Protein AF-0000000084460339 (afdb_homodimer)

Nearest PDB structures (foldseek):
  4fou-assembly2_B  TM=8.945E-01  e=7.830E-16  Xanthomonas citri pv. citri str. 306
  4f48-assembly1_A  TM=8.627E-01  e=1.039E-15  Xanthomonas campestris pv. campestris
  3gg1-assembly1_B  TM=6.273E-01  e=6.292E-19  Klebsiella pneumoniae subsp. pneumoniae MGH 78578
  3gg0-assembly1_A  TM=6.265E-01  e=3.633E-18  Klebsiella pneumoniae subsp. pneumoniae MGH 78578
  3gfz-assembly1_A  TM=6.255E-01  e=3.244E-18  Klebsiella pneumoniae subsp. pneumoniae MGH 78578

Radius of gyration: 27.35 Å; Cα contacts (8 Å, |Δi|>4): 1303; chains: 2; bounding box: 69×74×62 Å

InterPro domains:
  IPR001633 EAL domain [PF00563] (115-347)
  IPR001633 EAL domain [PS50883] (109-361)
  IPR001633 EAL domain [SM00052] (108-352)
  IPR001633 EAL domain [cd01948] (114-351)
  IPR035919 EAL domain superfamily [G3DSA:3.20.20.450] (110-359)
  IPR035919 EAL domain superfamily [SSF141868] (114-358)

Organism: NCBI:txid458

Structure (mmCIF, N/CA/C/O backbone):
data_AF-0000000084460339-model_v1
#
loop_
_entity.id
_entity.type
_entity.pdbx_description
1 polymer 'Signal transduction protein (EAL/GGDEF domain protein)'
#
loop_
_atom_site.group_PDB
_atom_site.id
_atom_site.type_symbol
_atom_site.label_atom_id
_atom_site.label_alt_id
_atom_site.label_comp_id
_atom_site.label_asym_id
_atom_site.label_entity_id
_atom_site.label_seq_id
_atom_site.pdbx_PDB_ins_code
_atom_site.Cartn_x
_atom_site.Cartn_y
_atom_site.Cartn_z
_atom_site.occupancy
_atom_site.B_iso_or_equiv
_atom_site.auth_seq_id
_atom_site.auth_comp_id
_atom_site.auth_asym_id
_atom_site.auth_atom_id
_atom_site.pdbx_PDB_model_num
ATOM 1 N N . MET A 1 1 ? -13.492 -26.359 3.752 1 46.25 1 MET A N 1
ATOM 2 C CA . MET A 1 1 ? -14.516 -25.906 2.812 1 46.25 1 MET A CA 1
ATOM 3 C C . MET A 1 1 ? -13.93 -24.938 1.791 1 46.25 1 MET A C 1
ATOM 5 O O . MET A 1 1 ? -13.031 -24.156 2.115 1 46.25 1 MET A O 1
ATOM 9 N N . PRO A 1 2 ? -14.203 -25.188 0.57 1 54.94 2 PRO A N 1
ATOM 10 C CA . PRO A 1 2 ? -13.703 -24.312 -0.492 1 54.94 2 PRO A CA 1
ATOM 11 C C . PRO A 1 2 ? -14.109 -22.844 -0.292 1 54.94 2 PRO A C 1
ATOM 13 O O . PRO A 1 2 ? -15.195 -22.578 0.223 1 54.94 2 PRO A O 1
ATOM 16 N N . CYS A 1 3 ? -13.141 -21.984 -0.271 1 65.94 3 CYS A N 1
ATOM 17 C CA . CYS A 1 3 ? -13.398 -20.547 -0.199 1 65.94 3 CYS A CA 1
ATOM 18 C C . CYS A 1 3 ? -13.93 -20.031 -1.527 1 65.94 3 CYS A C 1
ATOM 20 O O . CYS A 1 3 ? -13.289 -20.203 -2.566 1 65.94 3 CYS A O 1
ATOM 22 N N . GLN A 1 4 ? -15.219 -19.641 -1.503 1 63.78 4 GLN A N 1
ATOM 23 C CA . GLN A 1 4 ? -15.844 -19.172 -2.736 1 63.78 4 GLN A CA 1
ATOM 24 C C . GLN A 1 4 ? -14.969 -18.125 -3.436 1 63.78 4 GLN A C 1
ATOM 26 O O . GLN A 1 4 ? -14.898 -18.094 -4.664 1 63.78 4 GLN A O 1
ATOM 31 N N . LYS A 1 5 ? -14.18 -17.422 -2.785 1 68.81 5 LYS A N 1
ATOM 32 C CA . LYS A 1 5 ? -13.367 -16.344 -3.348 1 68.81 5 LYS A CA 1
ATOM 33 C C . LYS A 1 5 ? -12.062 -16.875 -3.93 1 68.81 5 LYS A C 1
ATOM 35 O O . LYS A 1 5 ? -11.547 -16.328 -4.902 1 68.81 5 LYS A O 1
ATOM 40 N N . CYS A 1 6 ? -11.688 -18 -3.379 1 71.81 6 CYS A N 1
ATOM 41 C CA . CYS A 1 6 ? -10.398 -18.516 -3.814 1 71.81 6 CYS A CA 1
ATOM 42 C C . CYS A 1 6 ? -10.57 -19.656 -4.801 1 71.81 6 CYS A C 1
ATOM 44 O O . CYS A 1 6 ? -9.633 -20.016 -5.52 1 71.81 6 CYS A O 1
ATOM 46 N N . ASP A 1 7 ? -11.836 -20.125 -4.844 1 73.56 7 ASP A N 1
ATOM 47 C CA . ASP A 1 7 ? -11.93 -21.406 -5.535 1 73.56 7 ASP A CA 1
ATOM 48 C C . ASP A 1 7 ? -12.867 -21.312 -6.738 1 73.56 7 ASP A C 1
ATOM 50 O O . ASP A 1 7 ? -12.898 -22.203 -7.582 1 73.56 7 ASP A O 1
ATOM 54 N N . SER A 1 8 ? -13.617 -20.172 -6.762 1 81.62 8 SER A N 1
ATOM 55 C CA . SER A 1 8 ? -14.609 -20.172 -7.824 1 81.62 8 SER A CA 1
ATOM 56 C C . SER A 1 8 ? -14.531 -18.891 -8.656 1 81.62 8 SER A C 1
ATOM 58 O O . SER A 1 8 ? -14.586 -17.781 -8.109 1 81.62 8 SER A O 1
ATOM 60 N N . THR A 1 9 ? -14.453 -19.141 -9.969 1 85.81 9 THR A N 1
ATOM 61 C CA . THR A 1 9 ? -14.516 -18.016 -10.898 1 85.81 9 THR A CA 1
ATOM 62 C C . THR A 1 9 ? -15.93 -17.438 -10.953 1 85.81 9 THR A C 1
ATOM 64 O O . THR A 1 9 ? -16.125 -16.297 -11.375 1 85.81 9 THR A O 1
ATOM 67 N N . ALA A 1 10 ? -16.875 -18.234 -10.57 1 83.88 10 ALA A N 1
ATOM 68 C CA . ALA A 1 10 ? -18.281 -17.844 -10.664 1 83.88 10 ALA A CA 1
ATOM 69 C C . ALA A 1 10 ? -18.547 -16.578 -9.859 1 83.88 10 ALA A C 1
ATOM 71 O O . ALA A 1 10 ? -19.391 -15.766 -10.227 1 83.88 10 ALA A O 1
ATOM 72 N N . THR A 1 11 ? -17.828 -16.438 -8.844 1 83.12 11 THR A N 1
ATOM 73 C CA . THR A 1 11 ? -17.984 -15.297 -7.953 1 83.12 11 THR A CA 1
ATOM 74 C C . THR A 1 11 ? -17.609 -14 -8.664 1 83.12 11 THR A C 1
ATOM 76 O O . THR A 1 11 ? -18.094 -12.922 -8.305 1 83.12 11 THR A O 1
ATOM 79 N N . TYR A 1 12 ? -16.891 -14.086 -9.719 1 89.25 12 TYR A N 1
ATOM 80 C CA . TYR A 1 12 ? -16.344 -12.898 -10.375 1 89.25 12 TYR A CA 1
ATOM 81 C C . TYR A 1 12 ? -16.953 -12.711 -11.758 1 89.25 12 TYR A C 1
ATOM 83 O O . TYR A 1 12 ? -16.656 -11.734 -12.445 1 89.25 12 TYR A O 1
ATOM 91 N N . ARG A 1 13 ? -17.797 -13.641 -12.164 1 91.62 13 ARG A N 1
ATOM 92 C CA . ARG A 1 13 ? -18.375 -13.594 -13.5 1 91.62 13 ARG A CA 1
ATOM 93 C C . ARG A 1 13 ? -19.609 -12.688 -13.516 1 91.62 13 ARG A C 1
ATOM 95 O O . ARG A 1 13 ? -20.516 -12.844 -12.695 1 91.62 13 ARG A O 1
ATOM 102 N N . LEU A 1 14 ? -19.609 -11.766 -14.414 1 93.38 14 LEU A N 1
ATOM 103 C CA . LEU A 1 14 ? -20.781 -10.93 -14.641 1 93.38 14 LEU A CA 1
ATOM 104 C C . LEU A 1 14 ? -21.672 -11.523 -15.719 1 93.38 14 LEU A C 1
ATOM 106 O O . LEU A 1 14 ? -21.188 -11.859 -16.812 1 93.38 14 LEU A O 1
ATOM 110 N N . SER A 1 15 ? -22.844 -11.789 -15.367 1 92.62 15 SER A N 1
ATOM 111 C CA . SER A 1 15 ? -23.828 -12.297 -16.312 1 92.62 15 SER A CA 1
ATOM 112 C C . SER A 1 15 ? -25.172 -11.578 -16.156 1 92.62 15 SER A C 1
ATOM 114 O O . SER A 1 15 ? -25.578 -11.258 -15.039 1 92.62 15 SER A O 1
ATOM 116 N N . GLY A 1 16 ? -25.75 -11.266 -17.25 1 93.69 16 GLY A N 1
ATOM 117 C CA . GLY A 1 16 ? -27.047 -10.586 -17.203 1 93.69 16 GLY A CA 1
ATOM 118 C C . GLY A 1 16 ? -26.922 -9.086 -17.047 1 93.69 16 GLY A C 1
ATOM 119 O O . GLY A 1 16 ? -26.016 -8.469 -17.609 1 93.69 16 GLY A O 1
ATOM 120 N N . ALA A 1 17 ? -27.938 -8.492 -16.422 1 95.38 17 ALA A N 1
ATOM 121 C CA . ALA A 1 17 ? -27.984 -7.039 -16.25 1 95.38 17 ALA A CA 1
ATOM 122 C C . ALA A 1 17 ? -27.734 -6.645 -14.805 1 95.38 17 ALA A C 1
ATOM 124 O O . ALA A 1 17 ? -28.078 -7.379 -13.883 1 95.38 17 ALA A O 1
ATOM 125 N N . TYR A 1 18 ? -27.125 -5.422 -14.688 1 95.88 18 TYR A N 1
ATOM 126 C CA . TYR A 1 18 ? -26.719 -4.992 -13.352 1 95.88 18 TYR A CA 1
ATOM 127 C C . TYR A 1 18 ? -27.156 -3.559 -13.086 1 95.88 18 TYR A C 1
ATOM 129 O O . TYR A 1 18 ? -27.266 -2.752 -14.016 1 95.88 18 TYR A O 1
ATOM 137 N N . GLN A 1 19 ? -27.484 -3.305 -11.906 1 94.75 19 GLN A N 1
ATOM 138 C CA . GLN A 1 19 ? -27.625 -1.966 -11.344 1 94.75 19 GLN A CA 1
ATOM 139 C C . GLN A 1 19 ? -26.375 -1.559 -10.57 1 94.75 19 GLN A C 1
ATOM 141 O O . GLN A 1 19 ? -25.906 -2.299 -9.703 1 94.75 19 GLN A O 1
ATOM 146 N N . LEU A 1 20 ? -25.812 -0.412 -10.93 1 96.31 20 LEU A N 1
ATOM 147 C CA . LEU A 1 20 ? -24.625 0.107 -10.266 1 96.31 20 LEU A CA 1
ATOM 148 C C . LEU A 1 20 ? -24.922 1.446 -9.602 1 96.31 20 LEU A C 1
ATOM 150 O O . LEU A 1 20 ? -25.375 2.383 -10.25 1 96.31 20 LEU A O 1
ATOM 154 N N . LEU A 1 21 ? -24.75 1.531 -8.328 1 95.81 21 LEU A N 1
ATOM 155 C CA . LEU A 1 21 ? -24.812 2.787 -7.59 1 95.81 21 LEU A CA 1
ATOM 156 C C . LEU A 1 21 ? -23.406 3.236 -7.168 1 95.81 21 LEU A C 1
ATOM 158 O O . LEU A 1 21 ? -22.641 2.449 -6.621 1 95.81 21 LEU A O 1
ATOM 162 N N . ILE A 1 22 ? -23.062 4.465 -7.445 1 96.69 22 ILE A N 1
ATOM 163 C CA . ILE A 1 22 ? -21.734 4.992 -7.148 1 96.69 22 ILE A CA 1
ATOM 164 C C . ILE A 1 22 ? -21.844 6.176 -6.191 1 96.69 22 ILE A C 1
ATOM 166 O O . ILE A 1 22 ? -22.641 7.098 -6.426 1 96.69 22 ILE A O 1
ATOM 170 N N . SER A 1 23 ? -21.172 6.117 -5.109 1 94.12 23 SER A N 1
ATOM 171 C CA . SER A 1 23 ? -21 7.234 -4.188 1 94.12 23 SER A CA 1
ATOM 172 C C . SER A 1 23 ? -19.578 7.777 -4.223 1 94.12 23 SER A C 1
ATOM 174 O O . SER A 1 23 ? -18.688 7.246 -3.553 1 94.12 23 SER A O 1
ATOM 176 N N . PRO A 1 24 ? -19.312 8.852 -5.008 1 91.62 24 PRO A N 1
ATOM 177 C CA . PRO A 1 24 ? -17.969 9.438 -5.059 1 91.62 24 PRO A CA 1
ATOM 178 C C . PRO A 1 24 ? -17.516 9.969 -3.705 1 91.62 24 PRO A C 1
ATOM 180 O O . PRO A 1 24 ? -18.344 10.305 -2.852 1 91.62 24 PRO A O 1
ATOM 183 N N . PRO A 1 25 ? -16.203 10 -3.535 1 82.81 25 PRO A N 1
ATOM 184 C CA . PRO A 1 25 ? -15.68 10.336 -2.209 1 82.81 25 PRO A CA 1
ATOM 185 C C . PRO A 1 25 ? -15.898 11.805 -1.843 1 82.81 25 PRO A C 1
ATOM 187 O O . PRO A 1 25 ? -15.984 12.141 -0.66 1 82.81 25 PRO A O 1
ATOM 190 N N . ARG A 1 26 ? -15.906 12.633 -2.803 1 80.88 26 ARG A N 1
ATOM 191 C CA . ARG A 1 26 ? -16.031 14.062 -2.553 1 80.88 26 ARG A CA 1
ATOM 192 C C . ARG A 1 26 ? -16.953 14.719 -3.576 1 80.88 26 ARG A C 1
ATOM 194 O O . ARG A 1 26 ? -17.266 14.125 -4.613 1 80.88 26 ARG A O 1
ATOM 201 N N . GLY A 1 27 ? -17.328 15.961 -3.174 1 80.75 27 GLY A N 1
ATOM 202 C CA . GLY A 1 27 ? -18.234 16.688 -4.043 1 80.75 27 GLY A CA 1
ATOM 203 C C . GLY A 1 27 ? -17.656 16.938 -5.426 1 80.75 27 GLY A C 1
ATOM 204 O O . GLY A 1 27 ? -18.344 16.781 -6.43 1 80.75 27 GLY A O 1
ATOM 205 N N . HIS A 1 28 ? -16.422 17.312 -5.461 1 82.69 28 HIS A N 1
ATOM 206 C CA . HIS A 1 28 ? -15.836 17.594 -6.762 1 82.69 28 HIS A CA 1
ATOM 207 C C . HIS A 1 28 ? -15.734 16.328 -7.609 1 82.69 28 HIS A C 1
ATOM 209 O O . HIS A 1 28 ? -15.82 16.391 -8.836 1 82.69 28 HIS A O 1
ATOM 215 N N . CYS A 1 29 ? -15.57 15.242 -6.949 1 87.56 29 CYS A N 1
ATOM 216 C CA . CYS A 1 29 ? -15.547 13.984 -7.68 1 87.56 29 CYS A CA 1
ATOM 217 C C . CYS A 1 29 ? -16.922 13.656 -8.258 1 87.56 29 CYS A C 1
ATOM 219 O O . CYS A 1 29 ? -17.031 13.102 -9.352 1 87.56 29 CYS A O 1
ATOM 221 N N . TYR A 1 30 ? -17.938 14.023 -7.5 1 91.44 30 TYR A N 1
ATOM 222 C CA . TYR A 1 30 ? -19.312 13.82 -7.957 1 91.44 30 TYR A CA 1
ATOM 223 C C . TYR A 1 30 ? -19.562 14.602 -9.242 1 91.44 30 TYR A C 1
ATOM 225 O O . TYR A 1 30 ? -20.047 14.039 -10.234 1 91.44 30 TYR A O 1
ATOM 233 N N . SER A 1 31 ? -19.203 15.852 -9.195 1 91.5 31 SER A N 1
ATOM 234 C CA . SER A 1 31 ? -19.406 16.703 -10.367 1 91.5 31 SER A CA 1
ATOM 235 C C . SER A 1 31 ? -18.562 16.219 -11.547 1 91.5 31 SER A C 1
ATOM 237 O O . SER A 1 31 ? -19.016 16.234 -12.688 1 91.5 31 SER A O 1
ATOM 239 N N . LYS A 1 32 ? -17.406 15.844 -11.25 1 91.06 32 LYS A N 1
ATOM 240 C CA . LYS A 1 32 ? -16.5 15.312 -12.266 1 91.06 32 LYS A CA 1
ATOM 241 C C . LYS A 1 32 ? -17.109 14.109 -12.977 1 91.06 32 LYS A C 1
ATOM 243 O O . LYS A 1 32 ? -17.078 14.016 -14.203 1 91.06 32 LYS A O 1
ATOM 248 N N . LEU A 1 33 ? -17.672 13.203 -12.242 1 95.25 33 LEU A N 1
ATOM 249 C CA . LEU A 1 33 ? -18.266 11.984 -12.805 1 95.25 33 LEU A CA 1
ATOM 250 C C . LEU A 1 33 ? -19.516 12.312 -13.625 1 95.25 33 LEU A C 1
ATOM 252 O O . LEU A 1 33 ? -19.688 11.781 -14.719 1 95.25 33 LEU A O 1
ATOM 256 N N . ILE A 1 34 ? -20.312 13.172 -13.125 1 95.88 34 ILE A N 1
ATOM 257 C CA . ILE A 1 34 ? -21.516 13.586 -13.836 1 95.88 34 ILE A CA 1
ATOM 258 C C . ILE A 1 34 ? -21.141 14.18 -15.188 1 95.88 34 ILE A C 1
ATOM 260 O O . ILE A 1 34 ? -21.719 13.82 -16.219 1 95.88 34 ILE A O 1
ATOM 264 N N . ASN A 1 35 ? -20.219 15.062 -15.148 1 96.06 35 ASN A N 1
ATOM 265 C CA . ASN A 1 35 ? -19.781 15.703 -16.391 1 96.06 35 ASN A CA 1
ATOM 266 C C . ASN A 1 35 ? -19.234 14.68 -17.375 1 96.06 35 ASN A C 1
ATOM 268 O O . ASN A 1 35 ? -19.547 14.734 -18.562 1 96.06 35 ASN A O 1
ATOM 272 N N . HIS A 1 36 ? -18.453 13.805 -16.875 1 95.81 36 HIS A N 1
ATOM 273 C CA . HIS A 1 36 ? -17.844 12.789 -17.719 1 95.81 36 HIS A CA 1
ATOM 274 C C . HIS A 1 36 ? -18.891 11.883 -18.344 1 95.81 36 HIS A C 1
ATOM 276 O O . HIS A 1 36 ? -18.859 11.625 -19.562 1 95.81 36 HIS A O 1
ATOM 282 N N . LEU A 1 37 ? -19.812 11.375 -17.594 1 96.12 37 LEU A N 1
ATOM 283 C CA . LEU A 1 37 ? -20.859 10.477 -18.078 1 96.12 37 LEU A CA 1
ATOM 284 C C . LEU A 1 37 ? -21.75 11.188 -19.109 1 96.12 37 LEU A C 1
ATOM 286 O O . LEU A 1 37 ? -22.172 10.578 -20.094 1 96.12 37 LEU A O 1
ATOM 290 N N . THR A 1 38 ? -22 12.453 -18.812 1 96.19 38 THR A N 1
ATOM 291 C CA . THR A 1 38 ? -22.781 13.25 -19.75 1 96.19 38 THR A CA 1
ATOM 292 C C . THR A 1 38 ? -22.047 13.398 -21.078 1 96.19 38 THR A C 1
ATOM 294 O O . THR A 1 38 ? -22.641 13.211 -22.141 1 96.19 38 THR A O 1
ATOM 297 N N . GLN A 1 39 ? -20.797 13.719 -21.062 1 96 39 GLN A N 1
ATOM 298 C CA . GLN A 1 39 ? -19.984 13.891 -22.266 1 96 39 GLN A CA 1
ATOM 299 C C . GLN A 1 39 ? -19.906 12.602 -23.062 1 96 39 GLN A C 1
ATOM 301 O O . GLN A 1 39 ? -19.875 12.625 -24.297 1 96 39 GLN A O 1
ATOM 306 N N . CYS A 1 40 ? -19.844 11.484 -22.391 1 94.81 40 CYS A N 1
ATOM 307 C CA . CYS A 1 40 ? -19.719 10.188 -23.047 1 94.81 40 CYS A CA 1
ATOM 308 C C . CYS A 1 40 ? -21.094 9.641 -23.406 1 94.81 40 CYS A C 1
ATOM 310 O O . CYS A 1 40 ? -21.203 8.516 -23.906 1 94.81 40 CYS A O 1
ATOM 312 N N . HIS A 1 41 ? -22.203 10.281 -23.094 1 94 41 HIS A N 1
ATOM 313 C CA . HIS A 1 41 ? -23.578 9.969 -23.453 1 94 41 HIS A CA 1
ATOM 314 C C . HIS A 1 41 ? -24.062 8.703 -22.766 1 94 41 HIS A C 1
ATOM 316 O O . HIS A 1 41 ? -24.688 7.844 -23.391 1 94 41 HIS A O 1
ATOM 322 N N . TYR A 1 42 ? -23.625 8.5 -21.562 1 94.44 42 TYR A N 1
ATOM 323 C CA . TYR A 1 42 ? -24.172 7.43 -20.734 1 94.44 42 TYR A CA 1
ATOM 324 C C . TYR A 1 42 ? -25.469 7.863 -20.062 1 94.44 42 TYR A C 1
ATOM 326 O O . TYR A 1 42 ? -25.578 9 -19.609 1 94.44 42 TYR A O 1
ATOM 334 N N . ALA A 1 43 ? -26.406 6.949 -20.062 1 95.56 43 ALA A N 1
ATOM 335 C CA . ALA A 1 43 ? -27.609 7.199 -19.281 1 95.56 43 ALA A CA 1
ATOM 336 C C . ALA A 1 43 ? -27.375 6.926 -17.797 1 95.56 43 ALA A C 1
ATOM 338 O O . ALA A 1 43 ? -26.766 5.914 -17.438 1 95.56 43 ALA A O 1
ATOM 339 N N . PHE A 1 44 ? -27.766 7.859 -16.922 1 96.44 44 PHE A N 1
ATOM 340 C CA . PHE A 1 44 ? -27.609 7.676 -15.484 1 96.44 44 PHE A CA 1
ATOM 341 C C . PHE A 1 44 ? -28.688 8.438 -14.727 1 96.44 44 PHE A C 1
ATOM 343 O O . PHE A 1 44 ? -29.359 9.312 -15.289 1 96.44 44 PHE A O 1
ATOM 350 N N . ASN A 1 45 ? -28.938 8.07 -13.5 1 96.12 45 ASN A N 1
ATOM 351 C CA . ASN A 1 45 ? -29.797 8.773 -12.562 1 96.12 45 ASN A CA 1
ATOM 352 C C . ASN A 1 45 ? -29.016 9.312 -11.367 1 96.12 45 ASN A C 1
ATOM 354 O O . ASN A 1 45 ? -27.953 8.797 -11.039 1 96.12 45 ASN A O 1
ATOM 358 N N . THR A 1 46 ? -29.484 10.383 -10.836 1 93.75 46 THR A N 1
ATOM 359 C CA . THR A 1 46 ? -28.906 10.922 -9.609 1 93.75 46 THR A CA 1
ATOM 360 C C . THR A 1 46 ? -29.828 10.695 -8.422 1 93.75 46 THR A C 1
ATOM 362 O O . THR A 1 46 ? -31.047 10.82 -8.547 1 93.75 46 THR A O 1
ATOM 365 N N . LYS A 1 47 ? -29.25 10.164 -7.383 1 89.06 47 LYS A N 1
ATOM 366 C CA . LYS A 1 47 ? -30.016 9.922 -6.164 1 89.06 47 LYS A CA 1
ATOM 367 C C . LYS A 1 47 ? -29.453 10.719 -4.992 1 89.06 47 LYS A C 1
ATOM 369 O O . LYS A 1 47 ? -28.25 10.648 -4.715 1 89.06 47 LYS A O 1
ATOM 374 N N . ASP A 1 48 ? -30.281 11.477 -4.25 1 82 48 ASP A N 1
ATOM 375 C CA . ASP A 1 48 ? -29.969 12.234 -3.041 1 82 48 ASP A CA 1
ATOM 376 C C . ASP A 1 48 ? -28.797 13.188 -3.275 1 82 48 ASP A C 1
ATOM 378 O O . ASP A 1 48 ? -28.047 13.5 -2.35 1 82 48 ASP A O 1
ATOM 382 N N . GLY A 1 49 ? -28.5 13.477 -4.488 1 80.25 49 GLY A N 1
ATOM 383 C CA . GLY A 1 49 ? -27.484 14.453 -4.828 1 80.25 49 GLY A CA 1
ATOM 384 C C . GLY A 1 49 ? -26.078 13.961 -4.555 1 80.25 49 GLY A C 1
ATOM 385 O O . GLY A 1 49 ? -25.109 14.727 -4.648 1 80.25 49 GLY A O 1
ATOM 386 N N . GLU A 1 50 ? -25.906 12.688 -4.176 1 87.81 50 GLU A N 1
ATOM 387 C CA . GLU A 1 50 ? -24.578 12.219 -3.832 1 87.81 50 GLU A CA 1
ATOM 388 C C . GLU A 1 50 ? -24.297 10.844 -4.438 1 87.81 50 GLU A C 1
ATOM 390 O O . GLU A 1 50 ? -23.188 10.32 -4.324 1 87.81 50 GLU A O 1
ATOM 395 N N . ILE A 1 51 ? -25.375 10.305 -5 1 93.75 51 ILE A N 1
ATOM 396 C CA . ILE A 1 51 ? -25.234 8.953 -5.531 1 93.75 51 ILE A CA 1
ATOM 397 C C . ILE A 1 51 ? -25.609 8.938 -7.012 1 93.75 51 ILE A C 1
ATOM 399 O O . ILE A 1 51 ? -26.594 9.57 -7.414 1 93.75 51 ILE A O 1
ATOM 403 N N . ILE A 1 52 ? -24.844 8.32 -7.816 1 96.12 52 ILE A N 1
ATOM 404 C CA . ILE A 1 52 ? -25.094 8.148 -9.242 1 96.12 52 ILE A CA 1
ATOM 405 C C . ILE A 1 52 ? -25.5 6.707 -9.531 1 96.12 52 ILE A C 1
ATOM 407 O O . ILE A 1 52 ? -24.844 5.77 -9.055 1 96.12 52 ILE A O 1
ATOM 411 N N . GLU A 1 53 ? -26.578 6.535 -10.234 1 95.94 53 GLU A N 1
ATOM 412 C CA . GLU A 1 53 ? -27.094 5.215 -10.555 1 95.94 53 GLU A CA 1
ATOM 413 C C . GLU A 1 53 ? -26.969 4.922 -12.047 1 95.94 53 GLU A C 1
ATOM 415 O O . GLU A 1 53 ? -27.391 5.73 -12.883 1 95.94 53 GLU A O 1
ATOM 420 N N . LEU A 1 54 ? -26.375 3.801 -12.391 1 97 54 LEU A N 1
ATOM 421 C CA . LEU A 1 54 ? -26.203 3.344 -13.766 1 97 54 LEU A CA 1
ATOM 422 C C . LEU A 1 54 ? -26.766 1.938 -13.938 1 97 54 LEU A C 1
ATOM 424 O O . LEU A 1 54 ? -26.812 1.155 -12.992 1 97 54 LEU A O 1
ATOM 428 N N . PHE A 1 55 ? -27.25 1.65 -15.133 1 96.38 55 PHE A N 1
ATOM 429 C CA . PHE A 1 55 ? -27.656 0.311 -15.539 1 96.38 55 PHE A CA 1
ATOM 430 C C . PHE A 1 55 ? -26.859 -0.151 -16.75 1 96.38 55 PHE A C 1
ATOM 432 O O . PHE A 1 55 ? -26.609 0.63 -17.672 1 96.38 55 PHE A O 1
ATOM 439 N N . PHE A 1 56 ? -26.406 -1.394 -16.656 1 96.25 56 PHE A N 1
ATOM 440 C CA . PHE A 1 56 ? -25.641 -1.896 -17.797 1 96.25 56 PHE A CA 1
ATOM 441 C C . PHE A 1 56 ? -25.75 -3.412 -17.891 1 96.25 56 PHE A C 1
ATOM 443 O O . PHE A 1 56 ? -26.125 -4.078 -16.922 1 96.25 56 PHE A O 1
ATOM 450 N N . SER A 1 57 ? -25.469 -3.975 -19.078 1 95.75 57 SER A N 1
ATOM 451 C CA . SER A 1 57 ? -25.391 -5.414 -19.297 1 95.75 57 SER A CA 1
ATOM 452 C C . SER A 1 57 ? -23.969 -5.926 -19.203 1 95.75 57 SER A C 1
ATOM 454 O O . SER A 1 57 ? -23.016 -5.137 -19.266 1 95.75 57 SER A O 1
ATOM 456 N N . SER A 1 58 ? -23.906 -7.277 -19.016 1 94.75 58 SER A N 1
ATOM 457 C CA . SER A 1 58 ? -22.578 -7.887 -18.938 1 94.75 58 SER A CA 1
ATOM 458 C C . SER A 1 58 ? -21.766 -7.594 -20.188 1 94.75 58 SER A C 1
ATOM 460 O O . SER A 1 58 ? -20.531 -7.469 -20.109 1 94.75 58 SER A O 1
ATOM 462 N N . GLU A 1 59 ? -22.375 -7.398 -21.344 1 94.31 59 GLU A N 1
ATOM 463 C CA . GLU A 1 59 ? -21.688 -7.109 -22.594 1 94.31 59 GLU A CA 1
ATOM 464 C C . GLU A 1 59 ? -21.141 -5.688 -22.609 1 94.31 59 GLU A C 1
ATOM 466 O O . GLU A 1 59 ? -20.203 -5.387 -23.344 1 94.31 59 GLU A O 1
ATOM 471 N N . GLU A 1 60 ? -21.703 -4.883 -21.766 1 95.44 60 GLU A N 1
ATOM 472 C CA . GLU A 1 60 ? -21.312 -3.477 -21.734 1 95.44 60 GLU A CA 1
ATOM 473 C C . GLU A 1 60 ? -20.297 -3.219 -20.625 1 95.44 60 GLU A C 1
ATOM 475 O O . GLU A 1 60 ? -19.812 -2.098 -20.484 1 95.44 60 GLU A O 1
ATOM 480 N N . ALA A 1 61 ? -20.031 -4.215 -19.922 1 95.69 61 ALA A N 1
ATOM 481 C CA . ALA A 1 61 ? -19.219 -4.066 -18.719 1 95.69 61 ALA A CA 1
ATOM 482 C C . ALA A 1 61 ? -17.844 -3.473 -19.047 1 95.69 61 ALA A C 1
ATOM 484 O O . ALA A 1 61 ? -17.406 -2.529 -18.391 1 95.69 61 ALA A O 1
ATOM 485 N N . LYS A 1 62 ? -17.234 -3.932 -20.016 1 94.69 62 LYS A N 1
ATOM 486 C CA . LYS A 1 62 ? -15.898 -3.48 -20.391 1 94.69 62 LYS A CA 1
ATOM 487 C C . LYS A 1 62 ? -15.891 -1.998 -20.75 1 94.69 62 LYS A C 1
ATOM 489 O O . LYS A 1 62 ? -15.039 -1.241 -20.281 1 94.69 62 LYS A O 1
ATOM 494 N N . ASP A 1 63 ? -16.859 -1.594 -21.547 1 95.62 63 ASP A N 1
ATOM 495 C CA . ASP A 1 63 ? -16.953 -0.2 -21.969 1 95.62 63 ASP A CA 1
ATOM 496 C C . ASP A 1 63 ? -17.188 0.72 -20.766 1 95.62 63 ASP A C 1
ATOM 498 O O . ASP A 1 63 ? -16.578 1.781 -20.656 1 95.62 63 ASP A O 1
ATOM 502 N N . LEU A 1 64 ? -18.047 0.311 -19.953 1 96.25 64 LEU A N 1
ATOM 503 C CA . LEU A 1 64 ? -18.328 1.104 -18.766 1 96.25 64 LEU A CA 1
ATOM 504 C C . LEU A 1 64 ? -17.078 1.204 -17.875 1 96.25 64 LEU A C 1
ATOM 506 O O . LEU A 1 64 ? -16.766 2.281 -17.375 1 96.25 64 LEU A O 1
ATOM 510 N N . GLY A 1 65 ? -16.422 0.069 -17.641 1 96.06 65 GLY A N 1
ATOM 511 C CA . GLY A 1 65 ? -15.195 0.073 -16.875 1 96.06 65 GLY A CA 1
ATOM 512 C C . GLY A 1 65 ? -14.172 1.064 -17.391 1 96.06 65 GLY A C 1
ATOM 513 O O . GLY A 1 65 ? -13.578 1.813 -16.609 1 96.06 65 GLY A O 1
ATOM 514 N N . HIS A 1 66 ? -14.047 1.095 -18.656 1 94.94 66 HIS A N 1
ATOM 515 C CA . HIS A 1 66 ? -13.102 2.02 -19.281 1 94.94 66 HIS A CA 1
ATOM 516 C C . HIS A 1 66 ? -13.516 3.469 -19.047 1 94.94 66 HIS A C 1
ATOM 518 O O . HIS A 1 66 ? -12.672 4.32 -18.766 1 94.94 66 HIS A O 1
ATOM 524 N N . ALA A 1 67 ? -14.742 3.707 -19.219 1 95.19 67 ALA A N 1
ATOM 525 C CA . ALA A 1 67 ? -15.25 5.066 -19.031 1 95.19 67 ALA A CA 1
ATOM 526 C C . ALA A 1 67 ? -14.984 5.559 -17.609 1 95.19 67 ALA A C 1
ATOM 528 O O . ALA A 1 67 ? -14.57 6.703 -17.406 1 95.19 67 ALA A O 1
ATOM 529 N N . LEU A 1 68 ? -15.195 4.723 -16.656 1 95.44 68 LEU A N 1
ATOM 530 C CA . LEU A 1 68 ? -15.016 5.105 -15.266 1 95.44 68 LEU A CA 1
ATOM 531 C C . LEU A 1 68 ? -13.531 5.246 -14.922 1 95.44 68 LEU A C 1
ATOM 533 O O . LEU A 1 68 ? -13.141 6.152 -14.188 1 95.44 68 LEU A O 1
ATOM 537 N N . GLU A 1 69 ? -12.734 4.387 -15.43 1 92.06 69 GLU A N 1
ATOM 538 C CA . GLU A 1 69 ? -11.297 4.43 -15.203 1 92.06 69 GLU A CA 1
ATOM 539 C C . GLU A 1 69 ? -10.688 5.719 -15.75 1 92.06 69 GLU A C 1
ATOM 541 O O . GLU A 1 69 ? -9.75 6.266 -15.172 1 92.06 69 GLU A O 1
ATOM 546 N N . CYS A 1 70 ? -11.219 6.141 -16.797 1 91.38 70 CYS A N 1
ATOM 547 C CA . CYS A 1 70 ? -10.719 7.352 -17.438 1 91.38 70 CYS A CA 1
ATOM 548 C C . CYS A 1 70 ? -11.148 8.594 -16.656 1 91.38 70 CYS A C 1
ATOM 550 O O . CYS A 1 70 ? -10.5 9.641 -16.734 1 91.38 70 CYS A O 1
ATOM 552 N N . CYS A 1 71 ? -12.148 8.461 -15.961 1 92.19 71 CYS A N 1
ATOM 553 C CA . CYS A 1 71 ? -12.711 9.609 -15.266 1 92.19 71 CYS A CA 1
ATOM 554 C C . CYS A 1 71 ? -11.977 9.867 -13.961 1 92.19 71 CYS A C 1
ATOM 556 O O . CYS A 1 71 ? -11.641 11.016 -13.648 1 92.19 71 CYS A O 1
ATOM 558 N N . PHE A 1 72 ? -11.688 8.836 -13.195 1 88.5 72 PHE A N 1
ATOM 559 C CA . PHE A 1 72 ? -11.203 8.969 -11.836 1 88.5 72 PHE A CA 1
ATOM 560 C C . PHE A 1 72 ? -9.742 8.531 -11.734 1 88.5 72 PHE A C 1
ATOM 562 O O . PHE A 1 72 ? -9.312 7.625 -12.445 1 88.5 72 PHE A O 1
ATOM 569 N N . SER A 1 73 ? -9.008 9.25 -10.844 1 82.06 73 SER A N 1
ATOM 570 C CA . SER A 1 73 ? -7.691 8.758 -10.461 1 82.06 73 SER A CA 1
ATOM 571 C C . SER A 1 73 ? -7.797 7.473 -9.641 1 82.06 73 SER A C 1
ATOM 573 O O . SER A 1 73 ? -8.883 7.105 -9.188 1 82.06 73 SER A O 1
ATOM 575 N N . GLN A 1 74 ? -6.672 6.84 -9.453 1 81.81 74 GLN A N 1
ATOM 576 C CA . GLN A 1 74 ? -6.66 5.598 -8.688 1 81.81 74 GLN A CA 1
ATOM 577 C C . GLN A 1 74 ? -7.141 5.836 -7.258 1 81.81 74 GLN A C 1
ATOM 579 O O . GLN A 1 74 ? -7.879 5.02 -6.703 1 81.81 74 GLN A O 1
ATOM 584 N N . ALA A 1 75 ? -6.699 6.883 -6.734 1 77.94 75 ALA A N 1
ATOM 585 C CA . ALA A 1 75 ? -7.105 7.215 -5.371 1 77.94 75 ALA A CA 1
ATOM 586 C C . ALA A 1 75 ? -8.609 7.469 -5.289 1 77.94 75 ALA A C 1
ATOM 588 O O . ALA A 1 75 ? -9.273 7.016 -4.355 1 77.94 75 ALA A O 1
ATOM 589 N N . GLU A 1 76 ? -9.117 8.164 -6.289 1 85.25 76 GLU A N 1
ATOM 590 C CA . GLU A 1 76 ? -10.555 8.438 -6.332 1 85.25 76 GLU A CA 1
ATOM 591 C C . GLU A 1 76 ? -11.359 7.152 -6.484 1 85.25 76 GLU A C 1
ATOM 593 O O . GLU A 1 76 ? -12.398 6.992 -5.844 1 85.25 76 GLU A O 1
ATOM 598 N N . LEU A 1 77 ? -10.883 6.312 -7.289 1 90 77 LEU A N 1
ATOM 599 C CA . LEU A 1 77 ? -11.547 5.031 -7.488 1 90 77 LEU A CA 1
ATOM 600 C C . LEU A 1 77 ? -11.555 4.219 -6.195 1 90 77 LEU A C 1
ATOM 602 O O . LEU A 1 77 ? -12.578 3.631 -5.836 1 90 77 LEU A O 1
ATOM 606 N N . GLU A 1 78 ? -10.523 4.219 -5.527 1 85.44 78 GLU A N 1
ATOM 607 C CA . GLU A 1 78 ? -10.383 3.443 -4.301 1 85.44 78 GLU A CA 1
ATOM 608 C C . GLU A 1 78 ? -11.297 3.984 -3.199 1 85.44 78 GLU A C 1
ATOM 610 O O . GLU A 1 78 ? -11.875 3.215 -2.434 1 85.44 78 GLU A O 1
ATOM 615 N N . ASP A 1 79 ? -11.43 5.223 -3.182 1 84.31 79 ASP A N 1
ATOM 616 C CA . ASP A 1 79 ? -12.172 5.863 -2.098 1 84.31 79 ASP A CA 1
ATOM 617 C C . ASP A 1 79 ? -13.656 5.949 -2.426 1 84.31 79 ASP A C 1
ATOM 619 O O . ASP A 1 79 ? -14.477 6.223 -1.546 1 84.31 79 ASP A O 1
ATOM 623 N N . SER A 1 80 ? -14.008 5.773 -3.688 1 91.94 80 SER A N 1
ATOM 624 C CA . SER A 1 80 ? -15.414 5.758 -4.074 1 91.94 80 SER A CA 1
ATOM 625 C C . SER A 1 80 ? -16.078 4.43 -3.717 1 91.94 80 SER A C 1
ATOM 627 O O . SER A 1 80 ? -15.469 3.369 -3.881 1 91.94 80 SER A O 1
ATOM 629 N N . LYS A 1 81 ? -17.312 4.516 -3.258 1 92.81 81 LYS A N 1
ATOM 630 C CA . LYS A 1 81 ? -18.078 3.316 -2.936 1 92.81 81 LYS A CA 1
ATOM 631 C C . LYS A 1 81 ? -19.078 2.986 -4.043 1 92.81 81 LYS A C 1
ATOM 633 O O . LYS A 1 81 ? -19.594 3.887 -4.711 1 92.81 81 LYS A O 1
ATOM 638 N N . ALA A 1 82 ? -19.281 1.705 -4.137 1 95.38 82 ALA A N 1
ATOM 639 C CA . ALA A 1 82 ? -20.203 1.284 -5.191 1 95.38 82 ALA A CA 1
ATOM 640 C C . ALA A 1 82 ? -20.984 0.031 -4.777 1 95.38 82 ALA A C 1
ATOM 642 O O . ALA A 1 82 ? -20.438 -0.841 -4.094 1 95.38 82 ALA A O 1
ATOM 643 N N . VAL A 1 83 ? -22.234 -0.02 -5.148 1 94.5 83 VAL A N 1
ATOM 644 C CA . VAL A 1 83 ? -23.047 -1.226 -5.027 1 94.5 83 VAL A CA 1
ATOM 645 C C . VAL A 1 83 ? -23.344 -1.791 -6.414 1 94.5 83 VAL A C 1
ATOM 647 O O . VAL A 1 83 ? -23.875 -1.085 -7.277 1 94.5 83 VAL A O 1
ATOM 650 N N . LEU A 1 84 ? -22.922 -2.965 -6.609 1 94.5 84 LEU A N 1
ATOM 651 C CA . LEU A 1 84 ? -23.188 -3.664 -7.859 1 94.5 84 LEU A CA 1
ATOM 652 C C . LEU A 1 84 ? -24.219 -4.77 -7.648 1 94.5 84 LEU A C 1
ATOM 654 O O . LEU A 1 84 ? -23.906 -5.82 -7.086 1 94.5 84 LEU A O 1
ATOM 658 N N . LEU A 1 85 ? -25.438 -4.613 -8.219 1 93.12 85 LEU A N 1
ATOM 659 C CA . LEU A 1 85 ? -26.531 -5.551 -7.992 1 93.12 85 LEU A CA 1
ATOM 660 C C . LEU A 1 85 ? -27.016 -6.145 -9.305 1 93.12 85 LEU A C 1
ATOM 662 O O . LEU A 1 85 ? -27.312 -5.41 -10.258 1 93.12 85 LEU A O 1
ATOM 666 N N . PRO A 1 86 ? -27.078 -7.5 -9.25 1 91.81 86 PRO A N 1
ATOM 667 C CA . PRO A 1 86 ? -27.797 -8.062 -10.398 1 91.81 86 PRO A CA 1
ATOM 668 C C . PRO A 1 86 ? -29.281 -7.684 -10.406 1 91.81 86 PRO A C 1
ATOM 670 O O . PRO A 1 86 ? -29.906 -7.625 -9.344 1 91.81 86 PRO A O 1
ATOM 673 N N . LEU A 1 87 ? -29.781 -7.363 -11.547 1 90.12 87 LEU A N 1
ATOM 674 C CA . LEU A 1 87 ? -31.156 -6.883 -11.648 1 90.12 87 LEU A CA 1
ATOM 675 C C . LEU A 1 87 ? -32.156 -8.008 -11.375 1 90.12 87 LEU A C 1
ATOM 677 O O . LEU A 1 87 ? -33.312 -7.758 -11.055 1 90.12 87 LEU A O 1
ATOM 681 N N . ASP A 1 88 ? -31.703 -9.203 -11.508 1 83.25 88 ASP A N 1
ATOM 682 C CA . ASP A 1 88 ? -32.625 -10.336 -11.352 1 83.25 88 ASP A CA 1
ATOM 683 C C . ASP A 1 88 ? -32.875 -10.641 -9.875 1 83.25 88 ASP A C 1
ATOM 685 O O . ASP A 1 88 ? -33.719 -11.477 -9.539 1 83.25 88 ASP A O 1
ATOM 689 N N . ILE A 1 89 ? -32.25 -9.961 -9.016 1 73.38 89 ILE A N 1
ATOM 690 C CA . ILE A 1 89 ? -32.438 -10.258 -7.594 1 73.38 89 ILE A CA 1
ATOM 691 C C . ILE A 1 89 ? -33.344 -9.203 -6.961 1 73.38 89 ILE A C 1
ATOM 693 O O . ILE A 1 89 ? -33 -8.016 -6.918 1 73.38 89 ILE A O 1
ATOM 697 N N . PRO A 1 90 ? -34.5 -9.586 -6.57 1 63.97 90 PRO A N 1
ATOM 698 C CA . PRO A 1 90 ? -35.5 -8.641 -6.098 1 63.97 90 PRO A CA 1
ATOM 699 C C . PRO A 1 90 ? -35.156 -8.023 -4.742 1 63.97 90 PRO A C 1
ATOM 701 O O . PRO A 1 90 ? -35.469 -6.867 -4.48 1 63.97 90 PRO A O 1
ATOM 704 N N . ASP A 1 91 ? -34.594 -8.797 -3.893 1 67.25 91 ASP A N 1
ATOM 705 C CA . ASP A 1 91 ? -34.469 -8.367 -2.502 1 67.25 91 ASP A CA 1
ATOM 706 C C . ASP A 1 91 ? -33.25 -7.473 -2.305 1 67.25 91 ASP A C 1
ATOM 708 O O . ASP A 1 91 ? -32.156 -7.789 -2.773 1 67.25 91 ASP A O 1
ATOM 712 N N . LYS A 1 92 ? -33.625 -6.207 -1.777 1 71.31 92 LYS A N 1
ATOM 713 C CA . LYS A 1 92 ? -32.562 -5.242 -1.511 1 71.31 92 LYS A CA 1
ATOM 714 C C . LYS A 1 92 ? -32.406 -5 -0.013 1 71.31 92 LYS A C 1
ATOM 716 O O . LYS A 1 92 ? -32.25 -3.855 0.422 1 71.31 92 LYS A O 1
ATOM 721 N N . HIS A 1 93 ? -32.344 -6.164 0.716 1 82 93 HIS A N 1
ATOM 722 C CA . HIS A 1 93 ? -32.125 -6.047 2.152 1 82 93 HIS A CA 1
ATOM 723 C C . HIS A 1 93 ? -30.688 -5.637 2.449 1 82 93 HIS A C 1
ATOM 725 O O . HIS A 1 93 ? -29.828 -5.691 1.567 1 82 93 HIS A O 1
ATOM 731 N N . ILE A 1 94 ? -30.484 -5.164 3.646 1 81.88 94 ILE A N 1
ATOM 732 C CA . ILE A 1 94 ? -29.234 -4.559 4.074 1 81.88 94 ILE A CA 1
ATOM 733 C C . ILE A 1 94 ? -28.078 -5.543 3.867 1 81.88 94 ILE A C 1
ATOM 735 O O . ILE A 1 94 ? -27 -5.16 3.43 1 81.88 94 ILE A O 1
ATOM 739 N N . GLU A 1 95 ? -28.344 -6.809 4.121 1 83.12 95 GLU A N 1
ATOM 740 C CA . GLU A 1 95 ? -27.312 -7.836 4.008 1 83.12 95 GLU A CA 1
ATOM 741 C C . GLU A 1 95 ? -26.859 -8.008 2.561 1 83.12 95 GLU A C 1
ATOM 743 O O . GLU A 1 95 ? -25.672 -8.172 2.293 1 83.12 95 GLU A O 1
ATOM 748 N N . ARG A 1 96 ? -27.781 -7.887 1.772 1 83.56 96 ARG A N 1
ATOM 749 C CA . ARG A 1 96 ? -27.484 -8.023 0.353 1 83.56 96 ARG A CA 1
ATOM 750 C C . ARG A 1 96 ? -26.703 -6.82 -0.158 1 83.56 96 ARG A C 1
ATOM 752 O O . ARG A 1 96 ? -25.734 -6.969 -0.904 1 83.56 96 ARG A O 1
ATOM 759 N N . VAL A 1 97 ? -27.188 -5.695 0.232 1 87 97 VAL A N 1
ATOM 760 C CA . VAL A 1 97 ? -26.484 -4.48 -0.173 1 87 97 VAL A CA 1
ATOM 761 C C . VAL A 1 97 ? -25.047 -4.523 0.338 1 87 97 VAL A C 1
ATOM 763 O O . VAL A 1 97 ? -24.109 -4.238 -0.408 1 87 97 VAL A O 1
ATOM 766 N N . LEU A 1 98 ? -24.891 -4.949 1.556 1 88.06 98 LEU A N 1
ATOM 767 C CA . LEU A 1 98 ? -23.562 -5.043 2.162 1 88.06 98 LEU A CA 1
ATOM 768 C C . LEU A 1 98 ? -22.672 -5.996 1.376 1 88.06 98 LEU A C 1
ATOM 770 O O . LEU A 1 98 ? -21.531 -5.656 1.048 1 88.06 98 LEU A O 1
ATOM 774 N N . ASN A 1 99 ? -23.188 -7.113 0.995 1 85.19 99 ASN A N 1
ATOM 775 C CA . ASN A 1 99 ? -22.406 -8.133 0.299 1 85.19 99 ASN A CA 1
ATOM 776 C C . ASN A 1 99 ? -22.047 -7.691 -1.113 1 85.19 99 ASN A C 1
ATOM 778 O O . ASN A 1 99 ? -21.047 -8.156 -1.674 1 85.19 99 ASN A O 1
ATOM 782 N N . HIS A 1 100 ? -22.844 -6.727 -1.615 1 89.69 100 HIS A N 1
ATOM 783 C CA . HIS A 1 100 ? -22.609 -6.301 -2.992 1 89.69 100 HIS A CA 1
ATOM 784 C C . HIS A 1 100 ? -21.984 -4.914 -3.045 1 89.69 100 HIS A C 1
ATOM 786 O O . HIS A 1 100 ? -21.922 -4.297 -4.109 1 89.69 100 HIS A O 1
ATOM 792 N N . THR A 1 101 ? -21.609 -4.41 -1.9 1 91.19 101 THR A N 1
ATOM 793 C CA . THR A 1 101 ? -20.891 -3.137 -1.834 1 91.19 101 THR A CA 1
ATOM 794 C C . THR A 1 101 ? -19.391 -3.354 -1.946 1 91.19 101 THR A C 1
ATOM 796 O O . THR A 1 101 ? -18.828 -4.25 -1.308 1 91.19 101 THR A O 1
ATOM 799 N N . HIS A 1 102 ? -18.766 -2.502 -2.824 1 91.06 102 HIS A N 1
ATOM 800 C CA . HIS A 1 102 ? -17.328 -2.545 -3.088 1 91.06 102 HIS A CA 1
ATOM 801 C C . HIS A 1 102 ? -16.766 -1.143 -3.279 1 91.06 102 HIS A C 1
ATOM 803 O O . HIS A 1 102 ? -17.516 -0.167 -3.342 1 91.06 102 HIS A O 1
ATOM 809 N N . SER A 1 103 ? -15.445 -1.12 -3.246 1 91.12 103 SER A N 1
ATOM 810 C CA . SER A 1 103 ? -14.867 0.09 -3.82 1 91.12 103 SER A CA 1
ATOM 811 C C . SER A 1 103 ? -15.148 0.183 -5.316 1 91.12 103 SER A C 1
ATOM 813 O O . SER A 1 103 ? -15.289 -0.839 -5.992 1 91.12 103 SER A O 1
ATOM 815 N N . LEU A 1 104 ? -15.234 1.418 -5.723 1 94.56 104 LEU A N 1
ATOM 816 C CA . LEU A 1 104 ? -15.438 1.566 -7.16 1 94.56 104 LEU A CA 1
ATOM 817 C C . LEU A 1 104 ? -14.266 0.979 -7.938 1 94.56 104 LEU A C 1
ATOM 819 O O . LEU A 1 104 ? -14.445 0.456 -9.039 1 94.56 104 LEU A O 1
ATOM 823 N N . LYS A 1 105 ? -13.109 1.054 -7.371 1 91.75 105 LYS A N 1
ATOM 824 C CA . LYS A 1 105 ? -11.93 0.459 -7.988 1 91.75 105 LYS A CA 1
ATOM 825 C C . LYS A 1 105 ? -12.148 -1.023 -8.273 1 91.75 105 LYS A C 1
ATOM 827 O O . LYS A 1 105 ? -11.844 -1.5 -9.375 1 91.75 105 LYS A O 1
ATOM 832 N N . LYS A 1 106 ? -12.68 -1.701 -7.328 1 90.88 106 LYS A N 1
ATOM 833 C CA . LYS A 1 106 ? -12.953 -3.127 -7.504 1 90.88 106 LYS A CA 1
ATOM 834 C C . LYS A 1 106 ? -13.984 -3.361 -8.602 1 90.88 106 LYS A C 1
ATOM 836 O O . LYS A 1 106 ? -13.836 -4.27 -9.422 1 90.88 106 LYS A O 1
ATOM 841 N N . VAL A 1 107 ? -15 -2.568 -8.602 1 95.44 107 VAL A N 1
ATOM 842 C CA . VAL A 1 107 ? -16.047 -2.73 -9.602 1 95.44 107 VAL A CA 1
ATOM 843 C C . VAL A 1 107 ? -15.484 -2.496 -11 1 95.44 107 VAL A C 1
ATOM 845 O O . VAL A 1 107 ? -15.727 -3.283 -11.914 1 95.44 107 VAL A O 1
ATOM 848 N N . VAL A 1 108 ? -14.75 -1.438 -11.117 1 95.94 108 VAL A N 1
ATOM 849 C CA . VAL A 1 108 ? -14.102 -1.129 -12.391 1 95.94 108 VAL A CA 1
ATOM 850 C C . VAL A 1 108 ? -13.18 -2.279 -12.789 1 95.94 108 VAL A C 1
ATOM 852 O O . VAL A 1 108 ? -13.219 -2.738 -13.938 1 95.94 108 VAL A O 1
ATOM 855 N N . GLY A 1 109 ? -12.398 -2.736 -11.859 1 93.88 109 GLY A N 1
ATOM 856 C CA . GLY A 1 109 ? -11.539 -3.879 -12.109 1 93.88 109 GLY A CA 1
ATOM 857 C C . GLY A 1 109 ? -12.305 -5.105 -12.578 1 93.88 109 GLY A C 1
ATOM 858 O O . GLY A 1 109 ? -11.883 -5.785 -13.516 1 93.88 109 GLY A O 1
ATOM 859 N N . LEU A 1 110 ? -13.383 -5.383 -11.914 1 93.75 110 LEU A N 1
ATOM 860 C CA . LEU A 1 110 ? -14.219 -6.527 -12.273 1 93.75 110 LEU A CA 1
ATOM 861 C C . LEU A 1 110 ? -14.758 -6.383 -13.695 1 93.75 110 LEU A C 1
ATOM 863 O O . LEU A 1 110 ? -14.727 -7.336 -14.469 1 93.75 110 LEU A O 1
ATOM 867 N N . CYS A 1 111 ? -15.219 -5.238 -14.008 1 95.69 111 CYS A N 1
ATOM 868 C CA . CYS A 1 111 ? -15.742 -4.969 -15.336 1 95.69 111 CYS A CA 1
ATOM 869 C C . CYS A 1 111 ? -14.672 -5.191 -16.406 1 95.69 111 CYS A C 1
ATOM 871 O O . CYS A 1 111 ? -14.938 -5.793 -17.438 1 95.69 111 CYS A O 1
ATOM 873 N N . LEU A 1 112 ? -13.5 -4.801 -16.094 1 94.75 112 LEU A N 1
ATOM 874 C CA . LEU A 1 112 ? -12.422 -4.812 -17.078 1 94.75 112 LEU A CA 1
ATOM 875 C C . LEU A 1 112 ? -11.75 -6.184 -17.141 1 94.75 112 LEU A C 1
ATOM 877 O O . LEU A 1 112 ? -11.055 -6.496 -18.109 1 94.75 112 LEU A O 1
ATOM 881 N N . SER A 1 113 ? -11.977 -7.012 -16.109 1 93.94 113 SER A N 1
ATOM 882 C CA . SER A 1 113 ? -11.188 -8.234 -16 1 93.94 113 SER A CA 1
ATOM 883 C C . SER A 1 113 ? -12.016 -9.461 -16.375 1 93.94 113 SER A C 1
ATOM 885 O O . SER A 1 113 ? -11.633 -10.594 -16.062 1 93.94 113 SER A O 1
ATOM 887 N N . GLN A 1 114 ? -13.125 -9.359 -17.031 1 93.62 114 GLN A N 1
ATOM 888 C CA . GLN A 1 114 ? -13.961 -10.5 -17.391 1 93.62 114 GLN A CA 1
ATOM 889 C C . GLN A 1 114 ? -13.211 -11.461 -18.312 1 93.62 114 GLN A C 1
ATOM 891 O O . GLN A 1 114 ? -13.422 -12.68 -18.25 1 93.62 114 GLN A O 1
ATOM 896 N N . TRP A 1 115 ? -12.367 -10.977 -19.094 1 91.75 115 TRP A N 1
ATOM 897 C CA . TRP A 1 115 ? -11.547 -11.82 -19.953 1 91.75 115 TRP A CA 1
ATOM 898 C C . TRP A 1 115 ? -10.688 -12.766 -19.125 1 91.75 115 TRP A C 1
ATOM 900 O O . TRP A 1 115 ? -10.453 -13.914 -19.516 1 91.75 115 TRP A O 1
ATOM 910 N N . LEU A 1 116 ? -10.203 -12.297 -18.047 1 93.81 116 LEU A N 1
ATOM 911 C CA . LEU A 1 116 ? -9.398 -13.125 -17.156 1 93.81 116 LEU A CA 1
ATOM 912 C C . LEU A 1 116 ? -10.25 -14.219 -16.516 1 93.81 116 LEU A C 1
ATOM 914 O O . LEU A 1 116 ? -9.812 -15.359 -16.406 1 93.81 116 LEU A O 1
ATOM 918 N N . VAL A 1 117 ? -11.438 -13.859 -16.109 1 92.75 117 VAL A N 1
ATOM 919 C CA . VAL A 1 117 ? -12.375 -14.82 -15.547 1 92.75 117 VAL A CA 1
ATOM 920 C C . VAL A 1 117 ? -12.625 -15.953 -16.547 1 92.75 117 VAL A C 1
ATOM 922 O O . VAL A 1 117 ? -12.555 -17.125 -16.188 1 92.75 117 VAL A O 1
ATOM 925 N N . GLU A 1 118 ? -12.812 -15.57 -17.703 1 92 118 GLU A N 1
ATOM 926 C CA . GLU A 1 118 ? -13.039 -16.547 -18.766 1 92 118 GLU A CA 1
ATOM 927 C C . GLU A 1 118 ? -11.797 -17.406 -19 1 92 118 GLU A C 1
ATOM 929 O O . GLU A 1 118 ? -11.906 -18.609 -19.203 1 92 118 GLU A O 1
ATOM 934 N N . LEU A 1 119 ? -10.719 -16.797 -19.031 1 93.81 119 LEU A N 1
ATOM 935 C CA . LEU A 1 119 ? -9.461 -17.5 -19.25 1 93.81 119 LEU A CA 1
ATOM 936 C C . LEU A 1 119 ? -9.258 -18.594 -18.203 1 93.81 119 LEU A C 1
ATOM 938 O O . LEU A 1 119 ? -8.922 -19.734 -18.531 1 93.81 119 LEU A O 1
ATOM 942 N N . ILE A 1 120 ? -9.492 -18.281 -16.969 1 92.75 120 ILE A N 1
ATOM 943 C CA . ILE A 1 120 ? -9.289 -19.219 -15.867 1 92.75 120 ILE A CA 1
ATOM 944 C C . ILE A 1 120 ? -10.336 -20.328 -15.945 1 92.75 120 ILE A C 1
ATOM 946 O O . ILE A 1 120 ? -10.008 -21.5 -15.758 1 92.75 120 ILE A O 1
ATOM 950 N N . THR A 1 121 ? -11.539 -19.938 -16.219 1 91.5 121 THR A N 1
ATOM 951 C CA . THR A 1 121 ? -12.633 -20.891 -16.328 1 91.5 121 THR A CA 1
ATOM 952 C C . THR A 1 121 ? -12.344 -21.922 -17.422 1 91.5 121 THR A C 1
ATOM 954 O O . THR A 1 121 ? -12.641 -23.109 -17.266 1 91.5 121 THR A O 1
ATOM 957 N N . ASN A 1 122 ? -11.719 -21.484 -18.438 1 91.25 122 ASN A N 1
ATOM 958 C CA . ASN A 1 122 ? -11.453 -22.344 -19.578 1 91.25 122 ASN A CA 1
ATOM 959 C C . ASN A 1 122 ? -10.078 -23 -19.5 1 91.25 122 ASN A C 1
ATOM 961 O O . ASN A 1 122 ? -9.555 -23.484 -20.5 1 91.25 122 ASN A O 1
ATOM 965 N N . GLN A 1 123 ? -9.445 -22.906 -18.359 1 91.56 123 GLN A N 1
ATOM 966 C CA . GLN A 1 123 ? -8.141 -23.5 -18.125 1 91.56 123 GLN A CA 1
ATOM 967 C C . GLN A 1 123 ? -7.121 -23.047 -19.156 1 91.56 123 GLN A C 1
ATOM 969 O O . GLN A 1 123 ? -6.375 -23.844 -19.719 1 91.56 123 GLN A O 1
ATOM 974 N N . GLY A 1 124 ? -7.156 -21.75 -19.406 1 94.38 124 GLY A N 1
ATOM 975 C CA . GLY A 1 124 ? -6.305 -21.156 -20.422 1 94.38 124 GLY A CA 1
ATOM 976 C C . GLY A 1 124 ? -4.945 -20.734 -19.891 1 94.38 124 GLY A C 1
ATOM 977 O O . GLY A 1 124 ? -4.137 -20.172 -20.625 1 94.38 124 GLY A O 1
ATOM 978 N N . LEU A 1 125 ? -4.664 -21.094 -18.703 1 95.88 125 LEU A N 1
ATOM 979 C CA . LEU A 1 125 ? -3.365 -20.734 -18.125 1 95.88 125 LEU A CA 1
ATOM 980 C C . LEU A 1 125 ? -2.303 -21.75 -18.547 1 95.88 125 LEU A C 1
ATOM 982 O O . LEU A 1 125 ? -2.602 -22.938 -18.734 1 95.88 125 LEU A O 1
ATOM 986 N N . THR A 1 126 ? -1.057 -21.234 -18.672 1 96.38 126 THR A N 1
ATOM 987 C CA . THR A 1 126 ? 0.049 -22.125 -19 1 96.38 126 THR A CA 1
ATOM 988 C C . THR A 1 126 ? 1.348 -21.641 -18.375 1 96.38 126 THR A C 1
ATOM 990 O O . THR A 1 126 ? 1.382 -20.578 -17.75 1 96.38 126 THR A O 1
ATOM 993 N N . THR A 1 127 ? 2.344 -22.5 -18.531 1 97.38 127 THR A N 1
ATOM 994 C CA . THR A 1 127 ? 3.625 -22.219 -17.891 1 97.38 127 THR A CA 1
ATOM 995 C C . THR A 1 127 ? 4.711 -21.984 -18.938 1 97.38 127 THR A C 1
ATOM 997 O O . THR A 1 127 ? 4.879 -22.797 -19.859 1 97.38 127 THR A O 1
ATOM 1000 N N . PHE A 1 128 ? 5.332 -20.906 -18.844 1 97.56 128 PHE A N 1
ATOM 1001 C CA . PHE A 1 128 ? 6.613 -20.672 -19.5 1 97.56 128 PHE A CA 1
ATOM 1002 C C . PHE A 1 128 ? 7.754 -20.719 -18.484 1 97.56 128 PHE A C 1
ATOM 1004 O O . PHE A 1 128 ? 7.539 -20.484 -17.297 1 97.56 128 PHE A O 1
ATOM 1011 N N . CYS A 1 129 ? 8.93 -21.031 -19 1 97.69 129 CYS A N 1
ATOM 1012 C CA . CYS A 1 129 ? 10.078 -21.125 -18.109 1 97.69 129 CYS A CA 1
ATOM 1013 C C . CYS A 1 129 ? 11.266 -20.344 -18.641 1 97.69 129 CYS A C 1
ATOM 1015 O O . CYS A 1 129 ? 11.516 -20.328 -19.859 1 97.69 129 CYS A O 1
ATOM 1017 N N . GLN A 1 130 ? 11.938 -19.75 -17.766 1 97.25 130 GLN A N 1
ATOM 1018 C CA . GLN A 1 130 ? 13.219 -19.125 -18.078 1 97.25 130 GLN A CA 1
ATOM 1019 C C . GLN A 1 130 ? 14.352 -19.766 -17.281 1 97.25 130 GLN A C 1
ATOM 1021 O O . GLN A 1 130 ? 14.258 -19.875 -16.047 1 97.25 130 GLN A O 1
ATOM 1026 N N . PRO A 1 131 ? 15.398 -20.156 -17.953 1 97.25 131 PRO A N 1
ATOM 1027 C CA . PRO A 1 131 ? 16.484 -20.859 -17.25 1 97.25 131 PRO A CA 1
ATOM 1028 C C . PRO A 1 131 ? 17.281 -19.922 -16.344 1 97.25 131 PRO A C 1
ATOM 1030 O O . PRO A 1 131 ? 17.516 -18.766 -16.672 1 97.25 131 PRO A O 1
ATOM 1033 N N . ILE A 1 132 ? 17.594 -20.391 -15.188 1 97.5 132 ILE A N 1
ATOM 1034 C CA . ILE A 1 132 ? 18.578 -19.812 -14.258 1 97.5 132 ILE A CA 1
ATOM 1035 C C . ILE A 1 132 ? 19.875 -20.609 -14.328 1 97.5 132 ILE A C 1
ATOM 1037 O O . ILE A 1 132 ? 19.891 -21.812 -14.078 1 97.5 132 ILE A O 1
ATOM 1041 N N . LEU A 1 133 ? 20.938 -19.875 -14.656 1 97.38 133 LEU A N 1
ATOM 1042 C CA . LEU A 1 133 ? 22.156 -20.578 -15.008 1 97.38 133 LEU A CA 1
ATOM 1043 C C . LEU A 1 133 ? 23.234 -20.375 -13.945 1 97.38 133 LEU A C 1
ATOM 1045 O O . LEU A 1 133 ? 23.328 -19.297 -13.359 1 97.38 133 LEU A O 1
ATOM 1049 N N . HIS A 1 134 ? 24.031 -21.375 -13.773 1 96.88 134 HIS A N 1
ATOM 1050 C CA . HIS A 1 134 ? 25.234 -21.203 -12.984 1 96.88 134 HIS A CA 1
ATOM 1051 C C . HIS A 1 134 ? 26.156 -20.156 -13.609 1 96.88 134 HIS A C 1
ATOM 1053 O O . HIS A 1 134 ? 26.391 -20.172 -14.82 1 96.88 134 HIS A O 1
ATOM 1059 N N . SER A 1 135 ? 26.641 -19.328 -12.719 1 95.31 135 SER A N 1
ATOM 1060 C CA . SER A 1 135 ? 27.484 -18.25 -13.227 1 95.31 135 SER A CA 1
ATOM 1061 C C . SER A 1 135 ? 28.781 -18.781 -13.82 1 95.31 135 SER A C 1
ATOM 1063 O O . SER A 1 135 ? 29.328 -18.203 -14.758 1 95.31 135 SER A O 1
ATOM 1065 N N . ASP A 1 136 ? 29.297 -19.906 -13.375 1 93.69 136 ASP A N 1
ATOM 1066 C CA . ASP A 1 136 ? 30.609 -20.438 -13.766 1 93.69 136 ASP A CA 1
ATOM 1067 C C . ASP A 1 136 ? 30.5 -21.328 -15 1 93.69 136 ASP A C 1
ATOM 1069 O O . ASP A 1 136 ? 31.328 -21.25 -15.906 1 93.69 136 ASP A O 1
ATOM 1073 N N . THR A 1 137 ? 29.438 -22.141 -15.094 1 94.31 137 THR A N 1
ATOM 1074 C CA . THR A 1 137 ? 29.359 -23.141 -16.141 1 94.31 137 THR A CA 1
ATOM 1075 C C . THR A 1 137 ? 28.328 -22.734 -17.203 1 94.31 137 THR A C 1
ATOM 1077 O O . THR A 1 137 ? 28.312 -23.297 -18.297 1 94.31 137 THR A O 1
ATOM 1080 N N . LEU A 1 138 ? 27.406 -21.875 -16.859 1 94.56 138 LEU A N 1
ATOM 1081 C CA . LEU A 1 138 ? 26.297 -21.438 -17.703 1 94.56 138 LEU A CA 1
ATOM 1082 C C . LEU A 1 138 ? 25.359 -22.594 -18.031 1 94.56 138 LEU A C 1
ATOM 1084 O O . LEU A 1 138 ? 24.703 -22.578 -19.078 1 94.56 138 LEU A O 1
ATOM 1088 N N . LYS A 1 139 ? 25.453 -23.609 -17.172 1 94.75 139 LYS A N 1
ATOM 1089 C CA . LYS A 1 139 ? 24.469 -24.688 -17.234 1 94.75 139 LYS A CA 1
ATOM 1090 C C . LYS A 1 139 ? 23.266 -24.391 -16.344 1 94.75 139 LYS A C 1
ATOM 1092 O O . LYS A 1 139 ? 23.391 -23.656 -15.359 1 94.75 139 LYS A O 1
ATOM 1097 N N . PRO A 1 140 ? 22.141 -25.016 -16.672 1 96 140 PRO A N 1
ATOM 1098 C CA . PRO A 1 140 ? 20.922 -24.703 -15.93 1 96 140 PRO A CA 1
ATOM 1099 C C . PRO A 1 140 ? 20.984 -25.219 -14.484 1 96 140 PRO A C 1
ATOM 1101 O O . PRO A 1 140 ? 21.297 -26.391 -14.25 1 96 140 PRO A O 1
ATOM 1104 N N . TYR A 1 141 ? 20.797 -24.391 -13.539 1 96.5 141 TYR A N 1
ATOM 1105 C CA . TYR A 1 141 ? 20.594 -24.703 -12.125 1 96.5 141 TYR A CA 1
ATOM 1106 C C . TYR A 1 141 ? 19.141 -25.016 -11.836 1 96.5 141 TYR A C 1
ATOM 1108 O O . TYR A 1 141 ? 18.828 -25.938 -11.078 1 96.5 141 TYR A O 1
ATOM 1116 N N . GLY A 1 142 ? 18.359 -24.203 -12.531 1 97.38 142 GLY A N 1
ATOM 1117 C CA . GLY A 1 142 ? 16.906 -24.312 -12.391 1 97.38 142 GLY A CA 1
ATOM 1118 C C . GLY A 1 142 ? 16.141 -23.469 -13.398 1 97.38 142 GLY A C 1
ATOM 1119 O O . GLY A 1 142 ? 16.719 -22.984 -14.367 1 97.38 142 GLY A O 1
ATOM 1120 N N . PHE A 1 143 ? 14.836 -23.453 -13.164 1 97.56 143 PHE A N 1
ATOM 1121 C CA . PHE A 1 143 ? 13.953 -22.719 -14.062 1 97.56 143 PHE A CA 1
ATOM 1122 C C . PHE A 1 143 ? 12.938 -21.891 -13.281 1 97.56 143 PHE A C 1
ATOM 1124 O O . PHE A 1 143 ? 12.352 -22.391 -12.312 1 97.56 143 PHE A O 1
ATOM 1131 N N . GLU A 1 144 ? 12.797 -20.641 -13.664 1 97.44 144 GLU A N 1
ATOM 1132 C CA . GLU A 1 144 ? 11.68 -19.844 -13.156 1 97.44 144 GLU A CA 1
ATOM 1133 C C . GLU A 1 144 ? 10.406 -20.109 -13.961 1 97.44 144 GLU A C 1
ATOM 1135 O O . GLU A 1 144 ? 10.414 -19.984 -15.188 1 97.44 144 GLU A O 1
ATOM 1140 N N . CYS A 1 145 ? 9.414 -20.469 -13.227 1 97.25 145 CYS A N 1
ATOM 1141 C CA . CYS A 1 145 ? 8.117 -20.656 -13.859 1 97.25 145 CYS A CA 1
ATOM 1142 C C . CYS A 1 145 ? 7.371 -19.344 -13.984 1 97.25 145 CYS A C 1
ATOM 1144 O O . CYS A 1 145 ? 7.168 -18.641 -12.992 1 97.25 145 CYS A O 1
ATOM 1146 N N . LEU A 1 146 ? 6.992 -19.016 -15.18 1 96.56 146 LEU A N 1
ATOM 1147 C CA . LEU A 1 146 ? 6.305 -17.766 -15.477 1 96.56 146 LEU A CA 1
ATOM 1148 C C . LEU A 1 146 ? 4.926 -18.031 -16.062 1 96.56 146 LEU A C 1
ATOM 1150 O O . LEU A 1 146 ? 4.797 -18.719 -17.078 1 96.56 146 LEU A O 1
ATOM 1154 N N . LEU A 1 147 ? 3.949 -17.422 -15.438 1 96.62 147 LEU A N 1
ATOM 1155 C CA . LEU A 1 147 ? 2.574 -17.641 -15.867 1 96.62 147 LEU A CA 1
ATOM 1156 C C . LEU A 1 147 ? 2.291 -16.922 -17.188 1 96.62 147 LEU A C 1
ATOM 1158 O O . LEU A 1 147 ? 2.699 -15.781 -17.375 1 96.62 147 LEU A O 1
ATOM 1162 N N . ARG A 1 148 ? 1.63 -17.625 -18.078 1 97.06 148 ARG A N 1
ATOM 1163 C CA . ARG A 1 148 ? 1.084 -17.047 -19.312 1 97.06 148 ARG A CA 1
ATOM 1164 C C . ARG A 1 148 ? -0.362 -17.484 -19.516 1 97.06 148 ARG A C 1
ATOM 1166 O O . ARG A 1 148 ? -0.822 -18.438 -18.906 1 97.06 148 ARG A O 1
ATOM 1173 N N . GLY A 1 149 ? -1.035 -16.672 -20.266 1 95.88 149 GLY A N 1
ATOM 1174 C CA . GLY A 1 149 ? -2.359 -17.062 -20.719 1 95.88 149 GLY A CA 1
ATOM 1175 C C . GLY A 1 149 ? -2.406 -17.375 -22.203 1 95.88 149 GLY A C 1
ATOM 1176 O O . GLY A 1 149 ? -1.731 -16.719 -23.016 1 95.88 149 GLY A O 1
ATOM 1177 N N . LYS A 1 150 ? -3.137 -18.375 -22.484 1 92.38 150 LYS A N 1
ATOM 1178 C CA . LYS A 1 150 ? -3.365 -18.703 -23.891 1 92.38 150 LYS A CA 1
ATOM 1179 C C . LYS A 1 150 ? -4.785 -18.344 -24.312 1 92.38 150 LYS A C 1
ATOM 1181 O O . LYS A 1 150 ? -5.758 -18.797 -23.703 1 92.38 150 LYS A O 1
ATOM 1186 N N . GLN A 1 151 ? -4.809 -17.359 -25.172 1 83.81 151 GLN A N 1
ATOM 1187 C CA . GLN A 1 151 ? -6.098 -17.016 -25.766 1 83.81 151 GLN A CA 1
ATOM 1188 C C . GLN A 1 151 ? -6.199 -17.5 -27.203 1 83.81 151 GLN A C 1
ATOM 1190 O O . GLN A 1 151 ? -5.555 -16.953 -28.094 1 83.81 151 GLN A O 1
ATOM 1195 N N . GLY A 1 152 ? -7.129 -18.344 -27.453 1 77.19 152 GLY A N 1
ATOM 1196 C CA . GLY A 1 152 ? -7.184 -18.953 -28.766 1 77.19 152 GLY A CA 1
ATOM 1197 C C . GLY A 1 152 ? -5.934 -19.734 -29.125 1 77.19 152 GLY A C 1
ATOM 1198 O O . GLY A 1 152 ? -5.312 -20.344 -28.25 1 77.19 152 GLY A O 1
ATOM 1199 N N . ASP A 1 153 ? -5.562 -19.812 -30.422 1 72 153 ASP A N 1
ATOM 1200 C CA . ASP A 1 153 ? -4.48 -20.688 -30.859 1 72 153 ASP A CA 1
ATOM 1201 C C . ASP A 1 153 ? -3.135 -19.969 -30.812 1 72 153 ASP A C 1
ATOM 1203 O O . ASP A 1 153 ? -2.086 -20.609 -30.703 1 72 153 ASP A O 1
ATOM 1207 N N . THR A 1 154 ? -3.229 -18.719 -30.719 1 74.56 154 THR A N 1
ATOM 1208 C CA . THR A 1 154 ? -1.914 -18.125 -30.969 1 74.56 154 THR A CA 1
ATOM 1209 C C . THR A 1 154 ? -1.643 -17 -29.984 1 74.56 154 THR A C 1
ATOM 1211 O O . THR A 1 154 ? -0.493 -16.594 -29.781 1 74.56 154 THR A O 1
ATOM 1214 N N . ALA A 1 155 ? -2.572 -16.547 -29.391 1 86.31 155 ALA A N 1
ATOM 1215 C CA . ALA A 1 155 ? -2.33 -15.328 -28.641 1 86.31 155 ALA A CA 1
ATOM 1216 C C . ALA A 1 155 ? -1.913 -15.641 -27.203 1 86.31 155 ALA A C 1
ATOM 1218 O O . ALA A 1 155 ? -2.539 -16.469 -26.531 1 86.31 155 ALA A O 1
ATOM 1219 N N . ILE A 1 156 ? -0.755 -15.094 -26.828 1 93.12 156 ILE A N 1
ATOM 1220 C CA . ILE A 1 156 ? -0.234 -15.297 -25.484 1 93.12 156 ILE A CA 1
ATOM 1221 C C . ILE A 1 156 ? -0.398 -14.016 -24.672 1 93.12 156 ILE A C 1
ATOM 1223 O O . ILE A 1 156 ? -0.074 -12.922 -25.141 1 93.12 156 ILE A O 1
ATOM 1227 N N . ILE A 1 157 ? -0.97 -14.219 -23.531 1 94.25 157 ILE A N 1
ATOM 1228 C CA . ILE A 1 157 ? -1.161 -13.094 -22.625 1 94.25 157 ILE A CA 1
ATOM 1229 C C . ILE A 1 157 ? -0.019 -13.047 -21.609 1 94.25 157 ILE A C 1
ATOM 1231 O O . ILE A 1 157 ? 0.311 -14.062 -21 1 94.25 157 ILE A O 1
ATOM 1235 N N . SER A 1 158 ? 0.485 -11.898 -21.391 1 93.94 158 SER A N 1
ATOM 1236 C CA . SER A 1 158 ? 1.659 -11.711 -20.547 1 93.94 158 SER A CA 1
ATOM 1237 C C . SER A 1 158 ? 1.286 -11.75 -19.062 1 93.94 158 SER A C 1
ATOM 1239 O O . SER A 1 158 ? 0.131 -11.523 -18.703 1 93.94 158 SER A O 1
ATOM 1241 N N . PRO A 1 159 ? 2.312 -12.055 -18.266 1 92.19 159 PRO A N 1
ATOM 1242 C CA . PRO A 1 159 ? 2.066 -12.023 -16.812 1 92.19 159 PRO A CA 1
ATOM 1243 C C . PRO A 1 159 ? 1.62 -10.648 -16.328 1 92.19 159 PRO A C 1
ATOM 1245 O O . PRO A 1 159 ? 0.753 -10.555 -15.453 1 92.19 159 PRO A O 1
ATOM 1248 N N . ALA A 1 160 ? 2.17 -9.648 -16.828 1 87.88 160 ALA A N 1
ATOM 1249 C CA . ALA A 1 160 ? 1.811 -8.297 -16.422 1 87.88 160 ALA A CA 1
ATOM 1250 C C . ALA A 1 160 ? 0.322 -8.031 -16.641 1 87.88 160 ALA A C 1
ATOM 1252 O O . ALA A 1 160 ? -0.343 -7.457 -15.766 1 87.88 160 ALA A O 1
ATOM 1253 N N . ALA A 1 161 ? -0.118 -8.477 -17.703 1 90.44 161 ALA A N 1
ATOM 1254 C CA . ALA A 1 161 ? -1.538 -8.32 -18 1 90.44 161 ALA A CA 1
ATOM 1255 C C . ALA A 1 161 ? -2.396 -9.156 -17.062 1 90.44 161 ALA A C 1
ATOM 1257 O O . ALA A 1 161 ? -3.408 -8.68 -16.547 1 90.44 161 ALA A O 1
ATOM 1258 N N . LEU A 1 162 ? -1.996 -10.391 -16.859 1 93.5 162 LEU A N 1
ATOM 1259 C CA . LEU A 1 162 ? -2.738 -11.305 -16 1 93.5 162 LEU A CA 1
ATOM 1260 C C . LEU A 1 162 ? -2.822 -10.766 -14.578 1 93.5 162 LEU A C 1
ATOM 1262 O O . LEU A 1 162 ? -3.918 -10.602 -14.039 1 93.5 162 LEU A O 1
ATOM 1266 N N . PHE A 1 163 ? -1.755 -10.414 -14.039 1 90.25 163 PHE A N 1
ATOM 1267 C CA . PHE A 1 163 ? -1.717 -10.008 -12.633 1 90.25 163 PHE A CA 1
ATOM 1268 C C . PHE A 1 163 ? -2.254 -8.594 -12.469 1 90.25 163 PHE A C 1
ATOM 1270 O O . PHE A 1 163 ? -2.844 -8.266 -11.43 1 90.25 163 PHE A O 1
ATOM 1277 N N . GLY A 1 164 ? -2.061 -7.766 -13.453 1 87.12 164 GLY A N 1
ATOM 1278 C CA . GLY A 1 164 ? -2.691 -6.453 -13.422 1 87.12 164 GLY A CA 1
ATOM 1279 C C . GLY A 1 164 ? -4.203 -6.523 -13.312 1 87.12 164 GLY A C 1
ATOM 1280 O O . GLY A 1 164 ? -4.801 -5.852 -12.469 1 87.12 164 GLY A O 1
ATOM 1281 N N . ALA A 1 165 ? -4.746 -7.359 -14.086 1 89 165 ALA A N 1
ATOM 1282 C CA . ALA A 1 165 ? -6.195 -7.551 -14.062 1 89 165 ALA A CA 1
ATOM 1283 C C . ALA A 1 165 ? -6.648 -8.164 -12.742 1 89 165 ALA A C 1
ATOM 1285 O O . ALA A 1 165 ? -7.68 -7.77 -12.188 1 89 165 ALA A O 1
ATOM 1286 N N . ALA A 1 166 ? -5.879 -9.07 -12.281 1 90.31 166 ALA A N 1
ATOM 1287 C CA . ALA A 1 166 ? -6.234 -9.758 -11.047 1 90.31 166 ALA A CA 1
ATOM 1288 C C . ALA A 1 166 ? -6.191 -8.812 -9.859 1 90.31 166 ALA A C 1
ATOM 1290 O O . ALA A 1 166 ? -7.066 -8.859 -8.984 1 90.31 166 ALA A O 1
ATOM 1291 N N . LYS A 1 167 ? -5.25 -7.996 -9.828 1 84.81 167 LYS A N 1
ATOM 1292 C CA . LYS A 1 167 ? -5.094 -7.055 -8.727 1 84.81 167 LYS A CA 1
ATOM 1293 C C . LYS A 1 167 ? -6.254 -6.066 -8.672 1 84.81 167 LYS A C 1
ATOM 1295 O O . LYS A 1 167 ? -6.789 -5.785 -7.598 1 84.81 167 LYS A O 1
ATOM 1300 N N . SER A 1 168 ? -6.633 -5.629 -9.734 1 82 168 SER A N 1
ATOM 1301 C CA . SER A 1 168 ? -7.676 -4.613 -9.805 1 82 168 SER A CA 1
ATOM 1302 C C . SER A 1 168 ? -9.047 -5.207 -9.516 1 82 168 SER A C 1
ATOM 1304 O O . SER A 1 168 ? -9.969 -4.488 -9.125 1 82 168 SER A O 1
ATOM 1306 N N . SER A 1 169 ? -9.234 -6.488 -9.68 1 84.88 169 SER A N 1
ATOM 1307 C CA . SER A 1 169 ? -10.539 -7.129 -9.562 1 84.88 169 SER A CA 1
ATOM 1308 C C . SER A 1 169 ? -10.609 -8.031 -8.336 1 84.88 169 SER A C 1
ATOM 1310 O O . SER A 1 169 ? -11.555 -8.805 -8.18 1 84.88 169 SER A O 1
ATOM 1312 N N . GLU A 1 170 ? -9.617 -8.023 -7.5 1 80.19 170 GLU A N 1
ATOM 1313 C CA . GLU A 1 170 ? -9.508 -8.867 -6.312 1 80.19 170 GLU A CA 1
ATOM 1314 C C . GLU A 1 170 ? -9.477 -10.344 -6.688 1 80.19 170 GLU A C 1
ATOM 1316 O O . GLU A 1 170 ? -10.039 -11.18 -5.977 1 80.19 170 GLU A O 1
ATOM 1321 N N . LEU A 1 171 ? -9.031 -10.625 -7.906 1 87.31 171 LEU A N 1
ATOM 1322 C CA . LEU A 1 171 ? -8.875 -11.992 -8.391 1 87.31 171 LEU A CA 1
ATOM 1323 C C . LEU A 1 171 ? -7.48 -12.523 -8.062 1 87.31 171 LEU A C 1
ATOM 1325 O O . LEU A 1 171 ? -7.117 -13.625 -8.484 1 87.31 171 LEU A O 1
ATOM 1329 N N . LEU A 1 172 ? -6.809 -11.766 -7.297 1 86 172 LEU A N 1
ATOM 1330 C CA . LEU A 1 172 ? -5.41 -12.109 -7.07 1 86 172 LEU A CA 1
ATOM 1331 C C . LEU A 1 172 ? -5.285 -13.445 -6.348 1 86 172 LEU A C 1
ATOM 1333 O O . LEU A 1 172 ? -4.422 -14.266 -6.684 1 86 172 LEU A O 1
ATOM 1337 N N . PHE A 1 173 ? -6.164 -13.695 -5.461 1 83.06 173 PHE A N 1
ATOM 1338 C CA . PHE A 1 173 ? -6.125 -14.953 -4.719 1 83.06 173 PHE A CA 1
ATOM 1339 C C . PHE A 1 173 ? -6.383 -16.141 -5.645 1 83.06 173 PHE A C 1
ATOM 1341 O O . PHE A 1 173 ? -5.652 -17.125 -5.613 1 83.06 173 PHE A O 1
ATOM 1348 N N . LEU A 1 174 ? -7.387 -15.984 -6.391 1 87.12 174 LEU A N 1
ATOM 1349 C CA . LEU A 1 174 ? -7.758 -17.031 -7.328 1 87.12 174 LEU A CA 1
ATOM 1350 C C . LEU A 1 174 ? -6.648 -17.281 -8.344 1 87.12 174 LEU A C 1
ATOM 1352 O O . LEU A 1 174 ? -6.27 -18.422 -8.602 1 87.12 174 LEU A O 1
ATOM 1356 N N . LEU A 1 175 ? -6.145 -16.219 -8.883 1 91.5 175 LEU A N 1
ATOM 1357 C CA . LEU A 1 175 ? -5.117 -16.344 -9.914 1 91.5 175 LEU A CA 1
ATOM 1358 C C . LEU A 1 175 ? -3.832 -16.922 -9.344 1 91.5 175 LEU A C 1
ATOM 1360 O O . LEU A 1 175 ? -3.211 -17.797 -9.953 1 91.5 175 LEU A O 1
ATOM 1364 N N . ASP A 1 176 ? -3.445 -16.438 -8.227 1 90.31 176 ASP A N 1
ATOM 1365 C CA . ASP A 1 176 ? -2.223 -16.906 -7.582 1 90.31 176 ASP A CA 1
ATOM 1366 C C . ASP A 1 176 ? -2.285 -18.422 -7.312 1 90.31 176 ASP A C 1
ATOM 1368 O O . ASP A 1 176 ? -1.331 -19.141 -7.594 1 90.31 176 ASP A O 1
ATOM 1372 N N . LYS A 1 177 ? -3.334 -18.859 -6.746 1 88.75 177 LYS A N 1
ATOM 1373 C CA . LYS A 1 177 ? -3.533 -20.281 -6.469 1 88.75 177 LYS A CA 1
ATOM 1374 C C . LYS A 1 177 ? -3.48 -21.109 -7.754 1 88.75 177 LYS A C 1
ATOM 1376 O O . LYS A 1 177 ? -2.764 -22.109 -7.832 1 88.75 177 LYS A O 1
ATOM 1381 N N . ASN A 1 178 ? -4.207 -20.656 -8.734 1 91.5 178 ASN A N 1
ATOM 1382 C CA . ASN A 1 178 ? -4.25 -21.375 -10 1 91.5 178 ASN A CA 1
ATOM 1383 C C . ASN A 1 178 ? -2.891 -21.375 -10.688 1 91.5 178 ASN A C 1
ATOM 1385 O O . ASN A 1 178 ? -2.531 -22.344 -11.367 1 91.5 178 ASN A O 1
ATOM 1389 N N . ALA A 1 179 ? -2.229 -20.281 -10.555 1 93.38 179 ALA A N 1
ATOM 1390 C CA . ALA A 1 179 ? -0.896 -20.188 -11.148 1 93.38 179 ALA A CA 1
ATOM 1391 C C . ALA A 1 179 ? 0.041 -21.234 -10.539 1 93.38 179 ALA A C 1
ATOM 1393 O O . ALA A 1 179 ? 0.729 -21.953 -11.266 1 93.38 179 ALA A O 1
ATOM 1394 N N . ARG A 1 180 ? 0.086 -21.344 -9.258 1 91.75 180 ARG A N 1
ATOM 1395 C CA . ARG A 1 180 ? 0.944 -22.312 -8.586 1 91.75 180 ARG A CA 1
ATOM 1396 C C . ARG A 1 180 ? 0.606 -23.734 -9.008 1 91.75 180 ARG A C 1
ATOM 1398 O O . ARG A 1 180 ? 1.499 -24.516 -9.336 1 91.75 180 ARG A O 1
ATOM 1405 N N . ILE A 1 181 ? -0.651 -24.016 -8.984 1 91 181 ILE A N 1
ATOM 1406 C CA . ILE A 1 181 ? -1.103 -25.344 -9.359 1 91 181 ILE A CA 1
ATOM 1407 C C . ILE A 1 181 ? -0.727 -25.625 -10.812 1 91 181 ILE A C 1
ATOM 1409 O O . ILE A 1 181 ? -0.214 -26.703 -11.133 1 91 181 ILE A O 1
ATOM 1413 N N . CYS A 1 182 ? -0.953 -24.656 -11.641 1 94.25 182 CYS A N 1
ATOM 1414 C CA . CYS A 1 182 ? -0.634 -24.781 -13.062 1 94.25 182 CYS A CA 1
ATOM 1415 C C . CYS A 1 182 ? 0.845 -25.094 -13.258 1 94.25 182 CYS A C 1
ATOM 1417 O O . CYS A 1 182 ? 1.195 -26 -14.008 1 94.25 182 CYS A O 1
ATOM 1419 N N . HIS A 1 183 ? 1.695 -24.375 -12.602 1 95.94 183 HIS A N 1
ATOM 1420 C CA . HIS A 1 183 ? 3.135 -24.578 -12.719 1 95.94 183 HIS A CA 1
ATOM 1421 C C . HIS A 1 183 ? 3.523 -25.984 -12.258 1 95.94 183 HIS A C 1
ATOM 1423 O O . HIS A 1 183 ? 4.25 -26.688 -12.961 1 95.94 183 HIS A O 1
ATOM 1429 N N . ILE A 1 184 ? 3.029 -26.391 -11.133 1 93.38 184 ILE A N 1
ATOM 1430 C CA . ILE A 1 184 ? 3.377 -27.688 -10.547 1 93.38 184 ILE A CA 1
ATOM 1431 C C . ILE A 1 184 ? 2.9 -28.812 -11.469 1 93.38 184 ILE A C 1
ATOM 1433 O O . ILE A 1 184 ? 3.66 -29.719 -11.781 1 93.38 184 ILE A O 1
ATOM 1437 N N . GLU A 1 185 ? 1.709 -28.703 -11.898 1 93.75 185 GLU A N 1
ATOM 1438 C CA . GLU A 1 185 ? 1.146 -29.75 -12.758 1 93.75 185 GLU A CA 1
ATOM 1439 C C . GLU A 1 185 ? 1.888 -29.828 -14.094 1 93.75 185 GLU A C 1
ATOM 1441 O O . GLU A 1 185 ? 2.252 -30.906 -14.539 1 93.75 185 GLU A O 1
ATOM 1446 N N . ASN A 1 186 ? 2.098 -28.734 -14.711 1 95.94 186 ASN A N 1
ATOM 1447 C CA . ASN A 1 186 ? 2.768 -28.719 -16.016 1 95.94 186 ASN A CA 1
ATOM 1448 C C . ASN A 1 186 ? 4.203 -29.219 -15.906 1 95.94 186 ASN A C 1
ATOM 1450 O O . ASN A 1 186 ? 4.641 -30.031 -16.734 1 95.94 186 ASN A O 1
ATOM 1454 N N . MET A 1 187 ? 4.879 -28.797 -14.906 1 95.94 187 MET A N 1
ATOM 1455 C CA . MET A 1 187 ? 6.277 -29.188 -14.758 1 95.94 187 MET A CA 1
ATOM 1456 C C . MET A 1 187 ? 6.395 -30.656 -14.391 1 95.94 187 MET A C 1
ATOM 1458 O O . MET A 1 187 ? 7.426 -31.281 -14.648 1 95.94 187 MET A O 1
ATOM 1462 N N . SER A 1 188 ? 5.355 -31.172 -13.766 1 94.25 188 SER A N 1
ATOM 1463 C CA . SER A 1 188 ? 5.363 -32.594 -13.414 1 94.25 188 SER A CA 1
ATOM 1464 C C . SER A 1 188 ? 5.223 -33.469 -14.656 1 94.25 188 SER A C 1
ATOM 1466 O O . SER A 1 188 ? 5.52 -34.656 -14.609 1 94.25 188 SER A O 1
ATOM 1468 N N . LYS A 1 189 ? 4.789 -32.938 -15.742 1 94.88 189 LYS A N 1
ATOM 1469 C CA . LYS A 1 189 ? 4.562 -33.688 -16.969 1 94.88 189 LYS A CA 1
ATOM 1470 C C . LYS A 1 189 ? 5.867 -33.906 -17.734 1 94.88 189 LYS A C 1
ATOM 1472 O O . LYS A 1 189 ? 5.922 -34.688 -18.672 1 94.88 189 LYS A O 1
ATOM 1477 N N . ILE A 1 190 ? 6.824 -33.156 -17.328 1 93.94 190 ILE A N 1
ATOM 1478 C CA . ILE A 1 190 ? 8.086 -33.25 -18.062 1 93.94 190 ILE A CA 1
ATOM 1479 C C . ILE A 1 190 ? 9.211 -33.625 -17.094 1 93.94 190 ILE A C 1
ATOM 1481 O O . ILE A 1 190 ? 9.055 -33.5 -15.875 1 93.94 190 ILE A O 1
ATOM 1485 N N . ASP A 1 191 ? 10.312 -34.125 -17.656 1 89.94 191 ASP A N 1
ATOM 1486 C CA . ASP A 1 191 ? 11.484 -34.438 -16.844 1 89.94 191 ASP A CA 1
ATOM 1487 C C . ASP A 1 191 ? 12.375 -33.219 -16.672 1 89.94 191 ASP A C 1
ATOM 1489 O O . ASP A 1 191 ? 13.023 -32.781 -17.625 1 89.94 191 ASP A O 1
ATOM 1493 N N . VAL A 1 192 ? 12.453 -32.719 -15.469 1 85.38 192 VAL A N 1
ATOM 1494 C CA . VAL A 1 192 ? 13.25 -31.531 -15.219 1 85.38 192 VAL A CA 1
ATOM 1495 C C . VAL A 1 192 ? 14.547 -31.922 -14.508 1 85.38 192 VAL A C 1
ATOM 1497 O O . VAL A 1 192 ? 15.273 -31.047 -14.023 1 85.38 192 VAL A O 1
ATOM 1500 N N . SER A 1 193 ? 15.023 -33.219 -14.555 1 79.25 193 SER A N 1
ATOM 1501 C CA . SER A 1 193 ? 16.312 -33.75 -14.102 1 79.25 193 SER A CA 1
ATOM 1502 C C . SER A 1 193 ? 16.688 -33.188 -12.742 1 79.25 193 SER A C 1
ATOM 1504 O O . SER A 1 193 ? 17.812 -32.719 -12.547 1 79.25 193 SER A O 1
ATOM 1506 N N . GLU A 1 194 ? 15.898 -33 -11.688 1 87.81 194 GLU A N 1
ATOM 1507 C CA . GLU A 1 194 ? 16.141 -32.562 -10.305 1 87.81 194 GLU A CA 1
ATOM 1508 C C . GLU A 1 194 ? 16.422 -31.078 -10.227 1 87.81 194 GLU A C 1
ATOM 1510 O O . GLU A 1 194 ? 16.922 -30.594 -9.211 1 87.81 194 GLU A O 1
ATOM 1515 N N . LYS A 1 195 ? 16.234 -30.422 -11.359 1 94.06 195 LYS A N 1
ATOM 1516 C CA . LYS A 1 195 ? 16.453 -28.969 -11.398 1 94.06 195 LYS A CA 1
ATOM 1517 C C . LYS A 1 195 ? 15.469 -28.25 -10.477 1 94.06 195 LYS A C 1
ATOM 1519 O O . LYS A 1 195 ? 14.375 -28.766 -10.211 1 94.06 195 LYS A O 1
ATOM 1524 N N . LYS A 1 196 ? 15.938 -27.125 -9.992 1 97.19 196 LYS A N 1
ATOM 1525 C CA . LYS A 1 196 ? 15.078 -26.328 -9.133 1 97.19 196 LYS A CA 1
ATOM 1526 C C . LYS A 1 196 ? 13.984 -25.641 -9.945 1 97.19 196 LYS A C 1
ATOM 1528 O O . LYS A 1 196 ? 14.203 -25.234 -11.094 1 97.19 196 LYS A O 1
ATOM 1533 N N . LEU A 1 197 ? 12.883 -25.547 -9.344 1 97.19 197 LEU A N 1
ATOM 1534 C CA . LEU A 1 197 ? 11.75 -24.812 -9.922 1 97.19 197 LEU A CA 1
ATOM 1535 C C . LEU A 1 197 ? 11.398 -23.594 -9.086 1 97.19 197 LEU A C 1
ATOM 1537 O O . LEU A 1 197 ? 11.008 -23.734 -7.922 1 97.19 197 LEU A O 1
ATOM 1541 N N . PHE A 1 198 ? 11.555 -22.438 -9.688 1 97.25 198 PHE A N 1
ATOM 1542 C CA . PHE A 1 198 ? 11.227 -21.172 -9.016 1 97.25 198 PHE A CA 1
ATOM 1543 C C . PHE A 1 198 ? 9.805 -20.734 -9.359 1 97.25 198 PHE A C 1
ATOM 1545 O O . PHE A 1 198 ? 9.469 -20.562 -10.531 1 97.25 198 PHE A O 1
ATOM 1552 N N . ILE A 1 199 ? 9.008 -20.562 -8.336 1 94.62 199 ILE A N 1
ATOM 1553 C CA . ILE A 1 199 ? 7.602 -20.234 -8.516 1 94.62 199 ILE A CA 1
ATOM 1554 C C . ILE A 1 199 ? 7.266 -18.969 -7.715 1 94.62 199 ILE A C 1
ATOM 1556 O O . ILE A 1 199 ? 7.531 -18.906 -6.512 1 94.62 199 ILE A O 1
ATOM 1560 N N . ASN A 1 200 ? 6.66 -18.047 -8.422 1 91.19 200 ASN A N 1
ATOM 1561 C CA . ASN A 1 200 ? 6.246 -16.812 -7.758 1 91.19 200 ASN A CA 1
ATOM 1562 C C . ASN A 1 200 ? 5.047 -17.047 -6.848 1 91.19 200 ASN A C 1
ATOM 1564 O O . ASN A 1 200 ? 4.211 -17.906 -7.117 1 91.19 200 ASN A O 1
ATOM 1568 N N . PHE A 1 201 ? 4.988 -16.281 -5.773 1 82.25 201 PHE A N 1
ATOM 1569 C CA . PHE A 1 201 ? 3.775 -16.234 -4.969 1 82.25 201 PHE A CA 1
ATOM 1570 C C . PHE A 1 201 ? 3.551 -14.836 -4.414 1 82.25 201 PHE A C 1
ATOM 1572 O O . PHE A 1 201 ? 4.508 -14.086 -4.203 1 82.25 201 PHE A O 1
ATOM 1579 N N . ASN A 1 202 ? 2.314 -14.492 -4.223 1 80.19 202 ASN A N 1
ATOM 1580 C CA . ASN A 1 202 ? 1.933 -13.203 -3.672 1 80.19 202 ASN A CA 1
ATOM 1581 C C . ASN A 1 202 ? 1.521 -13.312 -2.207 1 80.19 202 ASN A C 1
ATOM 1583 O O . ASN A 1 202 ? 0.466 -13.867 -1.896 1 80.19 202 ASN A O 1
ATOM 1587 N N . PRO A 1 203 ? 2.328 -12.742 -1.318 1 77.5 203 PRO A N 1
ATOM 1588 C CA . PRO A 1 203 ? 2.006 -12.867 0.105 1 77.5 203 PRO A CA 1
ATOM 1589 C C . PRO A 1 203 ? 0.654 -12.258 0.462 1 77.5 203 PRO A C 1
ATOM 1591 O O . PRO A 1 203 ? 0.001 -12.703 1.409 1 77.5 203 PRO A O 1
ATOM 1594 N N . THR A 1 204 ? 0.234 -11.289 -0.263 1 74 204 THR A N 1
ATOM 1595 C CA . THR A 1 204 ? -1.02 -10.609 0.038 1 74 204 THR A CA 1
ATOM 1596 C C . THR A 1 204 ? -2.215 -11.484 -0.317 1 74 204 THR A C 1
ATOM 1598 O O . THR A 1 204 ? -3.34 -11.219 0.11 1 74 204 THR A O 1
ATOM 1601 N N . ALA A 1 205 ? -1.904 -12.477 -1.041 1 75.56 205 ALA A N 1
ATOM 1602 C CA . ALA A 1 205 ? -2.961 -13.414 -1.414 1 75.56 205 ALA A CA 1
ATOM 1603 C C . ALA A 1 205 ? -3.062 -14.555 -0.409 1 75.56 205 ALA A C 1
ATOM 1605 O O . ALA A 1 205 ? -3.783 -15.531 -0.639 1 75.56 205 ALA A O 1
ATOM 1606 N N . ILE A 1 206 ? -2.365 -14.398 0.704 1 76.56 206 ILE A N 1
ATOM 1607 C CA . ILE A 1 206 ? -2.354 -15.461 1.709 1 76.56 206 ILE A CA 1
ATOM 1608 C C . ILE A 1 206 ? -2.75 -14.883 3.066 1 76.56 206 ILE A C 1
ATOM 1610 O O . ILE A 1 206 ? -1.993 -14.117 3.668 1 76.56 206 ILE A O 1
ATOM 1614 N N . TYR A 1 207 ? -3.938 -15.219 3.527 1 71.31 207 TYR A N 1
ATOM 1615 C CA . TYR A 1 207 ? -4.371 -14.75 4.84 1 71.31 207 TYR A CA 1
ATOM 1616 C C . TYR A 1 207 ? -3.836 -15.656 5.941 1 71.31 207 TYR A C 1
ATOM 1618 O O . TYR A 1 207 ? -3.34 -15.172 6.965 1 71.31 207 TYR A O 1
ATOM 1626 N N . ASP A 1 208 ? -3.998 -16.922 5.703 1 74.38 208 ASP A N 1
ATOM 1627 C CA . ASP A 1 208 ? -3.539 -17.953 6.625 1 74.38 208 ASP A CA 1
ATOM 1628 C C . ASP A 1 208 ? -2.82 -19.078 5.879 1 74.38 208 ASP A C 1
ATOM 1630 O O . ASP A 1 208 ? -3.449 -19.859 5.164 1 74.38 208 ASP A O 1
ATOM 1634 N N . PRO A 1 209 ? -1.496 -19.094 6.141 1 76.38 209 PRO A N 1
ATOM 1635 C CA . PRO A 1 209 ? -0.708 -20.078 5.398 1 76.38 209 PRO A CA 1
ATOM 1636 C C . PRO A 1 209 ? -1.175 -21.516 5.641 1 76.38 209 PRO A C 1
ATOM 1638 O O . PRO A 1 209 ? -1.1 -22.359 4.742 1 76.38 209 PRO A O 1
ATOM 1641 N N . LEU A 1 210 ? -1.656 -21.844 6.797 1 75.31 210 LEU A N 1
ATOM 1642 C CA . LEU A 1 210 ? -2.068 -23.203 7.141 1 75.31 210 LEU A CA 1
ATOM 1643 C C . LEU A 1 210 ? -3.238 -23.656 6.27 1 75.31 210 LEU A C 1
ATOM 1645 O O . LEU A 1 210 ? -3.346 -24.828 5.922 1 75.31 210 LEU A O 1
ATOM 1649 N N . PHE A 1 211 ? -3.945 -22.688 5.863 1 73.44 211 PHE A N 1
ATOM 1650 C CA . PHE A 1 211 ? -5.129 -23.016 5.078 1 73.44 211 PHE A CA 1
ATOM 1651 C C . PHE A 1 211 ? -4.883 -22.781 3.596 1 73.44 211 PHE A C 1
ATOM 1653 O O . PHE A 1 211 ? -5.203 -23.625 2.76 1 73.44 211 PHE A O 1
ATOM 1660 N N . CYS A 1 212 ? -4.219 -21.703 3.297 1 73.81 212 CYS A N 1
ATOM 1661 C CA . CYS A 1 212 ? -4.117 -21.25 1.915 1 73.81 212 CYS A CA 1
ATOM 1662 C C . CYS A 1 212 ? -3.111 -22.078 1.133 1 73.81 212 CYS A C 1
ATOM 1664 O O . CYS A 1 212 ? -3.248 -22.25 -0.08 1 73.81 212 CYS A O 1
ATOM 1666 N N . LEU A 1 213 ? -2.189 -22.719 1.853 1 79.38 213 LEU A N 1
ATOM 1667 C CA . LEU A 1 213 ? -1.105 -23.375 1.137 1 79.38 213 LEU A CA 1
ATOM 1668 C C . LEU A 1 213 ? -1.317 -24.891 1.111 1 79.38 213 LEU A C 1
ATOM 1670 O O . LEU A 1 213 ? -0.547 -25.609 0.482 1 79.38 213 LEU A O 1
ATOM 1674 N N . THR A 1 214 ? -2.416 -25.297 1.697 1 79.81 214 THR A N 1
ATOM 1675 C CA . THR A 1 214 ? -2.752 -26.703 1.713 1 79.81 214 THR A CA 1
ATOM 1676 C C . THR A 1 214 ? -2.971 -27.234 0.295 1 79.81 214 THR A C 1
ATOM 1678 O O . THR A 1 214 ? -2.531 -28.328 -0.044 1 79.81 214 THR A O 1
ATOM 1681 N N . THR A 1 215 ? -3.584 -26.406 -0.458 1 80.25 215 THR A N 1
ATOM 1682 C CA . THR A 1 215 ? -3.885 -26.812 -1.823 1 80.25 215 THR A CA 1
ATOM 1683 C C . THR A 1 215 ? -2.6 -27 -2.629 1 80.25 215 THR A C 1
ATOM 1685 O O . THR A 1 215 ? -2.484 -27.938 -3.422 1 80.25 215 THR A O 1
ATOM 1688 N N . THR A 1 216 ? -1.687 -26.141 -2.445 1 82.94 216 THR A N 1
ATOM 1689 C CA . THR A 1 216 ? -0.403 -26.234 -3.131 1 82.94 216 THR A CA 1
ATOM 1690 C C . THR A 1 216 ? 0.323 -27.516 -2.738 1 82.94 216 THR A C 1
ATOM 1692 O O . THR A 1 216 ? 0.813 -28.25 -3.6 1 82.94 216 THR A O 1
ATOM 1695 N N . ASN A 1 217 ? 0.299 -27.781 -1.51 1 86.12 217 ASN A N 1
ATOM 1696 C CA . ASN A 1 217 ? 0.943 -28.984 -1.01 1 86.12 217 ASN A CA 1
ATOM 1697 C C . ASN A 1 217 ? 0.272 -30.25 -1.553 1 86.12 217 ASN A C 1
ATOM 1699 O O . ASN A 1 217 ? 0.95 -31.219 -1.91 1 86.12 217 ASN A O 1
ATOM 1703 N N . GLN A 1 218 ? -0.979 -30.188 -1.568 1 86.88 218 GLN A N 1
ATOM 1704 C CA . GLN A 1 218 ? -1.729 -31.328 -2.074 1 86.88 218 GLN A CA 1
ATOM 1705 C C . GLN A 1 218 ? -1.439 -31.562 -3.555 1 86.88 218 GLN A C 1
ATOM 1707 O O . GLN A 1 218 ? -1.328 -32.719 -3.996 1 86.88 218 GLN A O 1
ATOM 1712 N N . SER A 1 219 ? -1.358 -30.484 -4.281 1 87.12 219 SER A N 1
ATOM 1713 C CA . SER A 1 219 ? -1.036 -30.609 -5.699 1 87.12 219 SER A CA 1
ATOM 1714 C C . SER A 1 219 ? 0.348 -31.219 -5.906 1 87.12 219 SER A C 1
ATOM 1716 O O . SER A 1 219 ? 0.544 -32.031 -6.805 1 87.12 219 SER A O 1
ATOM 1718 N N . LEU A 1 220 ? 1.238 -30.844 -5.133 1 89.38 220 LEU A N 1
ATOM 1719 C CA . LEU A 1 220 ? 2.605 -31.344 -5.234 1 89.38 220 LEU A CA 1
ATOM 1720 C C . LEU A 1 220 ? 2.668 -32.844 -4.906 1 89.38 220 LEU A C 1
ATOM 1722 O O . LEU A 1 220 ? 3.398 -33.594 -5.551 1 89.38 220 LEU A O 1
ATOM 1726 N N . LYS A 1 221 ? 1.936 -33.219 -3.932 1 88.38 221 LYS A N 1
ATOM 1727 C CA . LYS A 1 221 ? 1.933 -34.594 -3.486 1 88.38 221 LYS A CA 1
ATOM 1728 C C . LYS A 1 221 ? 1.458 -35.531 -4.602 1 88.38 221 LYS A C 1
ATOM 1730 O O . LYS A 1 221 ? 1.825 -36.719 -4.629 1 88.38 221 LYS A O 1
ATOM 1735 N N . LYS A 1 222 ? 0.708 -35 -5.457 1 90.75 222 LYS A N 1
ATOM 1736 C CA . LYS A 1 222 ? 0.185 -35.812 -6.562 1 90.75 222 LYS A CA 1
ATOM 1737 C C . LYS A 1 222 ? 1.224 -35.938 -7.668 1 90.75 222 LYS A C 1
ATOM 1739 O O . LYS A 1 222 ? 0.985 -36.656 -8.656 1 90.75 222 LYS A O 1
ATOM 1744 N N . THR A 1 223 ? 2.273 -35.281 -7.465 1 90.69 223 THR A N 1
ATOM 1745 C CA . THR A 1 223 ? 3.311 -35.312 -8.492 1 90.69 223 THR A CA 1
ATOM 1746 C C . THR A 1 223 ? 4.59 -35.938 -7.957 1 90.69 223 THR A C 1
ATOM 1748 O O . THR A 1 223 ? 4.652 -36.344 -6.789 1 90.69 223 THR A O 1
ATOM 1751 N N . GLY A 1 224 ? 5.555 -36.094 -8.844 1 87.81 224 GLY A N 1
ATOM 1752 C CA . GLY A 1 224 ? 6.848 -36.656 -8.453 1 87.81 224 GLY A CA 1
ATOM 1753 C C . GLY A 1 224 ? 7.852 -35.562 -8.078 1 87.81 224 GLY A C 1
ATOM 1754 O O . GLY A 1 224 ? 9.008 -35.875 -7.777 1 87.81 224 GLY A O 1
ATOM 1755 N N . ILE A 1 225 ? 7.445 -34.438 -8.055 1 91.75 225 ILE A N 1
ATOM 1756 C CA . ILE A 1 225 ? 8.336 -33.312 -7.719 1 91.75 225 ILE A CA 1
ATOM 1757 C C . ILE A 1 225 ? 8.516 -33.25 -6.207 1 91.75 225 ILE A C 1
ATOM 1759 O O . ILE A 1 225 ? 7.531 -33.25 -5.457 1 91.75 225 ILE A O 1
ATOM 1763 N N . GLN A 1 226 ? 9.734 -33.188 -5.754 1 92.25 226 GLN A N 1
ATOM 1764 C CA . GLN A 1 226 ? 10.023 -33.062 -4.328 1 92.25 226 GLN A CA 1
ATOM 1765 C C . GLN A 1 226 ? 9.906 -31.625 -3.848 1 92.25 226 GLN A C 1
ATOM 1767 O O . GLN A 1 226 ? 10.273 -30.703 -4.57 1 92.25 226 GLN A O 1
ATOM 1772 N N . PRO A 1 227 ? 9.5 -31.453 -2.619 1 92.5 227 PRO A N 1
ATOM 1773 C CA . PRO A 1 227 ? 9.422 -30.094 -2.074 1 92.5 227 PRO A CA 1
ATOM 1774 C C . PRO A 1 227 ? 10.742 -29.344 -2.162 1 92.5 227 PRO A C 1
ATOM 1776 O O . PRO A 1 227 ? 10.758 -28.125 -2.406 1 92.5 227 PRO A O 1
ATOM 1779 N N . SER A 1 228 ? 11.797 -30.047 -2.051 1 93.44 228 SER A N 1
ATOM 1780 C CA . SER A 1 228 ? 13.125 -29.438 -2.053 1 93.44 228 SER A CA 1
ATOM 1781 C C . SER A 1 228 ? 13.469 -28.875 -3.428 1 93.44 228 SER A C 1
ATOM 1783 O O . SER A 1 228 ? 14.406 -28.094 -3.564 1 93.44 228 SER A O 1
ATOM 1785 N N . GLN A 1 229 ? 12.75 -29.281 -4.441 1 94.81 229 GLN A N 1
ATOM 1786 C CA . GLN A 1 229 ? 12.977 -28.781 -5.793 1 94.81 229 GLN A CA 1
ATOM 1787 C C . GLN A 1 229 ? 12.273 -27.453 -6.016 1 94.81 229 GLN A C 1
ATOM 1789 O O . GLN A 1 229 ? 12.555 -26.75 -6.984 1 94.81 229 GLN A O 1
ATOM 1794 N N . ILE A 1 230 ? 11.398 -27.141 -5.176 1 95.06 230 ILE A N 1
ATOM 1795 C CA . ILE A 1 230 ? 10.586 -25.953 -5.367 1 95.06 230 ILE A CA 1
ATOM 1796 C C . ILE A 1 230 ? 11.164 -24.797 -4.559 1 95.06 230 ILE A C 1
ATOM 1798 O O . ILE A 1 230 ? 11.516 -24.953 -3.389 1 95.06 230 ILE A O 1
ATOM 1802 N N . VAL A 1 231 ? 11.336 -23.672 -5.164 1 95.88 231 VAL A N 1
ATOM 1803 C CA . VAL A 1 231 ? 11.711 -22.422 -4.516 1 95.88 231 VAL A CA 1
ATOM 1804 C C . VAL A 1 231 ? 10.617 -21.375 -4.719 1 95.88 231 VAL A C 1
ATOM 1806 O O . VAL A 1 231 ? 10.297 -21.016 -5.852 1 95.88 231 VAL A O 1
ATOM 1809 N N . PHE A 1 232 ? 10.086 -20.906 -3.641 1 92 232 PHE A N 1
ATOM 1810 C CA . PHE A 1 232 ? 9.062 -19.891 -3.734 1 92 232 PHE A CA 1
ATOM 1811 C C . PHE A 1 232 ? 9.68 -18.5 -3.697 1 92 232 PHE A C 1
ATOM 1813 O O . PHE A 1 232 ? 10.492 -18.188 -2.822 1 92 232 PHE A O 1
ATOM 1820 N N . GLU A 1 233 ? 9.289 -17.75 -4.719 1 91.62 233 GLU A N 1
ATOM 1821 C CA . GLU A 1 233 ? 9.781 -16.375 -4.828 1 91.62 233 GLU A CA 1
ATOM 1822 C C . GLU A 1 233 ? 8.789 -15.383 -4.238 1 91.62 233 GLU A C 1
ATOM 1824 O O . GLU A 1 233 ? 7.637 -15.32 -4.672 1 91.62 233 GLU A O 1
ATOM 1829 N N . VAL A 1 234 ? 9.352 -14.625 -3.324 1 80.88 234 VAL A N 1
ATOM 1830 C CA . VAL A 1 234 ? 8.508 -13.633 -2.672 1 80.88 234 VAL A CA 1
ATOM 1831 C C . VAL A 1 234 ? 8.844 -12.242 -3.197 1 80.88 234 VAL A C 1
ATOM 1833 O O . VAL A 1 234 ? 10.008 -11.82 -3.168 1 80.88 234 VAL A O 1
ATOM 1836 N N . THR A 1 235 ? 7.844 -11.648 -3.865 1 68.12 235 THR A N 1
ATOM 1837 C CA . THR A 1 235 ? 8.086 -10.289 -4.34 1 68.12 235 THR A CA 1
ATOM 1838 C C . THR A 1 235 ? 7.879 -9.281 -3.215 1 68.12 235 THR A C 1
ATOM 1840 O O . THR A 1 235 ? 7.004 -9.453 -2.365 1 68.12 235 THR A O 1
ATOM 1843 N N . GLU A 1 236 ? 9 -8.508 -2.932 1 54.31 236 GLU A N 1
ATOM 1844 C CA . GLU A 1 236 ? 8.953 -7.473 -1.904 1 54.31 236 GLU A CA 1
ATOM 1845 C C . GLU A 1 236 ? 7.883 -6.434 -2.221 1 54.31 236 GLU A C 1
ATOM 1847 O O . GLU A 1 236 ? 7.887 -5.34 -1.653 1 54.31 236 GLU A O 1
ATOM 1852 N N . SER A 1 237 ? 6.945 -6.742 -2.977 1 50.12 237 SER A N 1
ATOM 1853 C CA . SER A 1 237 ? 6.078 -5.617 -3.307 1 50.12 237 SER A CA 1
ATOM 1854 C C . SER A 1 237 ? 5.711 -4.816 -2.061 1 50.12 237 SER A C 1
ATOM 1856 O O . SER A 1 237 ? 5.844 -5.309 -0.939 1 50.12 237 SER A O 1
ATOM 1858 N N . ASP A 1 238 ? 5.66 -3.477 -2.309 1 47.19 238 ASP A N 1
ATOM 1859 C CA . ASP A 1 238 ? 5.383 -2.324 -1.457 1 47.19 238 ASP A CA 1
ATOM 1860 C C . ASP A 1 238 ? 4.414 -2.695 -0.333 1 47.19 238 ASP A C 1
ATOM 1862 O O . ASP A 1 238 ? 4.258 -1.941 0.63 1 47.19 238 ASP A O 1
ATOM 1866 N N . GLU A 1 239 ? 3.918 -3.984 -0.415 1 48.94 239 GLU A N 1
ATOM 1867 C CA . GLU A 1 239 ? 2.711 -4.066 0.402 1 48.94 239 GLU A CA 1
ATOM 1868 C C . GLU A 1 239 ? 2.908 -5.016 1.582 1 48.94 239 GLU A C 1
ATOM 1870 O O . GLU A 1 239 ? 1.95 -5.355 2.279 1 48.94 239 GLU A O 1
ATOM 1875 N N . VAL A 1 240 ? 4.219 -5.387 1.698 1 52.91 240 VAL A N 1
ATOM 1876 C CA . VAL A 1 240 ? 4.191 -6.277 2.854 1 52.91 240 VAL A CA 1
ATOM 1877 C C . VAL A 1 240 ? 4.027 -5.465 4.133 1 52.91 240 VAL A C 1
ATOM 1879 O O . VAL A 1 240 ? 5.012 -5.016 4.723 1 52.91 240 VAL A O 1
ATOM 1882 N N . LYS A 1 241 ? 2.824 -4.945 4.289 1 55 241 LYS A N 1
ATOM 1883 C CA . LYS A 1 241 ? 2.443 -4.109 5.426 1 55 241 LYS A CA 1
ATOM 1884 C C . LYS A 1 241 ? 2.629 -4.855 6.742 1 55 241 LYS A C 1
ATOM 1886 O O . LYS A 1 241 ? 2.727 -4.238 7.805 1 55 241 LYS A O 1
ATOM 1891 N N . ASP A 1 242 ? 2.854 -6.223 6.543 1 65.88 242 ASP A N 1
ATOM 1892 C CA . ASP A 1 242 ? 2.936 -7.008 7.77 1 65.88 242 ASP A CA 1
ATOM 1893 C C . ASP A 1 242 ? 4.129 -7.961 7.738 1 65.88 242 ASP A C 1
ATOM 1895 O O . ASP A 1 242 ? 4 -9.109 7.309 1 65.88 242 ASP A O 1
ATOM 1899 N N . LYS A 1 243 ? 5.289 -7.457 8.172 1 70.12 243 LYS A N 1
ATOM 1900 C CA . LYS A 1 243 ? 6.523 -8.234 8.203 1 70.12 243 LYS A CA 1
ATOM 1901 C C . LYS A 1 243 ? 6.332 -9.539 8.969 1 70.12 243 LYS A C 1
ATOM 1903 O O . LYS A 1 243 ? 6.863 -10.586 8.57 1 70.12 243 LYS A O 1
ATOM 1908 N N . ARG A 1 244 ? 5.621 -9.445 9.977 1 72.75 244 ARG A N 1
ATOM 1909 C CA . ARG A 1 244 ? 5.395 -10.633 10.789 1 72.75 244 ARG A CA 1
ATOM 1910 C C . ARG A 1 244 ? 4.637 -11.695 10 1 72.75 244 ARG A C 1
ATOM 1912 O O . ARG A 1 244 ? 4.953 -12.883 10.094 1 72.75 244 ARG A O 1
ATOM 1919 N N . HIS A 1 245 ? 3.67 -11.25 9.312 1 77.5 245 HIS A N 1
ATOM 1920 C CA . HIS A 1 245 ? 2.895 -12.164 8.477 1 77.5 245 HIS A CA 1
ATOM 1921 C C . HIS A 1 245 ? 3.764 -12.805 7.406 1 77.5 245 HIS A C 1
ATOM 1923 O O . HIS A 1 245 ? 3.65 -14.008 7.145 1 77.5 245 HIS A O 1
ATOM 1929 N N . LEU A 1 246 ? 4.609 -12.07 6.867 1 78.62 246 LEU A N 1
ATOM 1930 C CA . LEU A 1 246 ? 5.504 -12.586 5.836 1 78.62 246 LEU A CA 1
ATOM 1931 C C . LEU A 1 246 ? 6.438 -13.648 6.41 1 78.62 246 LEU A C 1
ATOM 1933 O O . LEU A 1 246 ? 6.66 -14.688 5.785 1 78.62 246 LEU A O 1
ATOM 1937 N N . LEU A 1 247 ? 6.879 -13.398 7.535 1 80.69 247 LEU A N 1
ATOM 1938 C CA . LEU A 1 247 ? 7.766 -14.344 8.203 1 80.69 247 LEU A CA 1
ATOM 1939 C C . LEU A 1 247 ? 7.039 -15.656 8.477 1 80.69 247 LEU A C 1
ATOM 1941 O O . LEU A 1 247 ? 7.621 -16.734 8.336 1 80.69 247 LEU A O 1
ATOM 1945 N N . LYS A 1 248 ? 5.836 -15.516 8.859 1 82 248 LYS A N 1
ATOM 1946 C CA . LYS A 1 248 ? 5.043 -16.719 9.117 1 82 248 LYS A CA 1
ATOM 1947 C C . LYS A 1 248 ? 4.902 -17.562 7.855 1 82 248 LYS A C 1
ATOM 1949 O O . LYS A 1 248 ? 4.988 -18.781 7.91 1 82 248 LYS A O 1
ATOM 1954 N N . ILE A 1 249 ? 4.676 -16.922 6.785 1 82.81 249 ILE A N 1
ATOM 1955 C CA . ILE A 1 249 ? 4.531 -17.625 5.512 1 82.81 249 ILE A CA 1
ATOM 1956 C C . ILE A 1 249 ? 5.848 -18.297 5.141 1 82.81 249 ILE A C 1
ATOM 1958 O O . ILE A 1 249 ? 5.863 -19.469 4.762 1 82.81 249 ILE A O 1
ATOM 1962 N N . ILE A 1 250 ? 6.879 -17.578 5.289 1 83.75 250 ILE A N 1
ATOM 1963 C CA . ILE A 1 250 ? 8.203 -18.078 4.934 1 83.75 250 ILE A CA 1
ATOM 1964 C C . ILE A 1 250 ? 8.555 -19.281 5.812 1 83.75 250 ILE A C 1
ATOM 1966 O O . ILE A 1 250 ? 9.047 -20.297 5.316 1 83.75 250 ILE A O 1
ATOM 1970 N N . ASP A 1 251 ? 8.25 -19.109 6.996 1 85.75 251 ASP A N 1
ATOM 1971 C CA . ASP A 1 251 ? 8.523 -20.203 7.926 1 85.75 251 ASP A CA 1
ATOM 1972 C C . ASP A 1 251 ? 7.711 -21.453 7.574 1 85.75 251 ASP A C 1
ATOM 1974 O O . ASP A 1 251 ? 8.211 -22.578 7.66 1 85.75 251 ASP A O 1
ATOM 1978 N N . TYR A 1 252 ? 6.504 -21.266 7.211 1 87.38 252 TYR A N 1
ATOM 1979 C CA . TYR A 1 252 ? 5.664 -22.375 6.793 1 87.38 252 TYR A CA 1
ATOM 1980 C C . TYR A 1 252 ? 6.289 -23.125 5.617 1 87.38 252 TYR A C 1
ATOM 1982 O O . TYR A 1 252 ? 6.406 -24.344 5.645 1 87.38 252 TYR A O 1
ATOM 1990 N N . TYR A 1 253 ? 6.727 -22.406 4.66 1 85.62 253 TYR A N 1
ATOM 1991 C CA . TYR A 1 253 ? 7.324 -23.016 3.473 1 85.62 253 TYR A CA 1
ATOM 1992 C C . TYR A 1 253 ? 8.609 -23.75 3.824 1 85.62 253 TYR A C 1
ATOM 1994 O O . TYR A 1 253 ? 8.812 -24.891 3.396 1 85.62 253 TYR A O 1
ATOM 2002 N N . ARG A 1 254 ? 9.359 -23.172 4.57 1 89 254 ARG A N 1
ATOM 2003 C CA . ARG A 1 254 ? 10.625 -23.781 4.961 1 89 254 ARG A CA 1
ATOM 2004 C C . ARG A 1 254 ? 10.398 -25.109 5.695 1 89 254 ARG A C 1
ATOM 2006 O O . ARG A 1 254 ? 11.078 -26.094 5.438 1 89 254 ARG A O 1
ATOM 2013 N N . ASN A 1 255 ? 9.461 -25.031 6.555 1 90.88 255 ASN A N 1
ATOM 2014 C CA . ASN A 1 255 ? 9.164 -26.219 7.348 1 90.88 255 ASN A CA 1
ATOM 2015 C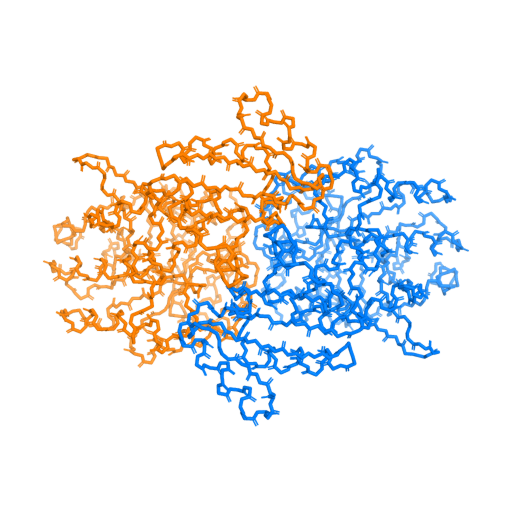 C . ASN A 1 255 ? 8.648 -27.359 6.477 1 90.88 255 ASN A C 1
ATOM 2017 O O . ASN A 1 255 ? 8.75 -28.531 6.855 1 90.88 255 ASN A O 1
ATOM 2021 N N . GLN A 1 256 ? 8.102 -27.031 5.395 1 90.56 256 GLN A N 1
ATOM 2022 C CA . GLN A 1 256 ? 7.605 -28.047 4.473 1 90.56 256 GLN A CA 1
ATOM 2023 C C . GLN A 1 256 ? 8.711 -28.531 3.539 1 90.56 256 GLN A C 1
ATOM 2025 O O . GLN A 1 256 ? 8.5 -29.453 2.738 1 90.56 256 GLN A O 1
ATOM 2030 N N . GLY A 1 257 ? 9.898 -27.859 3.57 1 92.12 257 GLY A N 1
ATOM 2031 C CA . GLY A 1 257 ? 11.031 -28.297 2.777 1 92.12 257 GLY A CA 1
ATOM 2032 C C . GLY A 1 257 ? 11.242 -27.469 1.522 1 92.12 257 GLY A C 1
ATOM 2033 O O . GLY A 1 257 ? 12.086 -27.797 0.686 1 92.12 257 GLY A O 1
ATOM 2034 N N . TYR A 1 258 ? 10.508 -26.453 1.359 1 92.88 258 TYR A N 1
ATOM 2035 C CA . TYR A 1 258 ? 10.648 -25.578 0.203 1 92.88 258 TYR A CA 1
ATOM 2036 C C . TYR A 1 258 ? 11.789 -24.578 0.41 1 92.88 258 TYR A C 1
ATOM 2038 O O . TYR A 1 258 ? 12.164 -24.281 1.547 1 92.88 258 TYR A O 1
ATOM 2046 N N . GLY A 1 259 ? 12.406 -24.125 -0.704 1 94 259 GLY A N 1
ATOM 2047 C CA . GLY A 1 259 ? 13.273 -22.953 -0.653 1 94 259 GLY A CA 1
ATOM 2048 C C . GLY A 1 259 ? 12.523 -21.641 -0.749 1 94 259 GLY A C 1
ATOM 2049 O O . GLY A 1 259 ? 11.359 -21.609 -1.148 1 94 259 GLY A O 1
ATOM 2050 N N . VAL A 1 260 ? 13.266 -20.594 -0.353 1 92.06 260 VAL A N 1
ATOM 2051 C CA . VAL A 1 260 ? 12.648 -19.266 -0.415 1 92.06 260 VAL A CA 1
ATOM 2052 C C . VAL A 1 260 ? 13.609 -18.281 -1.07 1 92.06 260 VAL A C 1
ATOM 2054 O O . VAL A 1 260 ? 14.797 -18.25 -0.746 1 92.06 260 VAL A O 1
ATOM 2057 N N . ALA A 1 261 ? 13.062 -17.531 -2 1 91.75 261 ALA A N 1
ATOM 2058 C CA . ALA A 1 261 ? 13.82 -16.484 -2.666 1 91.75 261 ALA A CA 1
ATOM 2059 C C . ALA A 1 261 ? 13.133 -15.125 -2.5 1 91.75 261 ALA A C 1
ATOM 2061 O O . ALA A 1 261 ? 11.914 -15.023 -2.607 1 91.75 261 ALA A O 1
ATOM 2062 N N . LEU A 1 262 ? 13.922 -14.18 -2.148 1 84.31 262 LEU A N 1
ATOM 2063 C CA . LEU A 1 262 ? 13.422 -12.805 -2.166 1 84.31 262 LEU A CA 1
ATOM 2064 C C . LEU A 1 262 ? 13.625 -12.172 -3.537 1 84.31 262 LEU A C 1
ATOM 2066 O O . LEU A 1 262 ? 14.758 -12.078 -4.023 1 84.31 262 LEU A O 1
ATOM 2070 N N . ASP A 1 263 ? 12.469 -11.695 -4.023 1 80.06 263 ASP A N 1
ATOM 2071 C CA . ASP A 1 263 ? 12.5 -11.188 -5.391 1 80.06 263 ASP A CA 1
ATOM 2072 C C . ASP A 1 263 ? 12.477 -9.664 -5.414 1 80.06 263 ASP A C 1
ATOM 2074 O O . ASP A 1 263 ? 11.945 -9.031 -4.492 1 80.06 263 ASP A O 1
ATOM 2078 N N . ASP A 1 264 ? 13.125 -9.133 -6.414 1 71.38 264 ASP A N 1
ATOM 2079 C CA . ASP A 1 264 ? 13.164 -7.707 -6.738 1 71.38 264 ASP A CA 1
ATOM 2080 C C . ASP A 1 264 ? 13.867 -6.914 -5.641 1 71.38 264 ASP A C 1
ATOM 2082 O O . ASP A 1 264 ? 13.422 -5.828 -5.27 1 71.38 264 ASP A O 1
ATOM 2086 N N . LEU A 1 265 ? 14.82 -7.605 -5.039 1 61.66 265 LEU A N 1
ATOM 2087 C CA . LEU A 1 265 ? 15.625 -6.883 -4.062 1 61.66 265 LEU A CA 1
ATOM 2088 C C . LEU A 1 265 ? 16.344 -5.699 -4.715 1 61.66 265 LEU A C 1
ATOM 2090 O O . LEU A 1 265 ? 16.875 -5.824 -5.82 1 61.66 265 LEU A O 1
ATOM 2094 N N . GLY A 1 266 ? 16.297 -4.543 -3.99 1 55.06 266 GLY A N 1
ATOM 2095 C CA . GLY A 1 266 ? 16.922 -3.326 -4.473 1 55.06 266 GLY A CA 1
ATOM 2096 C C . GLY A 1 266 ? 15.93 -2.242 -4.836 1 55.06 266 GLY A C 1
ATOM 2097 O O . GLY A 1 266 ? 16.297 -1.071 -4.961 1 55.06 266 GLY A O 1
ATOM 2098 N N . SER A 1 267 ? 14.703 -2.672 -5.262 1 50.56 267 SER A N 1
ATOM 2099 C CA . SER A 1 267 ? 13.711 -1.663 -5.605 1 50.56 267 SER A CA 1
ATOM 2100 C C . SER A 1 267 ? 13.234 -0.91 -4.367 1 50.56 267 SER A C 1
ATOM 2102 O O . SER A 1 267 ? 12.711 0.2 -4.473 1 50.56 267 SER A O 1
ATOM 2104 N N . GLY A 1 268 ? 13.594 -1.421 -3.068 1 47.69 268 GLY A N 1
ATOM 2105 C CA . GLY A 1 268 ? 13.219 -0.746 -1.836 1 47.69 268 GLY A CA 1
ATOM 2106 C C . GLY A 1 268 ? 14.227 -0.943 -0.718 1 47.69 268 GLY A C 1
ATOM 2107 O O . GLY A 1 268 ? 14.961 -1.937 -0.701 1 47.69 268 GLY A O 1
ATOM 2108 N N . TYR A 1 269 ? 14.898 0.115 -0.1 1 46.03 269 TYR A N 1
ATOM 2109 C CA . TYR A 1 269 ? 15.898 0.114 0.961 1 46.03 269 TYR A CA 1
ATOM 2110 C C . TYR A 1 269 ? 15.57 -0.932 2.02 1 46.03 269 TYR A C 1
ATOM 2112 O O . TYR A 1 269 ? 16.469 -1.506 2.637 1 46.03 269 TYR A O 1
ATOM 2120 N N . SER A 1 270 ? 14.25 -0.956 2.379 1 47.97 270 SER A N 1
ATOM 2121 C CA . SER A 1 270 ? 13.906 -1.845 3.484 1 47.97 270 SER A CA 1
ATOM 2122 C C . SER A 1 270 ? 14.492 -3.238 3.275 1 47.97 270 SER A C 1
ATOM 2124 O O . SER A 1 270 ? 14.406 -4.09 4.164 1 47.97 270 SER A O 1
ATOM 2126 N N . SER A 1 271 ? 15.273 -3.229 2.156 1 53.84 271 SER A N 1
ATOM 2127 C CA . SER A 1 271 ? 15.609 -4.555 1.646 1 53.84 271 SER A CA 1
ATOM 2128 C C . SER A 1 271 ? 16.703 -5.211 2.486 1 53.84 271 SER A C 1
ATOM 2130 O O . SER A 1 271 ? 16.609 -6.395 2.82 1 53.84 271 SER A O 1
ATOM 2132 N N . LEU A 1 272 ? 17.531 -4.32 3.018 1 57.94 272 LEU A N 1
ATOM 2133 C CA . LEU A 1 272 ? 18.656 -4.992 3.652 1 57.94 272 LEU A CA 1
ATOM 2134 C C . LEU A 1 272 ? 18.25 -5.559 5.012 1 57.94 272 LEU A C 1
ATOM 2136 O O . LEU A 1 272 ? 18.688 -6.652 5.383 1 57.94 272 LEU A O 1
ATOM 2140 N N . ASN A 1 273 ? 17.469 -4.766 5.676 1 60.03 273 ASN A N 1
ATOM 2141 C CA . ASN A 1 273 ? 16.969 -5.266 6.957 1 60.03 273 ASN A CA 1
ATOM 2142 C C . ASN A 1 273 ? 16.109 -6.516 6.777 1 60.03 273 ASN A C 1
ATOM 2144 O O . ASN A 1 273 ? 16.156 -7.426 7.605 1 60.03 273 ASN A O 1
ATOM 2148 N N . LEU A 1 274 ? 15.539 -6.469 5.684 1 66.19 274 LEU A N 1
ATOM 2149 C CA . LEU A 1 274 ? 14.719 -7.637 5.398 1 66.19 274 LEU A CA 1
ATOM 2150 C C . LEU A 1 274 ? 15.578 -8.875 5.188 1 66.19 274 LEU A C 1
ATOM 2152 O O . LEU A 1 274 ? 15.188 -9.977 5.566 1 66.19 274 LEU A O 1
ATOM 2156 N N . LEU A 1 275 ? 16.719 -8.633 4.707 1 70.31 275 LEU A N 1
ATOM 2157 C CA . LEU A 1 275 ? 17.625 -9.742 4.445 1 70.31 275 LEU A CA 1
ATOM 2158 C C . LEU A 1 275 ? 18.078 -10.398 5.75 1 70.31 275 LEU A C 1
ATOM 2160 O O . LEU A 1 275 ? 18.125 -11.625 5.848 1 70.31 275 LEU A O 1
ATOM 2164 N N . THR A 1 276 ? 18.25 -9.531 6.656 1 68.19 276 THR A N 1
ATOM 2165 C CA . THR A 1 276 ? 18.719 -10.039 7.941 1 68.19 276 THR A CA 1
ATOM 2166 C C . THR A 1 276 ? 17.594 -10.742 8.695 1 68.19 276 THR A C 1
ATOM 2168 O O . THR A 1 276 ? 17.828 -11.734 9.383 1 68.19 276 THR A O 1
ATOM 2171 N N . GLU A 1 277 ? 16.531 -10.289 8.516 1 71.62 277 GLU A N 1
ATOM 2172 C CA . GLU A 1 277 ? 15.383 -10.812 9.258 1 71.62 277 GLU A CA 1
ATOM 2173 C C . GLU A 1 277 ? 14.828 -12.07 8.602 1 71.62 277 GLU A C 1
ATOM 2175 O O . GLU A 1 277 ? 14.484 -13.039 9.289 1 71.62 277 GLU A O 1
ATOM 2180 N N . LEU A 1 278 ? 14.805 -12.008 7.316 1 76.81 278 LEU A N 1
ATOM 2181 C CA . LEU A 1 278 ? 14.148 -13.102 6.602 1 76.81 278 LEU A CA 1
ATOM 2182 C C . LEU A 1 278 ? 15.133 -14.227 6.309 1 76.81 278 LEU A C 1
ATOM 2184 O O . LEU A 1 278 ? 14.75 -15.398 6.277 1 76.81 278 LEU A O 1
ATOM 2188 N N . GLN A 1 279 ? 16.328 -13.938 6.059 1 80.81 279 GLN A N 1
ATOM 2189 C CA . GLN A 1 279 ? 17.391 -14.883 5.734 1 80.81 279 GLN A CA 1
ATOM 2190 C C . GLN A 1 279 ? 16.938 -15.883 4.676 1 80.81 279 GLN A C 1
ATOM 2192 O O . GLN A 1 279 ? 16.984 -17.094 4.898 1 80.81 279 GLN A O 1
ATOM 2197 N N . PRO A 1 280 ? 16.578 -15.383 3.564 1 87.5 280 PRO A N 1
ATOM 2198 C CA . PRO A 1 280 ? 16.156 -16.281 2.496 1 87.5 280 PRO A CA 1
ATOM 2199 C C . PRO A 1 280 ? 17.297 -17.125 1.945 1 87.5 280 PRO A C 1
ATOM 2201 O O . PRO A 1 280 ? 18.469 -16.859 2.244 1 87.5 280 PRO A O 1
ATOM 2204 N N . ASP A 1 281 ? 16.891 -18.188 1.202 1 92.62 281 ASP A N 1
ATOM 2205 C CA . ASP A 1 281 ? 17.906 -19.016 0.561 1 92.62 281 ASP A CA 1
ATOM 2206 C C . ASP A 1 281 ? 18.531 -18.297 -0.64 1 92.62 281 ASP A C 1
ATOM 2208 O O . ASP A 1 281 ? 19.703 -18.484 -0.935 1 92.62 281 ASP A O 1
ATOM 2212 N N . TYR A 1 282 ? 17.703 -17.484 -1.284 1 93.06 282 TYR A N 1
ATOM 2213 C CA . TYR A 1 282 ? 18.125 -16.766 -2.484 1 93.06 282 TYR A CA 1
ATOM 2214 C C . TYR A 1 282 ? 17.656 -15.32 -2.443 1 93.06 282 TYR A C 1
ATOM 2216 O O . TYR A 1 282 ? 16.641 -15 -1.837 1 93.06 282 TYR A O 1
ATOM 2224 N N . ILE A 1 283 ? 18.453 -14.516 -3.131 1 88.38 283 ILE A N 1
ATOM 2225 C CA . ILE A 1 283 ? 17.984 -13.172 -3.463 1 88.38 283 ILE A CA 1
ATOM 2226 C C . ILE A 1 283 ? 18.094 -12.953 -4.969 1 88.38 283 ILE A C 1
ATOM 2228 O O . ILE A 1 283 ? 19.062 -13.398 -5.602 1 88.38 283 ILE A O 1
ATOM 2232 N N . LYS A 1 284 ? 17.047 -12.289 -5.473 1 90.69 284 LYS A N 1
ATOM 2233 C CA . LYS A 1 284 ? 17.047 -11.953 -6.891 1 90.69 284 LYS A CA 1
ATOM 2234 C C . LYS A 1 284 ? 17.203 -10.445 -7.098 1 90.69 284 LYS A C 1
ATOM 2236 O O . LYS A 1 284 ? 16.406 -9.664 -6.57 1 90.69 284 LYS A O 1
ATOM 2241 N N . LEU A 1 285 ? 18.219 -10.156 -7.855 1 84.88 285 LEU A N 1
ATOM 2242 C CA . LEU A 1 285 ? 18.438 -8.75 -8.172 1 84.88 285 LEU A CA 1
ATOM 2243 C C . LEU A 1 285 ? 17.625 -8.328 -9.391 1 84.88 285 LEU A C 1
ATOM 2245 O O . LEU A 1 285 ? 17.703 -8.961 -10.445 1 84.88 285 LEU A O 1
ATOM 2249 N N . ASP A 1 286 ? 16.938 -7.238 -9.219 1 77.56 286 ASP A N 1
ATOM 2250 C CA . ASP A 1 286 ? 15.922 -6.848 -10.195 1 77.56 286 ASP A CA 1
ATOM 2251 C C . ASP A 1 286 ? 16.562 -6.297 -11.461 1 77.56 286 ASP A C 1
ATOM 2253 O O . ASP A 1 286 ? 17.719 -5.848 -11.438 1 77.56 286 ASP A O 1
ATOM 2257 N N . TYR A 1 287 ? 15.773 -6.34 -12.453 1 77.31 287 TYR A N 1
ATOM 2258 C CA . TYR A 1 287 ? 16.141 -5.84 -13.773 1 77.31 287 TYR A CA 1
ATOM 2259 C C . TYR A 1 287 ? 16.594 -4.387 -13.703 1 77.31 287 TYR A C 1
ATOM 2261 O O . TYR A 1 287 ? 17.562 -4 -14.359 1 77.31 287 TYR A O 1
ATOM 2269 N N . GLU A 1 288 ? 15.969 -3.664 -12.875 1 74.12 288 GLU A N 1
ATOM 2270 C CA . GLU A 1 288 ? 16.266 -2.236 -12.805 1 74.12 288 GLU A CA 1
ATOM 2271 C C . GLU A 1 288 ? 17.688 -1.998 -12.281 1 74.12 288 GLU A C 1
ATOM 2273 O O . GLU A 1 288 ? 18.344 -1.036 -12.68 1 74.12 288 GLU A O 1
ATOM 2278 N N . LEU A 1 289 ? 18.141 -2.797 -11.438 1 77 289 LEU A N 1
ATOM 2279 C CA . LEU A 1 289 ? 19.484 -2.67 -10.906 1 77 289 LEU A CA 1
ATOM 2280 C C . LEU A 1 289 ? 20.531 -3.096 -11.945 1 77 289 LEU A C 1
ATOM 2282 O O . LEU A 1 289 ? 21.625 -2.551 -11.984 1 77 289 LEU A O 1
ATOM 2286 N N . VAL A 1 290 ? 20.125 -3.949 -12.805 1 83.31 290 VAL A N 1
ATOM 2287 C CA . VAL A 1 290 ? 21.078 -4.59 -13.711 1 83.31 290 VAL A CA 1
ATOM 2288 C C . VAL A 1 290 ? 21.094 -3.838 -15.047 1 83.31 290 VAL A C 1
ATOM 2290 O O . VAL A 1 290 ? 22.156 -3.67 -15.648 1 83.31 290 VAL A O 1
ATOM 2293 N N . HIS A 1 291 ? 19.953 -3.371 -15.406 1 85.25 291 HIS A N 1
ATOM 2294 C CA . HIS A 1 291 ? 19.844 -2.713 -16.703 1 85.25 291 HIS A CA 1
ATOM 2295 C C . HIS A 1 291 ? 20.781 -1.516 -16.797 1 85.25 291 HIS A C 1
ATOM 2297 O O . HIS A 1 291 ? 20.75 -0.627 -15.945 1 85.25 291 HIS A O 1
ATOM 2303 N N . GLN A 1 292 ? 21.625 -1.483 -17.734 1 86.94 292 GLN A N 1
ATOM 2304 C CA . GLN A 1 292 ? 22.594 -0.435 -18.047 1 86.94 292 GLN A CA 1
ATOM 2305 C C . GLN A 1 292 ? 23.562 -0.222 -16.891 1 86.94 292 GLN A C 1
ATOM 2307 O O . GLN A 1 292 ? 24.031 0.895 -16.672 1 86.94 292 GLN A O 1
ATOM 2312 N N . ILE A 1 293 ? 23.797 -1.194 -16.172 1 85 293 ILE A N 1
ATOM 2313 C CA . ILE A 1 293 ? 24.672 -1.11 -15.016 1 85 293 ILE A CA 1
ATOM 2314 C C . ILE A 1 293 ? 26.078 -0.742 -15.469 1 85 293 ILE A C 1
ATOM 2316 O O . ILE A 1 293 ? 26.844 -0.121 -14.719 1 85 293 ILE A O 1
ATOM 2320 N N . HIS A 1 294 ? 26.438 -1.028 -16.656 1 89.19 294 HIS A N 1
ATOM 2321 C CA . HIS A 1 294 ? 27.766 -0.767 -17.188 1 89.19 294 HIS A CA 1
ATOM 2322 C C . HIS A 1 294 ? 28.031 0.73 -17.312 1 89.19 294 HIS A C 1
ATOM 2324 O O . HIS A 1 294 ? 29.172 1.165 -17.375 1 89.19 294 HIS A O 1
ATOM 2330 N N . THR A 1 295 ? 26.953 1.46 -17.312 1 86.12 295 THR A N 1
ATOM 2331 C CA . THR A 1 295 ? 27.109 2.902 -17.469 1 86.12 295 THR A CA 1
ATOM 2332 C C . THR A 1 295 ? 26.656 3.627 -16.188 1 86.12 295 THR A C 1
ATOM 2334 O O . THR A 1 295 ? 26.547 4.855 -16.188 1 86.12 295 THR A O 1
ATOM 2337 N N . ASN A 1 296 ? 26.391 2.854 -15.227 1 77.56 296 ASN A N 1
ATOM 2338 C CA . ASN A 1 296 ? 25.844 3.455 -14.008 1 77.56 296 ASN A CA 1
ATOM 2339 C C . ASN A 1 296 ? 26.656 3.037 -12.781 1 77.56 296 ASN A C 1
ATOM 2341 O O . ASN A 1 296 ? 26.438 1.954 -12.234 1 77.56 296 ASN A O 1
ATOM 2345 N N . GLU A 1 297 ? 27.484 3.885 -12.336 1 72.38 297 GLU A N 1
ATOM 2346 C CA . GLU A 1 297 ? 28.391 3.594 -11.227 1 72.38 297 GLU A CA 1
ATOM 2347 C C . GLU A 1 297 ? 27.609 3.336 -9.938 1 72.38 297 GLU A C 1
ATOM 2349 O O . GLU A 1 297 ? 28.031 2.539 -9.102 1 72.38 297 GLU A O 1
ATOM 2354 N N . PHE A 1 298 ? 26.562 3.963 -9.883 1 67.56 298 PHE A N 1
ATOM 2355 C CA . PHE A 1 298 ? 25.766 3.787 -8.672 1 67.56 298 PHE A CA 1
ATOM 2356 C C . PHE A 1 298 ? 25.234 2.365 -8.578 1 67.56 298 PHE A C 1
ATOM 2358 O O . PHE A 1 298 ? 25.297 1.736 -7.52 1 67.56 298 PHE A O 1
ATOM 2365 N N . LYS A 1 299 ? 24.734 1.963 -9.617 1 75.19 299 LYS A N 1
ATOM 2366 C CA . LYS A 1 299 ? 24.25 0.589 -9.664 1 75.19 299 LYS A CA 1
ATOM 2367 C C . LYS A 1 299 ? 25.359 -0.404 -9.344 1 75.19 299 LYS A C 1
ATOM 2369 O O . LYS A 1 299 ? 25.125 -1.408 -8.664 1 75.19 299 LYS A O 1
ATOM 2374 N N . GLN A 1 300 ? 26.5 -0.077 -9.789 1 79.38 300 GLN A N 1
ATOM 2375 C CA . GLN A 1 300 ? 27.641 -0.954 -9.562 1 79.38 300 GLN A CA 1
ATOM 2376 C C . GLN A 1 300 ? 27.984 -1.027 -8.078 1 79.38 300 GLN A C 1
ATOM 2378 O O . GLN A 1 300 ? 28.25 -2.109 -7.551 1 79.38 300 GLN A O 1
ATOM 2383 N N . ILE A 1 301 ? 27.969 -0.002 -7.5 1 70.94 301 ILE A N 1
ATOM 2384 C CA . ILE A 1 301 ? 28.281 0.062 -6.078 1 70.94 301 ILE A CA 1
ATOM 2385 C C . ILE A 1 301 ? 27.234 -0.689 -5.273 1 70.94 301 ILE A C 1
ATOM 2387 O O . ILE A 1 301 ? 27.562 -1.436 -4.348 1 70.94 301 ILE A O 1
ATOM 2391 N N . ILE A 1 302 ? 26.031 -0.496 -5.617 1 72.31 302 ILE A N 1
ATOM 2392 C CA . ILE A 1 302 ? 24.938 -1.18 -4.93 1 72.31 302 ILE A CA 1
ATOM 2393 C C . ILE A 1 302 ? 25.109 -2.689 -5.078 1 72.31 302 ILE A C 1
ATOM 2395 O O . ILE A 1 302 ? 24.984 -3.434 -4.102 1 72.31 302 ILE A O 1
ATOM 2399 N N . LEU A 1 303 ? 25.344 -3.02 -6.25 1 78.88 303 LEU A N 1
ATOM 2400 C CA . LEU A 1 303 ? 25.531 -4.441 -6.52 1 78.88 303 LEU A CA 1
ATOM 2401 C C . LEU A 1 303 ? 26.688 -5.004 -5.695 1 78.88 303 LEU A C 1
ATOM 2403 O O . LEU A 1 303 ? 26.578 -6.094 -5.133 1 78.88 303 LEU A O 1
ATOM 2407 N N . GLU A 1 304 ? 27.703 -4.309 -5.664 1 77.94 304 GLU A N 1
ATOM 2408 C CA . GLU A 1 304 ? 28.875 -4.73 -4.887 1 77.94 304 GLU A CA 1
ATOM 2409 C C . GLU A 1 304 ? 28.516 -4.914 -3.414 1 77.94 304 GLU A C 1
ATOM 2411 O O . GLU A 1 304 ? 28.891 -5.914 -2.799 1 77.94 304 GLU A O 1
ATOM 2416 N N . LYS A 1 305 ? 27.859 -4.059 -2.922 1 70.88 305 LYS A N 1
ATOM 2417 C CA . LYS A 1 305 ? 27.531 -4.09 -1.5 1 70.88 305 LYS A CA 1
ATOM 2418 C C . LYS A 1 305 ? 26.516 -5.195 -1.194 1 70.88 305 LYS A C 1
ATOM 2420 O O . LYS A 1 305 ? 26.625 -5.875 -0.171 1 70.88 305 LYS A O 1
ATOM 2425 N N . ILE A 1 306 ? 25.516 -5.297 -2.027 1 75.5 306 ILE A N 1
ATOM 2426 C CA . ILE A 1 306 ? 24.547 -6.383 -1.861 1 75.5 306 ILE A CA 1
ATOM 2427 C C . ILE A 1 306 ? 25.281 -7.723 -1.919 1 75.5 306 ILE A C 1
ATOM 2429 O O . ILE A 1 306 ? 24.984 -8.625 -1.134 1 75.5 306 ILE A O 1
ATOM 2433 N N . GLY A 1 307 ? 26.156 -7.805 -2.873 1 79.12 307 GLY A N 1
ATOM 2434 C CA . GLY A 1 307 ? 26.938 -9.023 -3.008 1 79.12 307 GLY A CA 1
ATOM 2435 C C . GLY A 1 307 ? 27.734 -9.359 -1.762 1 79.12 307 GLY A C 1
ATOM 2436 O O . GLY A 1 307 ? 27.766 -10.516 -1.335 1 79.12 307 GLY A O 1
ATOM 2437 N N . GLU A 1 308 ? 28.328 -8.414 -1.216 1 76 308 GLU A N 1
ATOM 2438 C CA . GLU A 1 308 ? 29.094 -8.602 0.016 1 76 308 GLU A CA 1
ATOM 2439 C C . GLU A 1 308 ? 28.203 -9.109 1.145 1 76 308 GLU A C 1
ATOM 2441 O O . GLU A 1 308 ? 28.562 -10.031 1.875 1 76 308 GLU A O 1
ATOM 2446 N N . MET A 1 309 ? 27.125 -8.516 1.268 1 73.88 309 MET A N 1
ATOM 2447 C CA . MET A 1 309 ? 26.188 -8.898 2.322 1 73.88 309 MET A CA 1
ATOM 2448 C C . MET A 1 309 ? 25.672 -10.312 2.107 1 73.88 309 MET A C 1
ATOM 2450 O O . MET A 1 309 ? 25.578 -11.094 3.055 1 73.88 309 MET A O 1
ATOM 2454 N N . ALA A 1 310 ? 25.266 -10.547 0.948 1 81.69 310 ALA A N 1
ATOM 2455 C CA . ALA A 1 310 ? 24.781 -11.883 0.613 1 81.69 310 ALA A CA 1
ATOM 2456 C C . ALA A 1 310 ? 25.828 -12.953 0.943 1 81.69 310 ALA A C 1
ATOM 2458 O O . ALA A 1 310 ? 25.484 -14.008 1.477 1 81.69 310 ALA A O 1
ATOM 2459 N N . THR A 1 311 ? 27 -12.672 0.641 1 81.56 311 THR A N 1
ATOM 2460 C CA . THR A 1 311 ? 28.078 -13.602 0.921 1 81.56 311 THR A CA 1
ATOM 2461 C C . THR A 1 311 ? 28.234 -13.828 2.424 1 81.56 311 THR A C 1
ATOM 2463 O O . THR A 1 311 ? 28.344 -14.961 2.881 1 81.56 311 THR A O 1
ATOM 2466 N N . LYS A 1 312 ? 28.156 -12.789 3.078 1 77.31 312 LYS A N 1
ATOM 2467 C CA . LYS A 1 312 ? 28.297 -12.852 4.531 1 77.31 312 LYS A CA 1
ATOM 2468 C C . LYS A 1 312 ? 27.172 -13.68 5.145 1 77.31 312 LYS A C 1
ATOM 2470 O O . LYS A 1 312 ? 27.391 -14.438 6.098 1 77.31 312 LYS A O 1
ATOM 2475 N N . LEU A 1 313 ? 26 -13.594 4.668 1 81.25 313 LEU A N 1
ATOM 2476 C CA . LEU A 1 313 ? 24.812 -14.258 5.215 1 81.25 313 LEU A CA 1
ATOM 2477 C C . LEU A 1 313 ? 24.609 -15.617 4.555 1 81.25 313 LEU A C 1
ATOM 2479 O O . LEU A 1 313 ? 23.672 -16.344 4.891 1 81.25 313 LEU A O 1
ATOM 2483 N N . LYS A 1 314 ? 25.406 -15.953 3.645 1 88.94 314 LYS A N 1
ATOM 2484 C CA . LYS A 1 314 ? 25.359 -17.219 2.914 1 88.94 314 LYS A CA 1
ATOM 2485 C C . LYS A 1 314 ? 24.062 -17.344 2.107 1 88.94 314 LYS A C 1
ATOM 2487 O O . LYS A 1 314 ? 23.406 -18.375 2.125 1 88.94 314 LYS A O 1
ATOM 2492 N N . ILE A 1 315 ? 23.703 -16.266 1.576 1 90.31 315 ILE A N 1
ATOM 2493 C CA . ILE A 1 315 ? 22.547 -16.203 0.685 1 90.31 315 ILE A CA 1
ATOM 2494 C C . ILE A 1 315 ? 23.016 -16.266 -0.768 1 90.31 315 ILE A C 1
ATOM 2496 O O . ILE A 1 315 ? 23.969 -15.578 -1.148 1 90.31 315 ILE A O 1
ATOM 2500 N N . LYS A 1 316 ? 22.406 -17.109 -1.532 1 94.81 316 LYS A N 1
ATOM 2501 C CA . LYS A 1 316 ? 22.766 -17.203 -2.945 1 94.81 316 LYS A CA 1
ATOM 2502 C C . LYS A 1 316 ? 22.141 -16.062 -3.744 1 94.81 316 LYS A C 1
ATOM 2504 O O . LYS A 1 316 ? 20.984 -15.695 -3.504 1 94.81 316 LYS A O 1
ATOM 2509 N N . MET A 1 317 ? 22.875 -15.547 -4.719 1 93.12 317 MET A N 1
ATOM 2510 C CA . MET A 1 317 ? 22.406 -14.398 -5.48 1 93.12 317 MET A CA 1
ATOM 2511 C C . MET A 1 317 ? 22.109 -14.781 -6.93 1 93.12 317 MET A C 1
ATOM 2513 O O . MET A 1 317 ? 22.922 -15.453 -7.566 1 93.12 317 MET A O 1
ATOM 2517 N N . ILE A 1 318 ? 20.984 -14.359 -7.359 1 95.5 318 ILE A N 1
ATOM 2518 C CA . ILE A 1 318 ? 20.594 -14.5 -8.758 1 95.5 318 ILE A CA 1
ATOM 2519 C C . ILE A 1 318 ? 20.469 -13.117 -9.398 1 95.5 318 ILE A C 1
ATOM 2521 O O . ILE A 1 318 ? 19.703 -12.273 -8.922 1 95.5 318 ILE A O 1
ATOM 2525 N N . CYS A 1 319 ? 21.172 -12.914 -10.391 1 92.5 319 CYS A N 1
ATOM 2526 C CA . CYS A 1 319 ? 21.062 -11.664 -11.133 1 92.5 319 CYS A CA 1
ATOM 2527 C C . CYS A 1 319 ? 20.141 -11.828 -12.328 1 92.5 319 CYS A C 1
ATOM 2529 O O . CYS A 1 319 ? 20.406 -12.641 -13.219 1 92.5 319 CYS A O 1
ATOM 2531 N N . GLU A 1 320 ? 19.109 -11 -12.32 1 92.44 320 GLU A N 1
ATOM 2532 C CA . GLU A 1 320 ? 18.094 -11.125 -13.359 1 92.44 320 GLU A CA 1
ATOM 2533 C C . GLU A 1 320 ? 18.219 -10.008 -14.391 1 92.44 320 GLU A C 1
ATOM 2535 O O . GLU A 1 320 ? 18.812 -8.961 -14.109 1 92.44 320 GLU A O 1
ATOM 2540 N N . GLY A 1 321 ? 17.703 -10.258 -15.586 1 92.44 321 GLY A N 1
ATOM 2541 C CA . GLY A 1 321 ? 17.531 -9.219 -16.594 1 92.44 321 GLY A CA 1
ATOM 2542 C C . GLY A 1 321 ? 18.812 -8.875 -17.312 1 92.44 321 GLY A C 1
ATOM 2543 O O . GLY A 1 321 ? 18.984 -7.746 -17.781 1 92.44 321 GLY A O 1
ATOM 2544 N N . ILE A 1 322 ? 19.719 -9.812 -17.328 1 94.38 322 ILE A N 1
ATOM 2545 C CA . ILE A 1 322 ? 20.938 -9.578 -18.094 1 94.38 322 ILE A CA 1
ATOM 2546 C C . ILE A 1 322 ? 20.609 -9.656 -19.594 1 94.38 322 ILE A C 1
ATOM 2548 O O . ILE A 1 322 ? 20.203 -10.703 -20.094 1 94.38 322 ILE A O 1
ATOM 2552 N N . GLU A 1 323 ? 20.812 -8.531 -20.297 1 94.88 323 GLU A N 1
ATOM 2553 C CA . GLU A 1 323 ? 20.359 -8.492 -21.688 1 94.88 323 GLU A CA 1
ATOM 2554 C C . GLU A 1 323 ? 21.531 -8.234 -22.625 1 94.88 323 GLU A C 1
ATOM 2556 O O . GLU A 1 323 ? 21.391 -8.414 -23.844 1 94.88 323 GLU A O 1
ATOM 2561 N N . SER A 1 324 ? 22.672 -7.84 -22.078 1 95.19 324 SER A N 1
ATOM 2562 C CA . SER A 1 324 ? 23.797 -7.512 -22.953 1 95.19 324 SER A CA 1
ATOM 2563 C C . SER A 1 324 ? 25.109 -8.039 -22.391 1 95.19 324 SER A C 1
ATOM 2565 O O . SER A 1 324 ? 25.219 -8.32 -21.188 1 95.19 324 SER A O 1
ATOM 2567 N N . ASN A 1 325 ? 26.031 -8.156 -23.312 1 95.56 325 ASN A N 1
ATOM 2568 C CA . ASN A 1 325 ? 27.359 -8.594 -22.906 1 95.56 325 ASN A CA 1
ATOM 2569 C C . ASN A 1 325 ? 28.047 -7.551 -22.031 1 95.56 325 ASN A C 1
ATOM 2571 O O . ASN A 1 325 ? 28.812 -7.898 -21.125 1 95.56 325 ASN A O 1
ATOM 2575 N N . GLU A 1 326 ? 27.797 -6.332 -22.266 1 95.25 326 GLU A N 1
ATOM 2576 C CA . GLU A 1 326 ? 28.359 -5.258 -21.453 1 95.25 326 GLU A CA 1
ATOM 2577 C C . GLU A 1 326 ? 27.906 -5.359 -20 1 95.25 326 GLU A C 1
ATOM 2579 O O . GLU A 1 326 ? 28.703 -5.191 -19.094 1 95.25 326 GLU A O 1
ATOM 2584 N N . GLU A 1 327 ? 26.719 -5.609 -19.859 1 94.25 327 GLU A N 1
ATOM 2585 C CA . GLU A 1 327 ? 26.188 -5.789 -18.516 1 94.25 327 GLU A CA 1
ATOM 2586 C C . GLU A 1 327 ? 26.828 -6.996 -17.828 1 94.25 327 GLU A C 1
ATOM 2588 O O . GLU A 1 327 ? 27.234 -6.914 -16.656 1 94.25 327 GLU A O 1
ATOM 2593 N N . LEU A 1 328 ? 26.891 -8.07 -18.594 1 94.94 328 LEU A N 1
ATOM 2594 C CA . LEU A 1 328 ? 27.453 -9.312 -18.062 1 94.94 328 LEU A CA 1
ATOM 2595 C C . LEU A 1 328 ? 28.891 -9.109 -17.625 1 94.94 328 LEU A C 1
ATOM 2597 O O . LEU A 1 328 ? 29.297 -9.609 -16.562 1 94.94 328 LEU A O 1
ATOM 2601 N N . GLN A 1 329 ? 29.625 -8.406 -18.359 1 94.5 329 GLN A N 1
ATOM 2602 C CA . GLN A 1 329 ? 31.031 -8.156 -18.047 1 94.5 329 GLN A CA 1
ATOM 2603 C C . GLN A 1 329 ? 31.172 -7.469 -16.688 1 94.5 329 GLN A C 1
ATOM 2605 O O . GLN A 1 329 ? 32.062 -7.805 -15.914 1 94.5 329 GLN A O 1
ATOM 2610 N N . ILE A 1 330 ? 30.344 -6.582 -16.484 1 92.5 330 ILE A N 1
ATOM 2611 C CA . ILE A 1 330 ? 30.391 -5.855 -15.211 1 92.5 330 ILE A CA 1
ATOM 2612 C C . ILE A 1 330 ? 29.938 -6.773 -14.078 1 92.5 330 ILE A C 1
ATOM 2614 O O . ILE A 1 330 ? 30.578 -6.852 -13.039 1 92.5 330 ILE A O 1
ATOM 2618 N N . ILE A 1 331 ? 28.906 -7.488 -14.297 1 92.75 331 ILE A N 1
ATOM 2619 C CA . ILE A 1 331 ? 28.266 -8.328 -13.281 1 92.75 331 ILE A CA 1
ATOM 2620 C C . ILE A 1 331 ? 29.219 -9.445 -12.875 1 92.75 331 ILE A C 1
ATOM 2622 O O . ILE A 1 331 ? 29.266 -9.836 -11.703 1 92.75 331 ILE A O 1
ATOM 2626 N N . GLN A 1 332 ? 30 -9.867 -13.773 1 92.62 332 GLN A N 1
ATOM 2627 C CA . GLN A 1 332 ? 30.922 -10.969 -13.547 1 92.62 332 GLN A CA 1
ATOM 2628 C C . GLN A 1 332 ? 31.953 -10.609 -12.484 1 92.62 332 GLN A C 1
ATOM 2630 O O . GLN A 1 332 ? 32.562 -11.492 -11.883 1 92.62 332 GLN A O 1
ATOM 2635 N N . GLN A 1 333 ? 32.062 -9.383 -12.305 1 88.75 333 GLN A N 1
ATOM 2636 C CA . GLN A 1 333 ? 33.062 -8.906 -11.359 1 88.75 333 GLN A CA 1
ATOM 2637 C C . GLN A 1 333 ? 32.562 -9.047 -9.922 1 88.75 333 GLN A C 1
ATOM 2639 O O . GLN A 1 333 ? 33.344 -8.891 -8.977 1 88.75 333 GLN A O 1
ATOM 2644 N N . TYR A 1 334 ? 31.359 -9.406 -9.953 1 83.25 334 TYR A N 1
ATOM 2645 C CA . TYR A 1 334 ? 30.766 -9.5 -8.625 1 83.25 334 TYR A CA 1
ATOM 2646 C C . TYR A 1 334 ? 30.406 -10.945 -8.289 1 83.25 334 TYR A C 1
ATOM 2648 O O . TYR A 1 334 ? 30.344 -11.797 -9.18 1 83.25 334 TYR A O 1
ATOM 2656 N N . GLY A 1 335 ? 30.656 -11.539 -7.137 1 84.62 335 GLY A N 1
ATOM 2657 C CA . GLY A 1 335 ? 30.453 -12.898 -6.676 1 84.62 335 GLY A CA 1
ATOM 2658 C C . GLY A 1 335 ? 29 -13.359 -6.77 1 84.62 335 GLY A C 1
ATOM 2659 O O . GLY A 1 335 ? 28.453 -13.883 -5.801 1 84.62 335 GLY A O 1
ATOM 2660 N N . ILE A 1 336 ? 28.422 -13.242 -8.086 1 92 336 ILE A N 1
ATOM 2661 C CA . ILE A 1 336 ? 27.047 -13.664 -8.328 1 92 336 ILE A CA 1
ATOM 2662 C C . ILE A 1 336 ? 27.016 -15.164 -8.617 1 92 336 ILE A C 1
ATOM 2664 O O . ILE A 1 336 ? 27.844 -15.68 -9.367 1 92 336 ILE A O 1
ATOM 2668 N N . ASP A 1 337 ? 26.016 -15.836 -8.008 1 95.62 337 ASP A N 1
ATOM 2669 C CA . ASP A 1 337 ? 25.969 -17.281 -8.109 1 95.62 337 ASP A CA 1
ATOM 2670 C C . ASP A 1 337 ? 25.297 -17.719 -9.414 1 95.62 337 ASP A C 1
ATOM 2672 O O . ASP A 1 337 ? 25.719 -18.688 -10.047 1 95.62 337 ASP A O 1
ATOM 2676 N N . PHE A 1 338 ? 24.219 -17 -9.742 1 96.88 338 PHE A N 1
ATOM 2677 C CA . PHE A 1 338 ? 23.406 -17.453 -10.867 1 96.88 338 PHE A CA 1
ATOM 2678 C C . PHE A 1 338 ? 23.031 -16.266 -11.766 1 96.88 338 PHE A C 1
ATOM 2680 O O . PHE A 1 338 ? 22.875 -15.148 -11.281 1 96.88 338 PHE A O 1
ATOM 2687 N N . TYR A 1 339 ? 22.875 -16.594 -13.039 1 96.31 339 TYR A N 1
ATOM 2688 C CA . TYR A 1 339 ? 22.484 -15.594 -14.039 1 96.31 339 TYR A CA 1
ATOM 2689 C C . TYR A 1 339 ? 21.125 -15.945 -14.656 1 96.31 339 TYR A C 1
ATOM 2691 O O . TYR A 1 339 ? 20.812 -17.125 -14.836 1 96.31 339 TYR A O 1
ATOM 2699 N N . GLN A 1 340 ? 20.406 -14.93 -14.938 1 96.31 340 GLN A N 1
ATOM 2700 C CA . GLN A 1 340 ? 19.141 -15.039 -15.656 1 96.31 340 GLN A CA 1
ATOM 2701 C C . GLN A 1 340 ? 18.906 -13.82 -16.547 1 96.31 340 GLN A C 1
ATOM 2703 O O . GLN A 1 340 ? 19.172 -12.688 -16.141 1 96.31 340 GLN A O 1
ATOM 2708 N N . GLY A 1 341 ? 18.453 -14.094 -17.797 1 95.38 341 GLY A N 1
ATOM 2709 C CA . GLY A 1 341 ? 18.188 -12.961 -18.672 1 95.38 341 GLY A CA 1
ATOM 2710 C C . GLY A 1 341 ? 18.109 -13.344 -20.141 1 95.38 341 GLY A C 1
ATOM 2711 O O . GLY A 1 341 ? 18.422 -14.477 -20.516 1 95.38 341 GLY A O 1
ATOM 2712 N N . PHE A 1 342 ? 17.719 -12.367 -20.953 1 95.12 342 PHE A N 1
ATOM 2713 C CA . PHE A 1 342 ? 17.5 -12.57 -22.391 1 95.12 342 PHE A CA 1
ATOM 2714 C C . PHE A 1 342 ? 18.797 -12.867 -23.109 1 95.12 342 PHE A C 1
ATOM 2716 O O . PHE A 1 342 ? 18.797 -13.469 -24.188 1 95.12 342 PHE A O 1
ATOM 2723 N N . LEU A 1 343 ? 19.859 -12.422 -22.5 1 95.19 343 LEU A N 1
ATOM 2724 C CA . LEU A 1 343 ? 21.156 -12.727 -23.094 1 95.19 343 LEU A CA 1
ATOM 2725 C C . LEU A 1 343 ? 21.359 -14.234 -23.219 1 95.19 343 LEU A C 1
ATOM 2727 O O . LEU A 1 343 ? 22.031 -14.703 -24.141 1 95.19 343 LEU A O 1
ATOM 2731 N N . PHE A 1 344 ? 20.781 -15.008 -22.328 1 95.44 344 PHE A N 1
ATOM 2732 C CA . PHE A 1 344 ? 20.984 -16.453 -22.266 1 95.44 344 PHE A CA 1
ATOM 2733 C C . PHE A 1 344 ? 19.812 -17.188 -22.906 1 95.44 344 PHE A C 1
ATOM 2735 O O . PHE A 1 344 ? 20 -18.094 -23.719 1 95.44 344 PHE A O 1
ATOM 2742 N N . SER A 1 345 ? 18.641 -16.781 -22.469 1 95.75 345 SER A N 1
ATOM 2743 C CA . SER A 1 345 ? 17.438 -17.422 -23.016 1 95.75 345 SER A CA 1
ATOM 2744 C C . SER A 1 345 ? 16.188 -16.594 -22.703 1 95.75 345 SER A C 1
ATOM 2746 O O . SER A 1 345 ? 16.031 -16.094 -21.594 1 95.75 345 SER A O 1
ATOM 2748 N N . LYS A 1 346 ? 15.367 -16.484 -23.688 1 95.44 346 LYS A N 1
ATOM 2749 C CA . LYS A 1 346 ? 14.031 -15.961 -23.438 1 95.44 346 LYS A CA 1
ATOM 2750 C C . LYS A 1 346 ? 13.133 -17.031 -22.812 1 95.44 346 LYS A C 1
ATOM 2752 O O . LYS A 1 346 ? 13.406 -18.219 -22.922 1 95.44 346 LYS A O 1
ATOM 2757 N N . PRO A 1 347 ? 12.078 -16.547 -22.109 1 96.75 347 PRO A N 1
ATOM 2758 C CA . PRO A 1 347 ? 11.133 -17.547 -21.609 1 96.75 347 PRO A CA 1
ATOM 2759 C C . PRO A 1 347 ? 10.594 -18.453 -22.719 1 96.75 347 PRO A C 1
ATOM 2761 O O . PRO A 1 347 ? 10.336 -17.984 -23.828 1 96.75 347 PRO A O 1
ATOM 2764 N N . MET A 1 348 ? 10.484 -19.719 -22.453 1 96.75 348 MET A N 1
ATOM 2765 C CA . MET A 1 348 ? 10.016 -20.703 -23.422 1 96.75 348 MET A CA 1
ATOM 2766 C C . MET A 1 348 ? 8.938 -21.594 -22.812 1 96.75 348 MET A C 1
ATOM 2768 O O . MET A 1 348 ? 8.852 -21.734 -21.594 1 96.75 348 MET A O 1
ATOM 2772 N N . PRO A 1 349 ? 8.055 -22.156 -23.703 1 96.25 349 PRO A N 1
ATOM 2773 C CA . PRO A 1 349 ? 7.078 -23.109 -23.172 1 96.25 349 PRO A CA 1
ATOM 2774 C C . PRO A 1 349 ? 7.723 -24.25 -22.391 1 96.25 349 PRO A C 1
ATOM 2776 O O . PRO A 1 349 ? 8.797 -24.734 -22.766 1 96.25 349 PRO A O 1
ATOM 2779 N N . TYR A 1 350 ? 7.07 -24.672 -21.297 1 97.06 350 TYR A N 1
ATOM 2780 C CA . TYR A 1 350 ? 7.66 -25.672 -20.406 1 97.06 350 TYR A CA 1
ATOM 2781 C C . TYR A 1 350 ? 7.957 -26.969 -21.156 1 97.06 350 TYR A C 1
ATOM 2783 O O . TYR A 1 350 ? 8.875 -27.703 -20.797 1 97.06 350 TYR A O 1
ATOM 2791 N N . GLU A 1 351 ? 7.266 -27.203 -22.234 1 96.19 351 GLU A N 1
ATOM 2792 C CA . GLU A 1 351 ? 7.441 -28.406 -23.031 1 96.19 351 GLU A CA 1
ATOM 2793 C C . GLU A 1 351 ? 8.828 -28.453 -23.672 1 96.19 351 GLU A C 1
ATOM 2795 O O . GLU A 1 351 ? 9.32 -29.531 -24.031 1 96.19 351 GLU A O 1
ATOM 2800 N N . CYS A 1 352 ? 9.461 -27.344 -23.812 1 95.62 352 CYS A N 1
ATOM 2801 C CA . CYS A 1 352 ? 10.742 -27.25 -24.5 1 95.62 352 CYS A CA 1
ATOM 2802 C C . CYS A 1 352 ? 11.898 -27.484 -23.531 1 95.62 352 CYS A C 1
ATOM 2804 O O . CYS A 1 352 ? 13.047 -27.641 -23.938 1 95.62 352 CYS A O 1
ATOM 2806 N N . ILE A 1 353 ? 11.703 -27.594 -22.297 1 95.38 353 ILE A N 1
ATOM 2807 C CA . ILE A 1 353 ? 12.719 -27.594 -21.25 1 95.38 353 ILE A CA 1
ATOM 2808 C C . ILE A 1 353 ? 13.578 -28.844 -21.344 1 95.38 353 ILE A C 1
ATOM 2810 O O . ILE A 1 353 ? 14.805 -28.781 -21.266 1 95.38 353 ILE A O 1
ATOM 2814 N N . PRO A 1 354 ? 12.953 -30.062 -21.5 1 94.69 354 PRO A N 1
ATOM 2815 C CA . PRO A 1 354 ? 13.797 -31.266 -21.625 1 94.69 354 PRO A CA 1
ATOM 2816 C C . PRO A 1 354 ? 14.82 -31.156 -22.75 1 94.69 354 PRO A C 1
ATOM 2818 O O . PRO A 1 354 ? 15.984 -31.531 -22.578 1 94.69 354 PRO A O 1
ATOM 2821 N N . GLU A 1 355 ? 14.359 -30.641 -23.859 1 94.31 355 GLU A N 1
ATOM 2822 C CA . GLU A 1 355 ? 15.273 -30.438 -24.984 1 94.31 355 GLU A CA 1
ATOM 2823 C C . GLU A 1 355 ? 16.328 -29.391 -24.641 1 94.31 355 GLU A C 1
ATOM 2825 O O . GLU A 1 355 ? 17.5 -29.547 -25.016 1 94.31 355 GLU A O 1
ATOM 2830 N N . TYR A 1 356 ? 15.945 -28.375 -24 1 94.62 356 TYR A N 1
ATOM 2831 C CA . TYR A 1 356 ? 16.875 -27.328 -23.594 1 94.62 356 TYR A CA 1
ATOM 2832 C C . TYR A 1 356 ? 17.969 -27.891 -22.688 1 94.62 356 TYR A C 1
ATOM 2834 O O . TYR A 1 356 ? 19.141 -27.578 -22.859 1 94.62 356 TYR A O 1
ATOM 2842 N N . ILE A 1 357 ? 17.625 -28.703 -21.734 1 93.44 357 ILE A N 1
ATOM 2843 C CA . ILE A 1 357 ? 18.562 -29.281 -20.781 1 93.44 357 ILE A CA 1
ATOM 2844 C C . ILE A 1 357 ? 19.562 -30.172 -21.531 1 93.44 357 ILE A C 1
ATOM 2846 O O . ILE A 1 357 ? 20.75 -30.172 -21.203 1 93.44 357 ILE A O 1
ATOM 2850 N N . GLN A 1 358 ? 19.094 -30.859 -22.5 1 90.5 358 GLN A N 1
ATOM 2851 C CA . GLN A 1 358 ? 19.953 -31.766 -23.25 1 90.5 358 GLN A CA 1
ATOM 2852 C C . GLN A 1 358 ? 20.953 -31 -24.125 1 90.5 358 GLN A C 1
ATOM 2854 O O . GLN A 1 358 ? 22.094 -31.422 -24.281 1 90.5 358 GLN A O 1
ATOM 2859 N N . THR A 1 359 ? 20.531 -29.859 -24.672 1 87.94 359 THR A N 1
ATOM 2860 C CA . THR A 1 359 ? 21.359 -29.109 -25.609 1 87.94 359 THR A CA 1
ATOM 2861 C C . THR A 1 359 ? 22.391 -28.266 -24.859 1 87.94 359 THR A C 1
ATOM 2863 O O . THR A 1 359 ? 23.547 -28.172 -25.297 1 87.94 359 THR A O 1
ATOM 2866 N N . ILE A 1 360 ? 21.953 -27.5 -23.891 1 77.31 360 ILE A N 1
ATOM 2867 C CA . ILE A 1 360 ? 22.828 -26.562 -23.203 1 77.31 360 ILE A CA 1
ATOM 2868 C C . ILE A 1 360 ? 23.5 -27.266 -22.031 1 77.31 360 ILE A C 1
ATOM 2870 O O . ILE A 1 360 ? 24.609 -26.891 -21.625 1 77.31 360 ILE A O 1
ATOM 2874 N N . GLY A 1 361 ? 22.844 -28.375 -21.5 1 59.16 361 GLY A N 1
ATOM 2875 C CA . GLY A 1 361 ? 23.438 -29.094 -20.391 1 59.16 361 GLY A CA 1
ATOM 2876 C C . GLY A 1 361 ? 24.625 -29.953 -20.812 1 59.16 361 GLY A C 1
ATOM 2877 O O . GLY A 1 361 ? 24.828 -30.203 -22.016 1 59.16 361 GLY A O 1
ATOM 2878 N N . MET B 1 1 ? -16.859 24.672 -2.131 1 46.78 1 MET B N 1
ATOM 2879 C CA . MET B 1 1 ? -17.688 24.141 -1.053 1 46.78 1 MET B CA 1
ATOM 2880 C C . MET B 1 1 ? -16.875 23.266 -0.112 1 46.78 1 MET B C 1
ATOM 2882 O O . MET B 1 1 ? -15.938 22.578 -0.545 1 46.78 1 MET B O 1
ATOM 2886 N N . PRO B 1 2 ? -17.016 23.5 1.124 1 56 2 PRO B N 1
ATOM 2887 C CA . PRO B 1 2 ? -16.297 22.688 2.119 1 56 2 PRO B CA 1
ATOM 2888 C C . PRO B 1 2 ? -16.562 21.203 1.97 1 56 2 PRO B C 1
ATOM 2890 O O . PRO B 1 2 ? -17.656 20.797 1.574 1 56 2 PRO B O 1
ATOM 2893 N N . CYS B 1 3 ? -15.508 20.438 1.825 1 66.19 3 CYS B N 1
ATOM 2894 C CA . CYS B 1 3 ? -15.609 18.984 1.783 1 66.19 3 CYS B CA 1
ATOM 2895 C C . CYS B 1 3 ? -15.867 18.422 3.172 1 66.19 3 CYS B C 1
ATOM 2897 O O . CYS B 1 3 ? -15.094 18.656 4.102 1 66.19 3 CYS B O 1
ATOM 2899 N N . GLN B 1 4 ? -17.094 17.875 3.342 1 63.81 4 GLN B N 1
ATOM 2900 C CA . GLN B 1 4 ? -17.469 17.359 4.652 1 63.81 4 GLN B CA 1
ATOM 2901 C C . GLN B 1 4 ? -16.375 16.438 5.207 1 63.81 4 GLN B C 1
ATOM 2903 O O . GLN B 1 4 ? -16.109 16.438 6.41 1 63.81 4 GLN B O 1
ATOM 2908 N N . LYS B 1 5 ? -15.633 15.797 4.461 1 69.31 5 LYS B N 1
ATOM 2909 C CA . LYS B 1 5 ? -14.633 14.82 4.891 1 69.31 5 LYS B CA 1
ATOM 2910 C C . LYS B 1 5 ? -13.328 15.508 5.273 1 69.31 5 LYS B C 1
ATOM 2912 O O . LYS B 1 5 ? -12.609 15.039 6.156 1 69.31 5 LYS B O 1
ATOM 2917 N N . CYS B 1 6 ? -13.172 16.641 4.684 1 72.44 6 CYS B N 1
ATOM 2918 C CA . CYS B 1 6 ? -11.898 17.312 4.93 1 72.44 6 CYS B CA 1
ATOM 2919 C C . CYS B 1 6 ? -12.062 18.438 5.945 1 72.44 6 CYS B C 1
ATOM 2921 O O . CYS B 1 6 ? -11.078 18.906 6.531 1 72.44 6 CYS B O 1
ATOM 2923 N N . ASP B 1 7 ? -13.352 18.75 6.172 1 73.75 7 ASP B N 1
ATOM 2924 C CA . ASP B 1 7 ? -13.492 20.016 6.891 1 73.75 7 ASP B CA 1
ATOM 2925 C C . ASP B 1 7 ? -14.242 19.812 8.211 1 73.75 7 ASP B C 1
ATOM 2927 O O . ASP B 1 7 ? -14.242 20.703 9.062 1 73.75 7 ASP B O 1
ATOM 2931 N N . SER B 1 8 ? -14.844 18.609 8.312 1 81.62 8 SER B N 1
ATOM 2932 C CA . SER B 1 8 ? -15.68 18.484 9.5 1 81.62 8 SER B CA 1
ATOM 2933 C C . SER B 1 8 ? -15.336 17.25 10.305 1 81.62 8 SER B C 1
ATOM 2935 O O . SER B 1 8 ? -15.352 16.125 9.766 1 81.62 8 SER B O 1
ATOM 2937 N N . THR B 1 9 ? -15.094 17.516 11.594 1 86.06 9 THR B N 1
ATOM 2938 C CA . THR B 1 9 ? -14.891 16.391 12.516 1 86.06 9 THR B CA 1
ATOM 2939 C C . THR B 1 9 ? -16.203 15.656 12.773 1 86.06 9 THR B C 1
ATOM 2941 O O . THR B 1 9 ? -16.203 14.508 13.203 1 86.06 9 THR B O 1
ATOM 2944 N N . ALA B 1 10 ? -17.281 16.359 12.539 1 84.06 10 ALA B N 1
ATOM 2945 C CA . ALA B 1 10 ? -18.594 15.797 12.836 1 84.06 10 ALA B CA 1
ATOM 2946 C C . ALA B 1 10 ? -18.844 14.508 12.062 1 84.06 10 ALA B C 1
ATOM 2948 O O . ALA B 1 10 ? -19.516 13.602 12.539 1 84.06 10 ALA B O 1
ATOM 2949 N N . THR B 1 11 ? -18.266 14.43 10.945 1 83.38 11 THR B N 1
ATOM 2950 C CA . THR B 1 11 ? -18.422 13.273 10.078 1 83.38 11 THR B CA 1
ATOM 2951 C C . THR B 1 11 ? -17.797 12.031 10.711 1 83.38 11 THR B C 1
ATOM 2953 O O . THR B 1 11 ? -18.188 10.906 10.414 1 83.38 11 THR B O 1
ATOM 2956 N N . TYR B 1 12 ? -16.922 12.203 11.648 1 89.44 12 TYR B N 1
ATOM 2957 C CA . TYR B 1 12 ? -16.172 11.094 12.203 1 89.44 12 TYR B CA 1
ATOM 2958 C C . TYR B 1 12 ? -16.547 10.844 13.656 1 89.44 12 TYR B C 1
ATOM 2960 O O . TYR B 1 12 ? -16.047 9.914 14.289 1 89.44 12 TYR B O 1
ATOM 2968 N N . ARG B 1 13 ? -17.406 11.672 14.195 1 91.69 13 ARG B N 1
ATOM 2969 C CA . ARG B 1 13 ? -17.797 11.562 15.602 1 91.69 13 ARG B CA 1
ATOM 2970 C C . ARG B 1 13 ? -18.891 10.516 15.789 1 91.69 13 ARG B C 1
ATOM 2972 O O . ARG B 1 13 ? -19.922 10.562 15.102 1 91.69 13 ARG B O 1
ATOM 2979 N N . LEU B 1 14 ? -18.641 9.609 16.656 1 93.44 14 LEU B N 1
ATOM 2980 C CA . LEU B 1 14 ? -19.672 8.633 17.031 1 93.44 14 LEU B CA 1
ATOM 2981 C C . LEU B 1 14 ? -20.453 9.117 18.234 1 93.44 14 LEU B C 1
ATOM 2983 O O . LEU B 1 14 ? -19.875 9.5 19.25 1 93.44 14 LEU B O 1
ATOM 2987 N N . SER B 1 15 ? -21.688 9.242 18.047 1 92.62 15 SER B N 1
ATOM 2988 C CA . SER B 1 15 ? -22.594 9.641 19.141 1 92.62 15 SER B CA 1
ATOM 2989 C C . SER B 1 15 ? -23.844 8.766 19.172 1 92.62 15 SER B C 1
ATOM 2991 O O . SER B 1 15 ? -24.359 8.391 18.125 1 92.62 15 SER B O 1
ATOM 2993 N N . GLY B 1 16 ? -24.219 8.398 20.328 1 93.75 16 GLY B N 1
ATOM 2994 C CA . GLY B 1 16 ? -25.422 7.574 20.469 1 93.75 16 GLY B CA 1
ATOM 2995 C C . GLY B 1 16 ? -25.141 6.094 20.266 1 93.75 16 GLY B C 1
ATOM 2996 O O . GLY B 1 16 ? -24.094 5.59 20.703 1 93.75 16 GLY B O 1
ATOM 2997 N N . ALA B 1 17 ? -26.172 5.367 19.797 1 95.31 17 ALA B N 1
ATOM 2998 C CA . ALA B 1 17 ? -26.062 3.92 19.625 1 95.31 17 ALA B CA 1
ATOM 2999 C C . ALA B 1 17 ? -25.969 3.551 18.156 1 95.31 17 ALA B C 1
ATOM 3001 O O . ALA B 1 17 ? -26.531 4.234 17.297 1 95.31 17 ALA B O 1
ATOM 3002 N N . TYR B 1 18 ? -25.25 2.412 17.938 1 95.81 18 TYR B N 1
ATOM 3003 C CA . TYR B 1 18 ? -24.984 2.027 16.547 1 95.81 18 TYR B CA 1
ATOM 3004 C C . TYR B 1 18 ? -25.281 0.549 16.328 1 95.81 18 TYR B C 1
ATOM 3006 O O . TYR B 1 18 ? -25.172 -0.259 17.25 1 95.81 18 TYR B O 1
ATOM 3014 N N . GLN B 1 19 ? -25.734 0.25 15.195 1 94.69 19 GLN B N 1
ATOM 3015 C CA . GLN B 1 19 ? -25.797 -1.1 14.648 1 94.69 19 GLN B CA 1
ATOM 3016 C C . GLN B 1 19 ? -24.641 -1.364 13.703 1 94.69 19 GLN B C 1
ATOM 3018 O O . GLN B 1 19 ? -24.375 -0.577 12.789 1 94.69 19 GLN B O 1
ATOM 3023 N N . LEU B 1 20 ? -23.906 -2.436 13.977 1 96.25 20 LEU B N 1
ATOM 3024 C CA . LEU B 1 20 ? -22.766 -2.814 13.141 1 96.25 20 LEU B CA 1
ATOM 3025 C C . LEU B 1 20 ? -22.984 -4.184 12.508 1 96.25 20 LEU B C 1
ATOM 3027 O O . LEU B 1 20 ? -23.25 -5.164 13.211 1 96.25 20 LEU B O 1
ATOM 3031 N N . LEU B 1 21 ? -22.984 -4.254 11.227 1 95.69 21 LEU B N 1
ATOM 3032 C CA . LEU B 1 21 ? -23 -5.516 10.492 1 95.69 21 LEU B CA 1
ATOM 3033 C C . LEU B 1 21 ? -21.641 -5.797 9.875 1 95.69 21 LEU B C 1
ATOM 3035 O O . LEU B 1 21 ? -21.047 -4.926 9.234 1 95.69 21 LEU B O 1
ATOM 3039 N N . ILE B 1 22 ? -21.109 -6.98 10.086 1 96.62 22 ILE B N 1
ATOM 3040 C CA . ILE B 1 22 ? -19.781 -7.348 9.602 1 96.62 22 ILE B CA 1
ATOM 3041 C C . ILE B 1 22 ? -19.891 -8.547 8.656 1 96.62 22 ILE B C 1
ATOM 3043 O O . ILE B 1 22 ? -20.531 -9.555 8.992 1 96.62 22 ILE B O 1
ATOM 3047 N N . SER B 1 23 ? -19.391 -8.406 7.504 1 94 23 SER B N 1
ATOM 3048 C CA . SER B 1 23 ? -19.219 -9.5 6.559 1 94 23 SER B CA 1
ATOM 3049 C C . SER B 1 23 ? -17.75 -9.867 6.391 1 94 23 SER B C 1
ATOM 3051 O O . SER B 1 23 ? -17.031 -9.242 5.602 1 94 23 SER B O 1
ATOM 3053 N N . PRO B 1 24 ? -17.266 -10.914 7.117 1 91.44 24 PRO B N 1
ATOM 3054 C CA . PRO B 1 24 ? -15.867 -11.336 6.969 1 91.44 24 PRO B CA 1
ATOM 3055 C C . PRO B 1 24 ? -15.539 -11.82 5.559 1 91.44 24 PRO B C 1
ATOM 3057 O O . PRO B 1 24 ? -16.438 -12.266 4.832 1 91.44 24 PRO B O 1
ATOM 3060 N N . PRO B 1 25 ? -14.289 -11.672 5.203 1 82.12 25 PRO B N 1
ATOM 3061 C CA . PRO B 1 25 ? -13.922 -11.961 3.812 1 82.12 25 PRO B CA 1
ATOM 3062 C C . PRO B 1 25 ? -14.008 -13.445 3.473 1 82.12 25 PRO B C 1
ATOM 3064 O O . PRO B 1 25 ? -14.211 -13.805 2.311 1 82.12 25 PRO B O 1
ATOM 3067 N N . ARG B 1 26 ? -13.773 -14.25 4.414 1 80.12 26 ARG B N 1
ATOM 3068 C CA . ARG B 1 26 ? -13.758 -15.688 4.176 1 80.12 26 ARG B CA 1
ATOM 3069 C C . ARG B 1 26 ? -14.445 -16.438 5.312 1 80.12 26 ARG B C 1
ATOM 3071 O O . ARG B 1 26 ? -14.672 -15.883 6.387 1 80.12 26 ARG B O 1
ATOM 3078 N N . GLY B 1 27 ? -14.703 -17.734 4.961 1 80 27 GLY B N 1
ATOM 3079 C CA . GLY B 1 27 ? -15.391 -18.547 5.945 1 80 27 GLY B CA 1
ATOM 3080 C C . GLY B 1 27 ? -14.609 -18.719 7.234 1 80 27 GLY B C 1
ATOM 3081 O O . GLY B 1 27 ? -15.172 -18.625 8.328 1 80 27 GLY B O 1
ATOM 3082 N N . HIS B 1 28 ? -13.344 -18.953 7.098 1 82.31 28 HIS B N 1
ATOM 3083 C CA . HIS B 1 28 ? -12.547 -19.141 8.305 1 82.31 28 HIS B CA 1
ATOM 3084 C C . HIS B 1 28 ? -12.492 -17.875 9.141 1 82.31 28 HIS B C 1
ATOM 3086 O O . HIS B 1 28 ? -12.391 -17.938 10.367 1 82.31 28 HIS B O 1
ATOM 3092 N N . CYS B 1 29 ? -12.539 -16.781 8.469 1 87.19 29 CYS B N 1
ATOM 3093 C CA . CYS B 1 29 ? -12.57 -15.516 9.195 1 87.19 29 CYS B CA 1
ATOM 3094 C C . CYS B 1 29 ? -13.875 -15.352 9.961 1 87.19 29 CYS B C 1
ATOM 3096 O O . CYS B 1 29 ? -13.891 -14.797 11.062 1 87.19 29 CYS B O 1
ATOM 3098 N N . TYR B 1 30 ? -14.938 -15.844 9.352 1 91.12 30 TYR B N 1
ATOM 3099 C CA . TYR B 1 30 ? -16.234 -15.805 10.008 1 91.12 30 TYR B CA 1
ATOM 3100 C C . TYR B 1 30 ? -16.234 -16.594 11.305 1 91.12 30 TYR B C 1
ATOM 3102 O O . TYR B 1 30 ? -16.625 -16.094 12.352 1 91.12 30 TYR B O 1
ATOM 3110 N N . SER B 1 31 ? -15.727 -17.797 11.195 1 91.31 31 SER B N 1
ATOM 3111 C CA . SER B 1 31 ? -15.648 -18.656 12.367 1 91.31 31 SER B CA 1
ATOM 3112 C C . SER B 1 31 ? -14.719 -18.062 13.422 1 91.31 31 SER B C 1
ATOM 3114 O O . SER B 1 31 ? -15.008 -18.125 14.617 1 91.31 31 SER B O 1
ATOM 3116 N N . LYS B 1 32 ? -13.68 -17.562 12.977 1 90.88 32 LYS B N 1
ATOM 3117 C CA . LYS B 1 32 ? -12.711 -16.922 13.859 1 90.88 32 LYS B CA 1
ATOM 3118 C C . LYS B 1 32 ? -13.352 -15.797 14.656 1 90.88 32 LYS B C 1
ATOM 3120 O O . LYS B 1 32 ? -13.141 -15.688 15.867 1 90.88 32 LYS B O 1
ATOM 3125 N N . LEU B 1 33 ? -14.117 -14.969 14.016 1 95.06 33 LEU B N 1
ATOM 3126 C CA . LEU B 1 33 ? -14.758 -13.828 14.664 1 95.06 33 LEU B CA 1
ATOM 3127 C C . LEU B 1 33 ? -15.828 -14.297 15.648 1 95.06 33 LEU B C 1
ATOM 3129 O O . LEU B 1 33 ? -15.914 -13.781 16.766 1 95.06 33 LEU B O 1
ATOM 3133 N N . ILE B 1 34 ? -16.578 -15.242 15.273 1 95.75 34 ILE B N 1
ATOM 3134 C CA . ILE B 1 34 ? -17.609 -15.781 16.141 1 95.75 34 ILE B CA 1
ATOM 3135 C C . ILE B 1 34 ? -16.984 -16.328 17.422 1 95.75 34 ILE B C 1
ATOM 3137 O O . ILE B 1 34 ? -17.438 -16.016 18.531 1 95.75 34 ILE B O 1
ATOM 3141 N N . ASN B 1 35 ? -15.984 -17.078 17.25 1 95.94 35 ASN B N 1
ATOM 3142 C CA . ASN B 1 35 ? -15.305 -17.656 18.406 1 95.94 35 ASN B CA 1
ATOM 3143 C C . ASN B 1 35 ? -14.742 -16.562 19.312 1 95.94 35 ASN B C 1
ATOM 3145 O O . ASN B 1 35 ? -14.867 -16.656 20.531 1 95.94 35 ASN B O 1
ATOM 3149 N N . HIS B 1 36 ? -14.156 -15.617 18.703 1 95.69 36 HIS B N 1
ATOM 3150 C CA . HIS B 1 36 ? -13.547 -14.531 19.469 1 95.69 36 HIS B CA 1
ATOM 3151 C C . HIS B 1 36 ? -14.602 -13.75 20.25 1 95.69 36 HIS B C 1
ATOM 3153 O O . HIS B 1 36 ? -14.422 -13.477 21.438 1 95.69 36 HIS B O 1
ATOM 3159 N N . LEU B 1 37 ? -15.672 -13.359 19.625 1 96.06 37 LEU B N 1
ATOM 3160 C CA . LEU B 1 37 ? -16.734 -12.594 20.266 1 96.06 37 LEU B CA 1
ATOM 3161 C C . LEU B 1 37 ? -17.375 -13.398 21.406 1 96.06 37 LEU B C 1
ATOM 3163 O O . LEU B 1 37 ? -17.719 -12.836 22.453 1 96.06 37 LEU B O 1
ATOM 3167 N N . THR B 1 38 ? -17.516 -14.68 21.141 1 96.12 38 THR B N 1
ATOM 3168 C CA . THR B 1 38 ? -18.062 -15.555 22.172 1 96.12 38 THR B CA 1
ATOM 3169 C C . THR B 1 38 ? -17.141 -15.602 23.391 1 96.12 38 THR B C 1
ATOM 3171 O O . THR B 1 38 ? -17.594 -15.477 24.531 1 96.12 38 THR B O 1
ATOM 3174 N N . GLN B 1 39 ? -15.875 -15.773 23.188 1 95.88 39 GLN B N 1
ATOM 3175 C CA . GLN B 1 39 ? -14.883 -15.844 24.25 1 95.88 39 GLN B CA 1
ATOM 3176 C C . GLN B 1 39 ? -14.844 -14.539 25.047 1 95.88 39 GLN B C 1
ATOM 3178 O O . GLN B 1 39 ? -14.625 -14.555 26.266 1 95.88 39 GLN B O 1
ATOM 3183 N N . CYS B 1 40 ? -15.008 -13.438 24.375 1 94.69 40 CYS B N 1
ATOM 3184 C CA . CYS B 1 40 ? -14.953 -12.133 25.031 1 94.69 40 CYS B CA 1
ATOM 3185 C C . CYS B 1 40 ? -16.312 -11.742 25.578 1 94.69 40 CYS B C 1
ATOM 3187 O O . CYS B 1 40 ? -16.484 -10.641 26.094 1 94.69 40 CYS B O 1
ATOM 3189 N N . HIS B 1 41 ? -17.359 -12.508 25.406 1 93.88 41 HIS B N 1
ATOM 3190 C CA . HIS B 1 41 ? -18.703 -12.359 25.969 1 93.88 41 HIS B CA 1
ATOM 3191 C C . HIS B 1 41 ? -19.422 -11.164 25.359 1 93.88 41 HIS B C 1
ATOM 3193 O O . HIS B 1 41 ? -20.047 -10.375 26.078 1 93.88 41 HIS B O 1
ATOM 3199 N N . TYR B 1 42 ? -19.188 -10.93 24.109 1 94.38 42 TYR B N 1
ATOM 3200 C CA . TYR B 1 42 ? -19.969 -9.938 23.375 1 94.38 42 TYR B CA 1
ATOM 3201 C C . TYR B 1 42 ? -21.281 -10.523 22.891 1 94.38 42 TYR B C 1
ATOM 3203 O O . TYR B 1 42 ? -21.328 -11.68 22.453 1 94.38 42 TYR B O 1
ATOM 3211 N N . ALA B 1 43 ? -22.312 -9.734 23.031 1 95.5 43 ALA B N 1
ATOM 3212 C CA . ALA B 1 43 ? -23.578 -10.133 22.422 1 95.5 43 ALA B CA 1
ATOM 3213 C C . ALA B 1 43 ? -23.594 -9.844 20.922 1 95.5 43 ALA B C 1
ATOM 3215 O O . ALA B 1 43 ? -23.156 -8.773 20.484 1 95.5 43 ALA B O 1
ATOM 3216 N N . PHE B 1 44 ? -24 -10.82 20.109 1 96.38 44 PHE B N 1
ATOM 3217 C CA . PHE B 1 44 ? -24.078 -10.633 18.672 1 96.38 44 PHE B CA 1
ATOM 3218 C C . PHE B 1 44 ? -25.156 -11.523 18.062 1 96.38 44 PHE B C 1
ATOM 3220 O O . PHE B 1 44 ? -25.625 -12.453 18.703 1 96.38 44 PHE B O 1
ATOM 3227 N N . ASN B 1 45 ? -25.594 -11.203 16.875 1 96.06 45 ASN B N 1
ATOM 3228 C CA . ASN B 1 45 ? -26.5 -12.008 16.078 1 96.06 45 ASN B CA 1
ATOM 3229 C C . ASN B 1 45 ? -25.844 -12.453 14.773 1 96.06 45 ASN B C 1
ATOM 3231 O O . ASN B 1 45 ? -24.891 -11.82 14.297 1 96.06 45 ASN B O 1
ATOM 3235 N N . THR B 1 46 ? -26.25 -13.578 14.305 1 93.56 46 THR B N 1
ATOM 3236 C CA . THR B 1 46 ? -25.781 -14.055 13.008 1 93.56 46 THR B CA 1
ATOM 3237 C C . THR B 1 46 ? -26.891 -13.953 11.969 1 93.56 46 THR B C 1
ATOM 3239 O O . THR B 1 46 ? -28.062 -14.219 12.266 1 93.56 46 THR B O 1
ATOM 3242 N N . LYS B 1 47 ? -26.516 -13.375 10.852 1 88.69 47 LYS B N 1
ATOM 3243 C CA . LYS B 1 47 ? -27.469 -13.242 9.75 1 88.69 47 LYS B CA 1
ATOM 3244 C C . LYS B 1 47 ? -26.984 -13.969 8.508 1 88.69 47 LYS B C 1
ATOM 3246 O O . LYS B 1 47 ? -25.844 -13.766 8.07 1 88.69 47 LYS B O 1
ATOM 3251 N N . ASP B 1 48 ? -27.812 -14.828 7.875 1 81.56 48 ASP B N 1
ATOM 3252 C CA . ASP B 1 48 ? -27.578 -15.547 6.629 1 81.56 48 ASP B CA 1
ATOM 3253 C C . ASP B 1 48 ? -26.281 -16.359 6.691 1 81.56 48 ASP B C 1
ATOM 3255 O O . ASP B 1 48 ? -25.641 -16.578 5.668 1 81.56 48 ASP B O 1
ATOM 3259 N N . GLY B 1 49 ? -25.797 -16.609 7.852 1 79.56 49 GLY B N 1
ATOM 3260 C CA . GLY B 1 49 ? -24.625 -17.453 8.039 1 79.56 49 GLY B CA 1
ATOM 3261 C C . GLY B 1 49 ? -23.344 -16.797 7.57 1 79.56 49 GLY B C 1
ATOM 3262 O O . GLY B 1 49 ? -22.297 -17.438 7.52 1 79.56 49 GLY B O 1
ATOM 3263 N N . GLU B 1 50 ? -23.391 -15.508 7.191 1 87.44 50 GLU B N 1
ATOM 3264 C CA . GLU B 1 50 ? -22.188 -14.883 6.664 1 87.44 50 GLU B CA 1
ATOM 3265 C C . GLU B 1 50 ? -22 -13.484 7.238 1 87.44 50 GLU B C 1
ATOM 3267 O O . GLU B 1 50 ? -20.984 -12.828 6.969 1 87.44 50 GLU B O 1
ATOM 3272 N N . ILE B 1 51 ? -23.047 -13.07 7.953 1 93.56 51 ILE B N 1
ATOM 3273 C CA . ILE B 1 51 ? -22.984 -11.711 8.469 1 93.56 51 ILE B CA 1
ATOM 3274 C C . ILE B 1 51 ? -23.156 -11.727 9.992 1 93.56 51 ILE B C 1
ATOM 3276 O O . ILE B 1 51 ? -23.984 -12.469 10.523 1 93.56 51 ILE B O 1
ATOM 3280 N N . ILE B 1 52 ? -22.344 -11.008 10.68 1 95.94 52 ILE B N 1
ATOM 3281 C CA . ILE B 1 52 ? -22.422 -10.859 12.133 1 95.94 52 ILE B CA 1
ATOM 3282 C C . ILE B 1 52 ? -22.938 -9.469 12.484 1 95.94 52 ILE B C 1
ATOM 3284 O O . ILE B 1 52 ? -22.484 -8.469 11.922 1 95.94 52 ILE B O 1
ATOM 3288 N N . GLU B 1 53 ? -23.922 -9.422 13.328 1 95.88 53 GLU B N 1
ATOM 3289 C CA . GLU B 1 53 ? -24.547 -8.172 13.734 1 95.88 53 GLU B CA 1
ATOM 3290 C C . GLU B 1 53 ? -24.25 -7.852 15.203 1 95.88 53 GLU B C 1
ATOM 3292 O O . GLU B 1 53 ? -24.438 -8.703 16.078 1 95.88 53 GLU B O 1
ATOM 3297 N N . LEU B 1 54 ? -23.75 -6.664 15.453 1 96.94 54 LEU B N 1
ATOM 3298 C CA . LEU B 1 54 ? -23.453 -6.184 16.797 1 96.94 54 LEU B CA 1
ATOM 3299 C C . LEU B 1 54 ? -24.141 -4.855 17.062 1 96.94 54 LEU B C 1
ATOM 3301 O O . LEU B 1 54 ? -24.422 -4.094 16.141 1 96.94 54 LEU B O 1
ATOM 3305 N N . PHE B 1 55 ? -24.484 -4.617 18.312 1 96.25 55 PHE B N 1
ATOM 3306 C CA . PHE B 1 55 ? -24.984 -3.332 18.797 1 96.25 55 PHE B CA 1
ATOM 3307 C C . PHE B 1 55 ? -24.078 -2.77 19.891 1 96.25 55 PHE B C 1
ATOM 3309 O O . PHE B 1 55 ? -23.609 -3.508 20.75 1 96.25 55 PHE B O 1
ATOM 3316 N N . PHE B 1 56 ? -23.781 -1.484 19.75 1 96.19 56 PHE B N 1
ATOM 3317 C CA . PHE B 1 56 ? -22.922 -0.887 20.766 1 96.19 56 PHE B CA 1
ATOM 3318 C C . PHE B 1 56 ? -23.203 0.605 20.906 1 96.19 56 PHE B C 1
ATOM 3320 O O . PHE B 1 56 ? -23.781 1.219 20 1 96.19 56 PHE B O 1
ATOM 3327 N N . SER B 1 57 ? -22.828 1.203 22.031 1 95.69 57 SER B N 1
ATOM 3328 C CA . SER B 1 57 ? -22.906 2.643 22.266 1 95.69 57 SER B CA 1
ATOM 3329 C C . SER B 1 57 ? -21.578 3.316 21.969 1 95.69 57 SER B C 1
ATOM 3331 O O . SER B 1 57 ? -20.531 2.65 21.875 1 95.69 57 SER B O 1
ATOM 3333 N N . SER B 1 58 ? -21.688 4.66 21.781 1 94.75 58 SER B N 1
ATOM 3334 C CA . SER B 1 58 ? -20.484 5.422 21.516 1 94.75 58 SER B CA 1
ATOM 3335 C C . SER B 1 58 ? -19.453 5.238 22.641 1 94.75 58 SER B C 1
ATOM 3337 O O . SER B 1 58 ? -18.25 5.254 22.391 1 94.75 58 SER B O 1
ATOM 3339 N N . GLU B 1 59 ? -19.859 4.984 23.859 1 94.31 59 GLU B N 1
ATOM 3340 C CA . GLU B 1 59 ? -18.984 4.785 25.016 1 94.31 59 GLU B CA 1
ATOM 3341 C C . GLU B 1 59 ? -18.266 3.441 24.922 1 94.31 59 GLU B C 1
ATOM 3343 O O . GLU B 1 59 ? -17.203 3.266 25.516 1 94.31 59 GLU B O 1
ATOM 3348 N N . GLU B 1 60 ? -18.844 2.57 24.172 1 95.38 60 GLU B N 1
ATOM 3349 C CA . GLU B 1 60 ? -18.297 1.222 24.062 1 95.38 60 GLU B CA 1
ATOM 3350 C C . GLU B 1 60 ? -17.422 1.08 22.828 1 95.38 60 GLU B C 1
ATOM 3352 O O . GLU B 1 60 ? -16.828 0.023 22.594 1 95.38 60 GLU B O 1
ATOM 3357 N N . ALA B 1 61 ? -17.375 2.098 22.094 1 95.62 61 ALA B N 1
ATOM 3358 C CA . ALA B 1 61 ? -16.734 2.037 20.781 1 95.62 61 ALA B CA 1
ATOM 3359 C C . ALA B 1 61 ? -15.281 1.613 20.906 1 95.62 61 ALA B C 1
ATOM 3361 O O . ALA B 1 61 ? -14.82 0.727 20.172 1 95.62 61 ALA B O 1
ATOM 3362 N N . LYS B 1 62 ? -14.586 2.145 21.781 1 94.69 62 LYS B N 1
ATOM 3363 C CA . LYS B 1 62 ? -13.164 1.86 21.953 1 94.69 62 LYS B CA 1
ATOM 3364 C C . LYS B 1 62 ? -12.938 0.391 22.297 1 94.69 62 LYS B C 1
ATOM 3366 O O . LYS B 1 62 ? -12.078 -0.262 21.703 1 94.69 62 LYS B O 1
ATOM 3371 N N . ASP B 1 63 ? -13.719 -0.113 23.203 1 95.62 63 ASP B N 1
ATOM 3372 C CA . ASP B 1 63 ? -13.586 -1.506 23.625 1 95.62 63 ASP B CA 1
ATOM 3373 C C . ASP B 1 63 ? -13.883 -2.457 22.469 1 95.62 63 ASP B C 1
ATOM 3375 O O . ASP B 1 63 ? -13.172 -3.438 22.266 1 95.62 63 ASP B O 1
ATOM 3379 N N . LEU B 1 64 ? -14.898 -2.162 21.797 1 96.19 64 LEU B N 1
ATOM 3380 C CA . LEU B 1 64 ? -15.242 -2.99 20.656 1 96.19 64 LEU B CA 1
ATOM 3381 C C . LEU B 1 64 ? -14.141 -2.949 19.594 1 96.19 64 LEU B C 1
ATOM 3383 O O . LEU B 1 64 ? -13.773 -3.982 19.047 1 96.19 64 LEU B O 1
ATOM 3387 N N . GLY B 1 65 ? -13.664 -1.748 19.281 1 96.06 65 GLY B N 1
ATOM 3388 C CA . GLY B 1 65 ? -12.57 -1.61 18.344 1 96.06 65 GLY B CA 1
ATOM 3389 C C . GLY B 1 65 ? -11.367 -2.471 18.688 1 96.06 65 GLY B C 1
ATOM 3390 O O . GLY B 1 65 ? -10.812 -3.152 17.828 1 96.06 65 GLY B O 1
ATOM 3391 N N . HIS B 1 66 ? -11.055 -2.479 19.938 1 94.88 66 HIS B N 1
ATOM 3392 C CA . HIS B 1 66 ? -9.93 -3.281 20.406 1 94.88 66 HIS B CA 1
ATOM 3393 C C . HIS B 1 66 ? -10.203 -4.77 20.219 1 94.88 66 HIS B C 1
ATOM 3395 O O . HIS B 1 66 ? -9.312 -5.52 19.812 1 94.88 66 HIS B O 1
ATOM 3401 N N . ALA B 1 67 ? -11.352 -5.148 20.562 1 95.12 67 ALA B N 1
ATOM 3402 C CA . ALA B 1 67 ? -11.719 -6.559 20.438 1 95.12 67 ALA B CA 1
ATOM 3403 C C . ALA B 1 67 ? -11.602 -7.031 19 1 95.12 67 ALA B C 1
ATOM 3405 O O . ALA B 1 67 ? -11.086 -8.117 18.734 1 95.12 67 ALA B O 1
ATOM 3406 N N . LEU B 1 68 ? -12.039 -6.234 18.094 1 95.38 68 LEU B N 1
ATOM 3407 C CA . LEU B 1 68 ? -12.008 -6.605 16.688 1 95.38 68 LEU B CA 1
ATOM 3408 C C . LEU B 1 68 ? -10.586 -6.57 16.141 1 95.38 68 LEU B C 1
ATOM 3410 O O . LEU B 1 68 ? -10.203 -7.434 15.344 1 95.38 68 LEU B O 1
ATOM 3414 N N . GLU B 1 69 ? -9.836 -5.613 16.531 1 91.94 69 GLU B N 1
ATOM 3415 C CA . GLU B 1 69 ? -8.445 -5.488 16.109 1 91.94 69 GLU B CA 1
ATOM 3416 C C . GLU B 1 69 ? -7.617 -6.688 16.547 1 91.94 69 GLU B C 1
ATOM 3418 O O . GLU B 1 69 ? -6.711 -7.125 15.836 1 91.94 69 GLU B O 1
ATOM 3423 N N . CYS B 1 70 ? -7.949 -7.156 17.656 1 91.38 70 CYS B N 1
ATOM 3424 C CA . CYS B 1 70 ? -7.219 -8.297 18.203 1 91.38 70 CYS B CA 1
ATOM 3425 C C . CYS B 1 70 ? -7.605 -9.586 17.484 1 91.38 70 CYS B C 1
ATOM 3427 O O . CYS B 1 70 ? -6.836 -10.547 17.469 1 91.38 70 CYS B O 1
ATOM 3429 N N . CYS B 1 71 ? -8.703 -9.578 16.938 1 92.06 71 CYS B N 1
ATOM 3430 C CA . CYS B 1 71 ? -9.227 -10.789 16.328 1 92.06 71 CYS B CA 1
ATOM 3431 C C . CYS B 1 71 ? -8.656 -10.977 14.922 1 92.06 71 CYS B C 1
ATOM 3433 O O . CYS B 1 71 ? -8.25 -12.078 14.555 1 92.06 71 CYS B O 1
ATOM 3435 N N . PHE B 1 72 ? -8.602 -9.914 14.133 1 88.38 72 PHE B N 1
ATOM 3436 C CA . PHE B 1 72 ? -8.305 -10 12.711 1 88.38 72 PHE B CA 1
ATOM 3437 C C . PHE B 1 72 ? -6.934 -9.406 12.406 1 88.38 72 PHE B C 1
ATOM 3439 O O . PHE B 1 72 ? -6.512 -8.453 13.062 1 88.38 72 PHE B O 1
ATOM 3446 N N . SER B 1 73 ? -6.27 -10.031 11.422 1 81.94 73 SER B N 1
ATOM 3447 C CA . SER B 1 73 ? -5.086 -9.391 10.852 1 81.94 73 SER B CA 1
ATOM 3448 C C . SER B 1 73 ? -5.453 -8.133 10.07 1 81.94 73 SER B C 1
ATOM 3450 O O . SER B 1 73 ? -6.629 -7.906 9.773 1 81.94 73 SER B O 1
ATOM 3452 N N . GLN B 1 74 ? -4.445 -7.371 9.734 1 81.81 74 GLN B N 1
ATOM 3453 C CA . GLN B 1 74 ? -4.688 -6.145 8.984 1 81.81 74 GLN B CA 1
ATOM 3454 C C . GLN B 1 74 ? -5.336 -6.445 7.633 1 81.81 74 GLN B C 1
ATOM 3456 O O . GLN B 1 74 ? -6.238 -5.727 7.195 1 81.81 74 GLN B O 1
ATOM 3461 N N . ALA B 1 75 ? -4.855 -7.434 7.039 1 77.75 75 ALA B N 1
ATOM 3462 C CA . ALA B 1 75 ? -5.402 -7.82 5.742 1 77.75 75 ALA B CA 1
ATOM 3463 C C . ALA B 1 75 ? -6.863 -8.25 5.871 1 77.75 75 ALA B C 1
ATOM 3465 O O . ALA B 1 75 ? -7.699 -7.891 5.043 1 77.75 75 ALA B O 1
ATOM 3466 N N . GLU B 1 76 ? -7.145 -8.992 6.922 1 85.06 76 GLU B N 1
ATOM 3467 C CA . GLU B 1 76 ? -8.516 -9.438 7.168 1 85.06 76 GLU B CA 1
ATOM 3468 C C . GLU B 1 76 ? -9.438 -8.258 7.445 1 85.06 76 GLU B C 1
ATOM 3470 O O . GLU B 1 76 ? -10.57 -8.227 6.961 1 85.06 76 GLU B O 1
ATOM 3475 N N . LEU B 1 77 ? -8.953 -7.363 8.188 1 90 77 LEU B N 1
ATOM 3476 C CA . LEU B 1 77 ? -9.734 -6.168 8.492 1 90 77 LEU B CA 1
ATOM 3477 C C . LEU B 1 77 ? -10.023 -5.371 7.223 1 90 77 LEU B C 1
ATOM 3479 O O . LEU B 1 77 ? -11.148 -4.906 7.02 1 90 77 LEU B O 1
ATOM 3483 N N . GLU B 1 78 ? -9.102 -5.254 6.422 1 85.44 78 GLU B N 1
ATOM 3484 C CA . GLU B 1 78 ? -9.227 -4.477 5.195 1 85.44 78 GLU B CA 1
ATOM 3485 C C . GLU B 1 78 ? -10.211 -5.129 4.23 1 85.44 78 GLU B C 1
ATOM 3487 O O . GLU B 1 78 ? -10.984 -4.438 3.559 1 85.44 78 GLU B O 1
ATOM 3492 N N . ASP B 1 79 ? -10.211 -6.379 4.219 1 84.12 79 ASP B N 1
ATOM 3493 C CA . ASP B 1 79 ? -11.016 -7.105 3.244 1 84.12 79 ASP B CA 1
ATOM 3494 C C . ASP B 1 79 ? -12.422 -7.363 3.781 1 84.12 79 ASP B C 1
ATOM 3496 O O . ASP B 1 79 ? -13.32 -7.738 3.023 1 84.12 79 ASP B O 1
ATOM 3500 N N . SER B 1 80 ? -12.602 -7.219 5.078 1 91.69 80 SER B N 1
ATOM 3501 C CA . SER B 1 80 ? -13.93 -7.371 5.66 1 91.69 80 SER B CA 1
ATOM 3502 C C . SER B 1 80 ? -14.789 -6.133 5.41 1 91.69 80 SER B C 1
ATOM 3504 O O . SER B 1 80 ? -14.297 -5.008 5.496 1 91.69 80 SER B O 1
ATOM 3506 N N . LYS B 1 81 ? -16.047 -6.367 5.141 1 92.69 81 LYS B N 1
ATOM 3507 C CA . LYS B 1 81 ? -17 -5.27 4.938 1 92.69 81 LYS B CA 1
ATOM 3508 C C . LYS B 1 81 ? -17.859 -5.047 6.18 1 92.69 81 LYS B C 1
ATOM 3510 O O . LYS B 1 81 ? -18.156 -5.996 6.906 1 92.69 81 LYS B O 1
ATOM 3515 N N . ALA B 1 82 ? -18.203 -3.803 6.309 1 95.38 82 ALA B N 1
ATOM 3516 C CA . ALA B 1 82 ? -19 -3.484 7.484 1 95.38 82 ALA B CA 1
ATOM 3517 C C . ALA B 1 82 ? -19.969 -2.336 7.195 1 95.38 82 ALA B C 1
ATOM 3519 O O . ALA B 1 82 ? -19.641 -1.41 6.449 1 95.38 82 ALA B O 1
ATOM 3520 N N . VAL B 1 83 ? -21.156 -2.439 7.738 1 94.44 83 VAL B N 1
ATOM 3521 C CA . VAL B 1 83 ? -22.109 -1.342 7.742 1 94.44 83 VAL B CA 1
ATOM 3522 C C . VAL B 1 83 ? -22.281 -0.805 9.164 1 94.44 83 VAL B C 1
ATOM 3524 O O . VAL B 1 83 ? -22.594 -1.562 10.086 1 94.44 83 VAL B O 1
ATOM 3527 N N . LEU B 1 84 ? -21.969 0.415 9.305 1 94.5 84 LEU B N 1
ATOM 3528 C CA . LEU B 1 84 ? -22.141 1.087 10.594 1 94.5 84 LEU B CA 1
ATOM 3529 C C . LEU B 1 84 ? -23.312 2.062 10.539 1 94.5 84 LEU B C 1
ATOM 3531 O O . LEU B 1 84 ? -23.203 3.137 9.945 1 94.5 84 LEU B O 1
ATOM 3535 N N . LEU B 1 85 ? -24.406 1.771 11.281 1 93.06 85 LEU B N 1
ATOM 3536 C CA . LEU B 1 85 ? -25.625 2.568 11.219 1 93.06 85 LEU B CA 1
ATOM 3537 C C . LEU B 1 85 ? -26 3.107 12.594 1 93.06 85 LEU B C 1
ATOM 3539 O O . LEU B 1 85 ? -26.062 2.35 13.57 1 93.06 85 LEU B O 1
ATOM 3543 N N . PRO B 1 86 ? -26.203 4.445 12.555 1 91.69 86 PRO B N 1
ATOM 3544 C CA . PRO B 1 86 ? -26.828 4.926 13.797 1 91.69 86 PRO B CA 1
ATOM 3545 C C . PRO B 1 86 ? -28.234 4.375 14.016 1 91.69 86 PRO B C 1
ATOM 3547 O O . PRO B 1 86 ? -28.984 4.227 13.055 1 91.69 86 PRO B O 1
ATOM 3550 N N . LEU B 1 87 ? -28.531 4.012 15.203 1 89.88 87 LEU B N 1
ATOM 3551 C CA . LEU B 1 87 ? -29.812 3.371 15.492 1 89.88 87 LEU B CA 1
ATOM 3552 C C . LEU B 1 87 ? -30.953 4.367 15.383 1 89.88 87 LEU B C 1
ATOM 3554 O O . LEU B 1 87 ? -32.125 3.975 15.227 1 89.88 87 LEU B O 1
ATOM 3558 N N . ASP B 1 88 ? -30.656 5.613 15.453 1 82.81 88 ASP B N 1
ATOM 3559 C CA . ASP B 1 88 ? -31.703 6.629 15.445 1 82.81 88 ASP B CA 1
ATOM 3560 C C . ASP B 1 88 ? -32.219 6.883 14.023 1 82.81 88 ASP B C 1
ATOM 3562 O O . ASP B 1 88 ? -33.188 7.602 13.828 1 82.81 88 ASP B O 1
ATOM 3566 N N . ILE B 1 89 ? -31.656 6.277 13.07 1 72.94 89 ILE B N 1
ATOM 3567 C CA . ILE B 1 89 ? -32.062 6.543 11.695 1 72.94 89 ILE B CA 1
ATOM 3568 C C . ILE B 1 89 ? -32.906 5.387 11.18 1 72.94 89 ILE B C 1
ATOM 3570 O O . ILE B 1 89 ? -32.438 4.25 11.094 1 72.94 89 ILE B O 1
ATOM 3574 N N . PRO B 1 90 ? -34.156 5.633 10.953 1 63.97 90 PRO B N 1
ATOM 3575 C CA . PRO B 1 90 ? -35.094 4.57 10.625 1 63.97 90 PRO B CA 1
ATOM 3576 C C . PRO B 1 90 ? -34.875 3.977 9.234 1 63.97 90 PRO B C 1
ATOM 3578 O O . PRO B 1 90 ? -35.094 2.785 9.023 1 63.97 90 PRO B O 1
ATOM 3581 N N . ASP B 1 91 ? -34.531 4.797 8.305 1 67.06 91 ASP B N 1
ATOM 3582 C CA . ASP B 1 91 ? -34.562 4.348 6.918 1 67.06 91 ASP B CA 1
ATOM 3583 C C . ASP B 1 91 ? -33.281 3.604 6.543 1 67.06 91 ASP B C 1
ATOM 3585 O O . ASP B 1 91 ? -32.188 4.055 6.859 1 67.06 91 ASP B O 1
ATOM 3589 N N . LYS B 1 92 ? -33.562 2.283 6.074 1 71.12 92 LYS B N 1
ATOM 3590 C CA . LYS B 1 92 ? -32.438 1.45 5.652 1 71.12 92 LYS B CA 1
ATOM 3591 C C . LYS B 1 92 ? -32.469 1.202 4.145 1 71.12 92 LYS B C 1
ATOM 3593 O O . LYS B 1 92 ? -32.25 0.078 3.691 1 71.12 92 LYS B O 1
ATOM 3598 N N . HIS B 1 93 ? -32.656 2.373 3.43 1 81.62 93 HIS B N 1
ATOM 3599 C CA . HIS B 1 93 ? -32.625 2.254 1.976 1 81.62 93 HIS B CA 1
ATOM 3600 C C . HIS B 1 93 ? -31.219 2.031 1.468 1 81.62 93 HIS B C 1
ATOM 3602 O O . HIS B 1 93 ? -30.25 2.189 2.219 1 81.62 93 HIS B O 1
ATOM 3608 N N . ILE B 1 94 ? -31.125 1.595 0.254 1 81.75 94 ILE B N 1
ATOM 3609 C CA . ILE B 1 94 ? -29.875 1.147 -0.361 1 81.75 94 ILE B CA 1
ATOM 3610 C C . ILE B 1 94 ? -28.844 2.268 -0.301 1 81.75 94 ILE B C 1
ATOM 3612 O O . ILE B 1 94 ? -27.672 2.02 -0.024 1 81.75 94 ILE B O 1
ATOM 3616 N N . GLU B 1 95 ? -29.281 3.486 -0.503 1 83.06 95 GLU B N 1
ATOM 3617 C CA . GLU B 1 95 ? -28.375 4.633 -0.523 1 83.06 95 GLU B CA 1
ATOM 3618 C C . GLU B 1 95 ? -27.75 4.863 0.849 1 83.06 95 GLU B C 1
ATOM 3620 O O . GLU B 1 95 ? -26.562 5.172 0.949 1 83.06 95 GLU B O 1
ATOM 3625 N N . ARG B 1 96 ? -28.547 4.637 1.753 1 83.62 96 ARG B N 1
ATOM 3626 C CA . ARG B 1 96 ? -28.062 4.82 3.117 1 83.62 96 ARG B CA 1
ATOM 3627 C C . ARG B 1 96 ? -27.078 3.721 3.5 1 83.62 96 ARG B C 1
ATOM 3629 O O . ARG B 1 96 ? -26.031 3.994 4.109 1 83.62 96 ARG B O 1
ATOM 3636 N N . VAL B 1 97 ? -27.469 2.549 3.174 1 87 97 VAL B N 1
ATOM 3637 C CA . VAL B 1 97 ? -26.578 1.434 3.463 1 87 97 VAL B CA 1
ATOM 3638 C C . VAL B 1 97 ? -25.234 1.645 2.754 1 87 97 VAL B C 1
ATOM 3640 O O . VAL B 1 97 ? -24.172 1.479 3.357 1 87 97 VAL B O 1
ATOM 3643 N N . LEU B 1 98 ? -25.297 2.068 1.526 1 88.06 98 LEU B N 1
ATOM 3644 C CA . LEU B 1 98 ? -24.094 2.316 0.737 1 88.06 98 LEU B CA 1
ATOM 3645 C C . LEU B 1 98 ? -23.219 3.375 1.398 1 88.06 98 LEU B C 1
ATOM 3647 O O . LEU B 1 98 ? -22.016 3.178 1.556 1 88.06 98 LEU B O 1
ATOM 3651 N N . ASN B 1 99 ? -23.812 4.434 1.864 1 85.5 99 ASN B N 1
ATOM 3652 C CA . ASN B 1 99 ? -23.078 5.547 2.449 1 85.5 99 ASN B CA 1
ATOM 3653 C C . ASN B 1 99 ? -22.453 5.168 3.795 1 85.5 99 ASN B C 1
ATOM 3655 O O . ASN B 1 99 ? -21.484 5.777 4.23 1 85.5 99 ASN B O 1
ATOM 3659 N N . HIS B 1 100 ? -23.047 4.105 4.391 1 89.81 100 HIS B N 1
ATOM 3660 C CA . HIS B 1 100 ? -22.594 3.723 5.719 1 89.81 100 HIS B CA 1
ATOM 3661 C C . HIS B 1 100 ? -21.797 2.416 5.672 1 89.81 100 HIS B C 1
ATOM 3663 O O . HIS B 1 100 ? -21.516 1.819 6.715 1 89.81 100 HIS B O 1
ATOM 3669 N N . THR B 1 101 ? -21.516 1.96 4.48 1 91.25 101 THR B N 1
ATOM 3670 C CA . THR B 1 101 ? -20.672 0.782 4.305 1 91.25 101 THR B CA 1
ATOM 3671 C C . THR B 1 101 ? -19.203 1.178 4.203 1 91.25 101 THR B C 1
ATOM 3673 O O . THR B 1 101 ? -18.859 2.133 3.504 1 91.25 101 THR B O 1
ATOM 3676 N N . HIS B 1 102 ? -18.375 0.409 4.977 1 91.12 102 HIS B N 1
ATOM 3677 C CA . HIS B 1 102 ? -16.938 0.63 5.035 1 91.12 102 HIS B CA 1
ATOM 3678 C C . HIS B 1 102 ? -16.172 -0.69 5.137 1 91.12 102 HIS B C 1
ATOM 3680 O O . HIS B 1 102 ? -16.781 -1.748 5.309 1 91.12 102 HIS B O 1
ATOM 3686 N N . SER B 1 103 ? -14.891 -0.55 4.902 1 91.19 103 SER B N 1
ATOM 3687 C CA . SER B 1 103 ? -14.086 -1.675 5.379 1 91.19 103 SER B CA 1
ATOM 3688 C C . SER B 1 103 ? -14.141 -1.79 6.898 1 91.19 103 SER B C 1
ATOM 3690 O O . SER B 1 103 ? -14.297 -0.786 7.598 1 91.19 103 SER B O 1
ATOM 3692 N N . LEU B 1 104 ? -14.023 -3.025 7.301 1 94.5 104 LEU B N 1
ATOM 3693 C CA . LEU B 1 104 ? -14 -3.186 8.75 1 94.5 104 LEU B CA 1
ATOM 3694 C C . LEU B 1 104 ? -12.805 -2.461 9.359 1 94.5 104 LEU B C 1
ATOM 3696 O O . LEU B 1 104 ? -12.891 -1.956 10.484 1 94.5 104 LEU B O 1
ATOM 3700 N N . LYS B 1 105 ? -11.742 -2.406 8.633 1 91.75 105 LYS B N 1
ATOM 3701 C CA . LYS B 1 105 ? -10.562 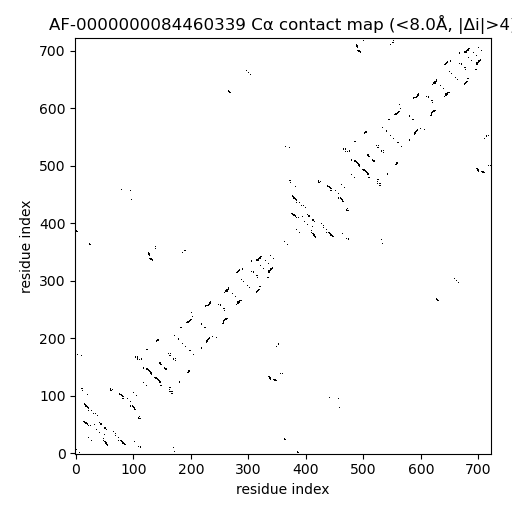-1.672 9.086 1 91.75 105 LYS B CA 1
ATOM 3702 C C . LYS B 1 105 ? -10.906 -0.223 9.414 1 91.75 105 LYS B C 1
ATOM 3704 O O . LYS B 1 105 ? -10.508 0.294 10.461 1 91.75 105 LYS B O 1
ATOM 3709 N N . LYS B 1 106 ? -11.656 0.385 8.562 1 90.88 106 LYS B N 1
ATOM 3710 C CA . LYS B 1 106 ? -12.07 1.77 8.789 1 90.88 106 LYS B CA 1
ATOM 3711 C C . LYS B 1 106 ? -12.953 1.886 10.031 1 90.88 106 LYS B C 1
ATOM 3713 O O . LYS B 1 106 ? -12.797 2.814 10.828 1 90.88 106 LYS B O 1
ATOM 3718 N N . VAL B 1 107 ? -13.852 0.978 10.156 1 95.5 107 VAL B N 1
ATOM 3719 C CA . VAL B 1 107 ? -14.758 1.019 11.297 1 95.5 107 VAL B CA 1
ATOM 3720 C C . VAL B 1 107 ? -13.977 0.863 12.594 1 95.5 107 VAL B C 1
ATOM 3722 O O . VAL B 1 107 ? -14.18 1.622 13.547 1 95.5 107 VAL B O 1
ATOM 3725 N N . VAL B 1 108 ? -13.109 -0.097 12.609 1 96 108 VAL B N 1
ATOM 3726 C CA . VAL B 1 108 ? -12.258 -0.319 13.773 1 96 108 VAL B CA 1
ATOM 3727 C C . VAL B 1 108 ? -11.438 0.935 14.055 1 96 108 VAL B C 1
ATOM 3729 O O . VAL B 1 108 ? -11.367 1.394 15.195 1 96 108 VAL B O 1
ATOM 3732 N N . GLY B 1 109 ? -10.859 1.477 13.023 1 93.94 109 GLY B N 1
ATOM 3733 C CA . GLY B 1 109 ? -10.117 2.717 13.164 1 93.94 109 GLY B CA 1
ATOM 3734 C C . GLY B 1 109 ? -10.945 3.848 13.75 1 93.94 109 GLY B C 1
ATOM 3735 O O . GLY B 1 109 ? -10.477 4.578 14.625 1 93.94 109 GLY B O 1
ATOM 3736 N N . LEU B 1 110 ? -12.125 3.988 13.242 1 93.88 110 LEU B N 1
ATOM 3737 C CA . LEU B 1 110 ? -13.031 5.027 13.727 1 93.88 110 LEU B CA 1
ATOM 3738 C C . LEU B 1 110 ? -13.344 4.832 15.203 1 93.88 110 LEU B C 1
ATOM 3740 O O . LEU B 1 110 ? -13.32 5.789 15.977 1 93.88 110 LEU B O 1
ATOM 3744 N N . CYS B 1 111 ? -13.617 3.639 15.562 1 95.81 111 CYS B N 1
ATOM 3745 C CA . CYS B 1 111 ? -13.914 3.32 16.953 1 95.81 111 CYS B CA 1
ATOM 3746 C C . CYS B 1 111 ? -12.734 3.676 17.859 1 95.81 111 CYS B C 1
ATOM 3748 O O . CYS B 1 111 ? -12.914 4.25 18.922 1 95.81 111 CYS B O 1
ATOM 3750 N N . LEU B 1 112 ? -11.578 3.441 17.391 1 94.81 112 LEU B N 1
ATOM 3751 C CA . LEU B 1 112 ? -10.383 3.588 18.219 1 94.81 112 LEU B CA 1
ATOM 3752 C C . LEU B 1 112 ? -9.883 5.027 18.188 1 94.81 112 LEU B C 1
ATOM 3754 O O . LEU B 1 112 ? -9.094 5.43 19.047 1 94.81 112 LEU B O 1
ATOM 3758 N N . SER B 1 113 ? -10.344 5.809 17.203 1 94.06 113 SER B N 1
ATOM 3759 C CA . SER B 1 113 ? -9.727 7.117 17 1 94.06 113 SER B CA 1
ATOM 3760 C C . SER B 1 113 ? -10.633 8.242 17.5 1 94.06 113 SER B C 1
ATOM 3762 O O . SER B 1 113 ? -10.438 9.406 17.141 1 94.06 113 SER B O 1
ATOM 3764 N N . GLN B 1 114 ? -11.617 8.008 18.312 1 93.69 114 GLN B N 1
ATOM 3765 C CA . GLN B 1 114 ? -12.516 9.047 18.797 1 93.69 114 GLN B CA 1
ATOM 3766 C C . GLN B 1 114 ? -11.766 10.102 19.609 1 93.69 114 GLN B C 1
ATOM 3768 O O . GLN B 1 114 ? -12.133 11.273 19.578 1 93.69 114 GLN B O 1
ATOM 3773 N N . TRP B 1 115 ? -10.766 9.727 20.266 1 91.88 115 TRP B N 1
ATOM 3774 C CA . TRP B 1 115 ? -9.938 10.672 21 1 91.88 115 TRP B CA 1
ATOM 3775 C C . TRP B 1 115 ? -9.32 11.711 20.062 1 91.88 115 TRP B C 1
ATOM 3777 O O . TRP B 1 115 ? -9.18 12.875 20.438 1 91.88 115 TRP B O 1
ATOM 3787 N N . LEU B 1 116 ? -8.953 11.281 18.922 1 93.94 116 LEU B N 1
ATOM 3788 C CA . LEU B 1 116 ? -8.391 12.195 17.938 1 93.94 116 LEU B CA 1
ATOM 3789 C C . LEU B 1 116 ? -9.445 13.172 17.438 1 93.94 116 LEU B C 1
ATOM 3791 O O . LEU B 1 116 ? -9.172 14.359 17.266 1 93.94 116 LEU B O 1
ATOM 3795 N N . VAL B 1 117 ? -10.625 12.672 17.203 1 92.81 117 VAL B N 1
ATOM 3796 C CA . VAL B 1 117 ? -11.742 13.516 16.781 1 92.81 117 VAL B CA 1
ATOM 3797 C C . VAL B 1 117 ? -11.977 14.617 17.812 1 92.81 117 VAL B C 1
ATOM 3799 O O . VAL B 1 117 ? -12.102 15.789 17.469 1 92.81 117 VAL B O 1
ATOM 3802 N N . GLU B 1 118 ? -11.945 14.219 19 1 92.06 118 GLU B N 1
ATOM 3803 C CA . GLU B 1 118 ? -12.133 15.172 20.094 1 92.06 118 GLU B CA 1
ATOM 3804 C C . GLU B 1 118 ? -10.992 16.172 20.156 1 92.06 118 GLU B C 1
ATOM 3806 O O . GLU B 1 118 ? -11.211 17.359 20.375 1 92.06 118 GLU B O 1
ATOM 3811 N N . LEU B 1 119 ? -9.844 15.688 20.016 1 93.81 119 LEU B N 1
ATOM 3812 C CA . LEU B 1 119 ? -8.664 16.547 20.062 1 93.81 119 LEU B CA 1
ATOM 3813 C C . LEU B 1 119 ? -8.742 17.641 19.016 1 93.81 119 LEU B C 1
ATOM 3815 O O . LEU B 1 119 ? -8.5 18.812 19.297 1 93.81 119 LEU B O 1
ATOM 3819 N N . ILE B 1 120 ? -9.117 17.297 17.812 1 92.75 120 ILE B N 1
ATOM 3820 C CA . ILE B 1 120 ? -9.188 18.234 16.703 1 92.75 120 ILE B CA 1
ATOM 3821 C C . ILE B 1 120 ? -10.336 19.219 16.938 1 92.75 120 ILE B C 1
ATOM 3823 O O . ILE B 1 120 ? -10.18 20.422 16.719 1 92.75 120 ILE B O 1
ATOM 3827 N N . THR B 1 121 ? -11.422 18.688 17.375 1 91.5 121 THR B N 1
ATOM 3828 C CA . THR B 1 121 ? -12.602 19.516 17.641 1 91.5 121 THR B CA 1
ATOM 3829 C C . THR B 1 121 ? -12.281 20.578 18.703 1 91.5 121 THR B C 1
ATOM 3831 O O . THR B 1 121 ? -12.742 21.719 18.594 1 91.5 121 THR B O 1
ATOM 3834 N N . ASN B 1 122 ? -11.484 20.234 19.594 1 91.25 122 ASN B N 1
ATOM 3835 C CA . ASN B 1 122 ? -11.164 21.109 20.719 1 91.25 122 ASN B CA 1
ATOM 3836 C C . ASN B 1 122 ? -9.906 21.938 20.438 1 91.25 122 ASN B C 1
ATOM 3838 O O . ASN B 1 122 ? -9.297 22.484 21.359 1 91.25 122 ASN B O 1
ATOM 3842 N N . GLN B 1 123 ? -9.43 21.906 19.234 1 91.5 123 GLN B N 1
ATOM 3843 C CA . GLN B 1 123 ? -8.258 22.656 18.812 1 91.5 123 GLN B CA 1
ATOM 3844 C C . GLN B 1 123 ? -7.047 22.328 19.688 1 91.5 123 GLN B C 1
ATOM 3846 O O . GLN B 1 123 ? -6.336 23.219 20.141 1 91.5 123 GLN B O 1
ATOM 3851 N N . GLY B 1 124 ? -6.891 21.047 19.922 1 94.31 124 GLY B N 1
ATOM 3852 C CA . GLY B 1 124 ? -5.836 20.562 20.812 1 94.31 124 GLY B CA 1
ATOM 3853 C C . GLY B 1 124 ? -4.527 20.297 20.078 1 94.31 124 GLY B C 1
ATOM 3854 O O . GLY B 1 124 ? -3.561 19.844 20.688 1 94.31 124 GLY B O 1
ATOM 3855 N N . LEU B 1 125 ? -4.457 20.672 18.859 1 95.81 125 LEU B N 1
ATOM 3856 C CA . LEU B 1 125 ? -3.223 20.469 18.109 1 95.81 125 LEU B CA 1
ATOM 3857 C C . LEU B 1 125 ? -2.24 21.609 18.375 1 95.81 125 LEU B C 1
ATOM 3859 O O . LEU B 1 125 ? -2.65 22.75 18.609 1 95.81 125 LEU B O 1
ATOM 3863 N N . THR B 1 126 ? -0.943 21.25 18.328 1 96.31 126 THR B N 1
ATOM 3864 C CA . THR B 1 126 ? 0.085 22.266 18.516 1 96.31 126 THR B CA 1
ATOM 3865 C C . THR B 1 126 ? 1.328 21.938 17.688 1 96.31 126 THR B C 1
ATOM 3867 O O . THR B 1 126 ? 1.399 20.875 17.062 1 96.31 126 THR B O 1
ATOM 3870 N N . THR B 1 127 ? 2.23 22.906 17.719 1 97.38 127 THR B N 1
ATOM 3871 C CA . THR B 1 127 ? 3.43 22.781 16.891 1 97.38 127 THR B CA 1
ATOM 3872 C C . THR B 1 127 ? 4.676 22.688 17.781 1 97.38 127 THR B C 1
ATOM 3874 O O . THR B 1 127 ? 4.875 23.5 18.672 1 97.38 127 THR B O 1
ATOM 3877 N N . PHE B 1 128 ? 5.395 21.688 17.578 1 97.56 128 PHE B N 1
ATOM 3878 C CA . PHE B 1 128 ? 6.777 21.609 18.047 1 97.56 128 PHE B CA 1
ATOM 3879 C C . PHE B 1 128 ? 7.746 21.781 16.875 1 97.56 128 PHE B C 1
ATOM 3881 O O . PHE B 1 128 ? 7.387 21.531 15.727 1 97.56 128 PHE B O 1
ATOM 3888 N N . CYS B 1 129 ? 8.953 22.219 17.219 1 97.69 129 CYS B N 1
ATOM 3889 C CA . CYS B 1 129 ? 9.938 22.453 16.172 1 97.69 129 CYS B CA 1
ATOM 3890 C C . CYS B 1 129 ? 11.273 21.812 16.531 1 97.69 129 CYS B C 1
ATOM 3892 O O . CYS B 1 129 ? 11.695 21.844 17.688 1 97.69 129 CYS B O 1
ATOM 3894 N N . GLN B 1 130 ? 11.875 21.297 15.555 1 97.25 130 GLN B N 1
ATOM 3895 C CA . GLN B 1 130 ? 13.258 20.844 15.68 1 97.25 130 GLN B CA 1
ATOM 3896 C C . GLN B 1 130 ? 14.18 21.594 14.727 1 97.25 130 GLN B C 1
ATOM 3898 O O . GLN B 1 130 ? 13.898 21.688 13.523 1 97.25 130 GLN B O 1
ATOM 3903 N N . PRO B 1 131 ? 15.266 22.109 15.258 1 97.25 131 PRO B N 1
ATOM 3904 C CA . PRO B 1 131 ? 16.141 22.92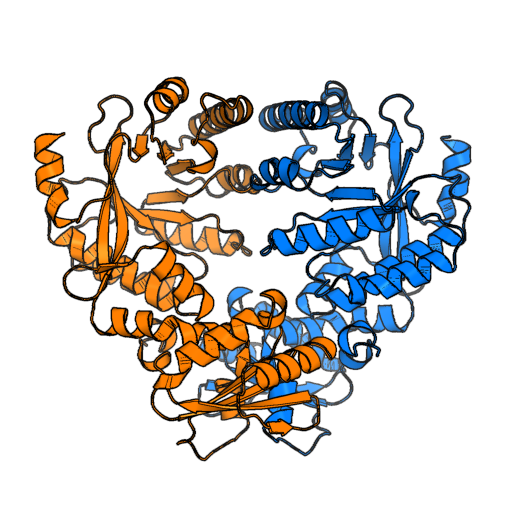2 14.414 1 97.25 131 PRO B CA 1
ATOM 3905 C C . PRO B 1 131 ? 16.906 22.094 13.383 1 97.25 131 PRO B C 1
ATOM 3907 O O . PRO B 1 131 ? 17.312 20.969 13.672 1 97.25 131 PRO B O 1
ATOM 3910 N N . ILE B 1 132 ? 17 22.578 12.195 1 97.5 132 ILE B N 1
ATOM 3911 C CA . ILE B 1 132 ? 17.891 22.125 11.133 1 97.5 132 ILE B CA 1
ATOM 3912 C C . ILE B 1 132 ? 19.094 23.062 11.023 1 97.5 132 ILE B C 1
ATOM 3914 O O . ILE B 1 132 ? 18.922 24.25 10.789 1 97.5 132 ILE B O 1
ATOM 3918 N N . LEU B 1 133 ? 20.25 22.469 11.188 1 97.38 133 LEU B N 1
ATOM 3919 C CA . LEU B 1 133 ? 21.438 23.312 11.367 1 97.38 133 LEU B CA 1
ATOM 3920 C C . LEU B 1 133 ? 22.359 23.219 10.156 1 97.38 133 LEU B C 1
ATOM 3922 O O . LEU B 1 133 ? 22.5 22.141 9.555 1 97.38 133 LEU B O 1
ATOM 3926 N N . HIS B 1 134 ? 23 24.312 9.891 1 96.88 134 HIS B N 1
ATOM 3927 C CA . HIS B 1 134 ? 24.094 24.266 8.938 1 96.88 134 HIS B CA 1
ATOM 3928 C C . HIS B 1 134 ? 25.219 23.344 9.414 1 96.88 134 HIS B C 1
ATOM 3930 O O . HIS B 1 134 ? 25.609 23.391 10.586 1 96.88 134 HIS B O 1
ATOM 3936 N N . SER B 1 135 ? 25.672 22.562 8.438 1 95.38 135 SER B N 1
ATOM 3937 C CA . SER B 1 135 ? 26.688 21.594 8.82 1 95.38 135 SER B CA 1
ATOM 3938 C C . SER B 1 135 ? 27.984 22.297 9.227 1 95.38 135 SER B C 1
ATOM 3940 O O . SER B 1 135 ? 28.719 21.781 10.07 1 95.38 135 SER B O 1
ATOM 3942 N N . ASP B 1 136 ? 28.297 23.453 8.719 1 93.62 136 ASP B N 1
ATOM 3943 C CA . ASP B 1 136 ? 29.578 24.141 8.922 1 93.62 136 ASP B CA 1
ATOM 3944 C C . ASP B 1 136 ? 29.531 25.016 10.164 1 93.62 136 ASP B C 1
ATOM 3946 O O . ASP B 1 136 ? 30.484 25.047 10.945 1 93.62 136 ASP B O 1
ATOM 3950 N N . THR B 1 137 ? 28.422 25.719 10.414 1 94.38 137 THR B N 1
ATOM 3951 C CA . THR B 1 137 ? 28.359 26.719 11.477 1 94.38 137 THR B CA 1
ATOM 3952 C C . THR B 1 137 ? 27.547 26.188 12.664 1 94.38 137 THR B C 1
ATOM 3954 O O . THR B 1 137 ? 27.625 26.75 13.766 1 94.38 137 THR B O 1
ATOM 3957 N N . LEU B 1 138 ? 26.703 25.234 12.445 1 94.56 138 LEU B N 1
ATOM 3958 C CA . LEU B 1 138 ? 25.797 24.672 13.438 1 94.56 138 LEU B CA 1
ATOM 3959 C C . LEU B 1 138 ? 24.781 25.703 13.914 1 94.56 138 LEU B C 1
ATOM 3961 O O . LEU B 1 138 ? 24.281 25.625 15.039 1 94.56 138 LEU B O 1
ATOM 3965 N N . LYS B 1 139 ? 24.625 26.734 13.062 1 94.81 139 LYS B N 1
ATOM 3966 C CA . LYS B 1 139 ? 23.531 27.688 13.266 1 94.81 139 LYS B CA 1
ATOM 3967 C C . LYS B 1 139 ? 22.266 27.234 12.555 1 94.81 139 LYS B C 1
ATOM 3969 O O . LYS B 1 139 ? 22.328 26.516 11.555 1 94.81 139 LYS B O 1
ATOM 3974 N N . PRO B 1 140 ? 21.125 27.734 13.055 1 96.06 140 PRO B N 1
ATOM 3975 C CA . PRO B 1 140 ? 19.859 27.266 12.477 1 96.06 140 PRO B CA 1
ATOM 3976 C C . PRO B 1 140 ? 19.641 27.766 11.055 1 96.06 140 PRO B C 1
ATOM 3978 O O . PRO B 1 140 ? 19.781 28.969 10.781 1 96.06 140 PRO B O 1
ATOM 3981 N N . TYR B 1 141 ? 19.438 26.906 10.133 1 96.5 141 TYR B N 1
ATOM 3982 C CA . TYR B 1 141 ? 19 27.188 8.773 1 96.5 141 TYR B CA 1
ATOM 3983 C C . TYR B 1 141 ? 17.484 27.328 8.695 1 96.5 141 TYR B C 1
ATOM 3985 O O . TYR B 1 141 ? 16.969 28.188 8 1 96.5 141 TYR B O 1
ATOM 3993 N N . GLY B 1 142 ? 16.906 26.438 9.492 1 97.44 142 GLY B N 1
ATOM 3994 C CA . GLY B 1 142 ? 15.461 26.375 9.555 1 97.44 142 GLY B CA 1
ATOM 3995 C C . GLY B 1 142 ? 14.953 25.453 10.656 1 97.44 142 GLY B C 1
ATOM 3996 O O . GLY B 1 142 ? 15.719 25.047 11.531 1 97.44 142 GLY B O 1
ATOM 3997 N N . PHE B 1 143 ? 13.633 25.281 10.617 1 97.56 143 PHE B N 1
ATOM 3998 C CA . PHE B 1 143 ? 12.984 24.453 11.633 1 97.56 143 PHE B CA 1
ATOM 3999 C C . PHE B 1 143 ? 11.969 23.516 10.992 1 97.56 143 PHE B C 1
ATOM 4001 O O . PHE B 1 143 ? 11.195 23.922 10.125 1 97.56 143 PHE B O 1
ATOM 4008 N N . GLU B 1 144 ? 12.023 22.25 11.383 1 97.5 144 GLU B N 1
ATOM 4009 C CA . GLU B 1 144 ? 10.953 21.328 11.031 1 97.5 144 GLU B CA 1
ATOM 4010 C C . GLU B 1 144 ? 9.789 21.438 12.008 1 97.5 144 GLU B C 1
ATOM 4012 O O . GLU B 1 144 ? 9.977 21.312 13.219 1 97.5 144 GLU B O 1
ATOM 4017 N N . CYS B 1 145 ? 8.656 21.672 11.422 1 97.25 145 CYS B N 1
ATOM 4018 C CA . CYS B 1 145 ? 7.453 21.719 12.242 1 97.25 145 CYS B CA 1
ATOM 4019 C C . CYS B 1 145 ? 6.898 20.312 12.461 1 97.25 145 CYS B C 1
ATOM 4021 O O . CYS B 1 145 ? 6.645 19.594 11.5 1 97.25 145 CYS B O 1
ATOM 4023 N N . LEU B 1 146 ? 6.73 19.969 13.703 1 96.56 146 LEU B N 1
ATOM 4024 C CA . LEU B 1 146 ? 6.246 18.656 14.086 1 96.56 146 LEU B CA 1
ATOM 4025 C C . LEU B 1 146 ? 4.941 18.766 14.867 1 96.56 146 LEU B C 1
ATOM 4027 O O . LEU B 1 146 ? 4.879 19.438 15.891 1 96.56 146 LEU B O 1
ATOM 4031 N N . LEU B 1 147 ? 3.965 18.031 14.367 1 96.69 147 LEU B N 1
ATOM 4032 C CA . LEU B 1 147 ? 2.648 18.094 14.992 1 96.69 147 LEU B CA 1
ATOM 4033 C C . LEU B 1 147 ? 2.645 17.359 16.328 1 96.69 147 LEU B C 1
ATOM 4035 O O . LEU B 1 147 ? 3.205 16.266 16.453 1 96.69 147 LEU B O 1
ATOM 4039 N N . ARG B 1 148 ? 2.045 17.969 17.328 1 97.06 148 ARG B N 1
ATOM 4040 C CA . ARG B 1 148 ? 1.752 17.344 18.609 1 97.06 148 ARG B CA 1
ATOM 4041 C C . ARG B 1 148 ? 0.31 17.609 19.031 1 97.06 148 ARG B C 1
ATOM 4043 O O . ARG B 1 148 ? -0.344 18.516 18.5 1 97.06 148 ARG B O 1
ATOM 4050 N N . GLY B 1 149 ? -0.162 16.734 19.859 1 95.81 149 GLY B N 1
ATOM 4051 C CA . GLY B 1 149 ? -1.443 16.969 20.516 1 95.81 149 GLY B CA 1
ATOM 4052 C C . GLY B 1 149 ? -1.314 17.281 21.984 1 95.81 149 GLY B C 1
ATOM 4053 O O . GLY B 1 149 ? -0.466 16.719 22.672 1 95.81 149 GLY B O 1
ATOM 4054 N N . LYS B 1 150 ? -2.092 18.188 22.375 1 92.25 150 LYS B N 1
ATOM 4055 C CA . LYS B 1 150 ? -2.154 18.5 23.797 1 92.25 150 LYS B CA 1
ATOM 4056 C C . LYS B 1 150 ? -3.443 17.984 24.422 1 92.25 150 LYS B C 1
ATOM 4058 O O . LYS B 1 150 ? -4.539 18.297 23.953 1 92.25 150 LYS B O 1
ATOM 4063 N N . GLN B 1 151 ? -3.23 17 25.266 1 83.56 151 GLN B N 1
ATOM 4064 C CA . GLN B 1 151 ? -4.371 16.5 26.016 1 83.56 151 GLN B CA 1
ATOM 4065 C C . GLN B 1 151 ? -4.328 17 27.469 1 83.56 151 GLN B C 1
ATOM 4067 O O . GLN B 1 151 ? -3.51 16.531 28.266 1 83.56 151 GLN B O 1
ATOM 4072 N N . GLY B 1 152 ? -5.305 17.719 27.844 1 77.12 152 GLY B N 1
ATOM 4073 C CA . GLY B 1 152 ? -5.254 18.328 29.172 1 77.12 152 GLY B CA 1
ATOM 4074 C C . GLY B 1 152 ? -4.066 19.25 29.344 1 77.12 152 GLY B C 1
ATOM 4075 O O . GLY B 1 152 ? -3.65 19.922 28.406 1 77.12 152 GLY B O 1
ATOM 4076 N N . ASP B 1 153 ? -3.527 19.375 30.578 1 71.56 153 ASP B N 1
ATOM 4077 C CA . ASP B 1 153 ? -2.506 20.375 30.875 1 71.56 153 ASP B CA 1
ATOM 4078 C C . ASP B 1 153 ? -1.105 19.812 30.641 1 71.56 153 ASP B C 1
ATOM 4080 O O . ASP B 1 153 ? -0.159 20.578 30.422 1 71.56 153 ASP B O 1
ATOM 4084 N N . THR B 1 154 ? -1.06 18.562 30.562 1 74.38 154 THR B N 1
ATOM 4085 C CA . THR B 1 154 ? 0.334 18.141 30.609 1 74.38 154 THR B CA 1
ATOM 4086 C C . THR B 1 154 ? 0.601 17.047 29.578 1 74.38 154 THR B C 1
ATOM 4088 O O . THR B 1 154 ? 1.753 16.797 29.219 1 74.38 154 THR B O 1
ATOM 4091 N N . ALA B 1 155 ? -0.336 16.5 29.109 1 86.38 155 ALA B N 1
ATOM 4092 C CA . ALA B 1 155 ? -0.053 15.305 28.312 1 86.38 155 ALA B CA 1
ATOM 4093 C C . ALA B 1 155 ? 0.113 15.656 26.844 1 86.38 155 ALA B C 1
ATOM 4095 O O . ALA B 1 155 ? -0.696 16.406 26.281 1 86.38 155 ALA B O 1
ATOM 4096 N N . ILE B 1 156 ? 1.26 15.25 26.297 1 93.06 156 ILE B N 1
ATOM 4097 C CA . ILE B 1 156 ? 1.552 15.5 24.891 1 93.06 156 ILE B CA 1
ATOM 4098 C C . ILE B 1 156 ? 1.427 14.203 24.094 1 93.06 156 ILE B C 1
ATOM 4100 O O . ILE B 1 156 ? 1.945 13.164 24.516 1 93.06 156 ILE B O 1
ATOM 4104 N N . ILE B 1 157 ? 0.68 14.328 23.062 1 94.19 157 ILE B N 1
ATOM 4105 C CA . ILE B 1 157 ? 0.494 13.18 22.188 1 94.19 157 ILE B CA 1
ATOM 4106 C C . ILE B 1 157 ? 1.475 13.258 21.016 1 94.19 157 ILE B C 1
ATOM 4108 O O . ILE B 1 157 ? 1.59 14.297 20.375 1 94.19 157 ILE B O 1
ATOM 4112 N N . SER B 1 158 ? 2.068 12.172 20.703 1 93.88 158 SER B N 1
ATOM 4113 C CA . SER B 1 158 ? 3.123 12.117 19.703 1 93.88 158 SER B CA 1
ATOM 4114 C C . SER B 1 158 ? 2.539 12.102 18.297 1 93.88 158 SER B C 1
ATOM 4116 O O . SER B 1 158 ? 1.38 11.734 18.094 1 93.88 158 SER B O 1
ATOM 4118 N N . PRO B 1 159 ? 3.395 12.531 17.359 1 92.12 159 PRO B N 1
ATOM 4119 C CA . PRO B 1 159 ? 2.951 12.461 15.961 1 92.12 159 PRO B CA 1
ATOM 4120 C C . PRO B 1 159 ? 2.609 11.039 15.523 1 92.12 159 PRO B C 1
ATOM 4122 O O . PRO B 1 159 ? 1.645 10.836 14.781 1 92.12 159 PRO B O 1
ATOM 4125 N N . ALA B 1 160 ? 3.35 10.117 15.93 1 87.81 160 ALA B N 1
ATOM 4126 C CA . ALA B 1 160 ? 3.102 8.727 15.57 1 87.81 160 ALA B CA 1
ATOM 4127 C C . ALA B 1 160 ? 1.699 8.289 15.992 1 87.81 160 ALA B C 1
ATOM 4129 O O . ALA B 1 160 ? 0.992 7.629 15.227 1 87.81 160 ALA B O 1
ATOM 4130 N N . ALA B 1 161 ? 1.368 8.68 17.125 1 90.56 161 ALA B N 1
ATOM 4131 C CA . ALA B 1 161 ? 0.035 8.359 17.625 1 90.56 161 ALA B CA 1
ATOM 4132 C C . ALA B 1 161 ? -1.043 9.078 16.828 1 90.56 161 ALA B C 1
ATOM 4134 O O . ALA B 1 161 ? -2.055 8.484 16.453 1 90.56 161 ALA B O 1
ATOM 4135 N N . LEU B 1 162 ? -0.822 10.352 16.578 1 93.62 162 LEU B N 1
ATOM 4136 C CA . LEU B 1 162 ? -1.784 11.172 15.836 1 93.62 162 LEU B CA 1
ATOM 4137 C C . LEU B 1 162 ? -2.008 10.617 14.438 1 93.62 162 LEU B C 1
ATOM 4139 O O . LEU B 1 162 ? -3.143 10.32 14.055 1 93.62 162 LEU B O 1
ATOM 4143 N N . PHE B 1 163 ? -1.007 10.383 13.742 1 90.25 163 PHE B N 1
ATOM 4144 C CA . PHE B 1 163 ? -1.123 9.977 12.344 1 90.25 163 PHE B CA 1
ATOM 4145 C C . PHE B 1 163 ? -1.506 8.5 12.242 1 90.25 163 PHE B C 1
ATOM 4147 O O . PHE B 1 163 ? -2.189 8.094 11.305 1 90.25 163 PHE B O 1
ATOM 4154 N N . GLY B 1 164 ? -1.066 7.711 13.188 1 87.31 164 GLY B N 1
ATOM 4155 C CA . GLY B 1 164 ? -1.536 6.332 13.234 1 87.31 164 GLY B CA 1
ATOM 4156 C C . GLY B 1 164 ? -3.045 6.223 13.344 1 87.31 164 GLY B C 1
ATOM 4157 O O . GLY B 1 164 ? -3.672 5.477 12.586 1 87.31 164 GLY B O 1
ATOM 4158 N N . ALA B 1 165 ? -3.568 7.004 14.18 1 89.19 165 ALA B N 1
ATOM 4159 C CA . ALA B 1 165 ? -5.016 7.023 14.367 1 89.19 165 ALA B CA 1
ATOM 4160 C C . ALA B 1 165 ? -5.723 7.562 13.125 1 89.19 165 ALA B C 1
ATOM 4162 O O . ALA B 1 165 ? -6.766 7.043 12.719 1 89.19 165 ALA B O 1
ATOM 4163 N N . ALA B 1 166 ? -5.137 8.555 12.578 1 90.44 166 ALA B N 1
ATOM 4164 C CA . ALA B 1 166 ? -5.742 9.188 11.414 1 90.44 166 ALA B CA 1
ATOM 4165 C C . ALA B 1 166 ? -5.758 8.234 10.219 1 90.44 166 ALA B C 1
ATOM 4167 O O . ALA B 1 166 ? -6.742 8.172 9.477 1 90.44 166 ALA B O 1
ATOM 4168 N N . LYS B 1 167 ? -4.746 7.535 10.047 1 84.94 167 LYS B N 1
ATOM 4169 C CA . LYS B 1 167 ? -4.637 6.605 8.922 1 84.94 167 LYS B CA 1
ATOM 4170 C C . LYS B 1 167 ? -5.668 5.488 9.031 1 84.94 167 LYS B C 1
ATOM 4172 O O . LYS B 1 167 ? -6.309 5.137 8.039 1 84.94 167 LYS B O 1
ATOM 4177 N N . SER B 1 168 ? -5.828 5.008 10.141 1 82.12 168 SER B N 1
ATOM 4178 C CA . SER B 1 168 ? -6.719 3.873 10.344 1 82.12 168 SER B CA 1
ATOM 4179 C C . SER B 1 168 ? -8.18 4.297 10.258 1 82.12 168 SER B C 1
ATOM 4181 O O . SER B 1 168 ? -9.055 3.469 9.992 1 82.12 168 SER B O 1
ATOM 4183 N N . SER B 1 169 ? -8.492 5.555 10.469 1 85.06 169 SER B N 1
ATOM 4184 C CA . SER B 1 169 ? -9.867 6.031 10.539 1 85.06 169 SER B CA 1
ATOM 4185 C C . SER B 1 169 ? -10.219 6.906 9.344 1 85.06 169 SER B C 1
ATOM 4187 O O . SER B 1 169 ? -11.266 7.555 9.32 1 85.06 169 SER B O 1
ATOM 4189 N N . GLU B 1 170 ? -9.367 7.012 8.359 1 80.38 170 GLU B N 1
ATOM 4190 C CA . GLU B 1 170 ? -9.523 7.852 7.18 1 80.38 170 GLU B CA 1
ATOM 4191 C C . GLU B 1 170 ? -9.625 9.328 7.559 1 80.38 170 GLU B C 1
ATOM 4193 O O . GLU B 1 170 ? -10.383 10.078 6.945 1 80.38 170 GLU B O 1
ATOM 4198 N N . LEU B 1 171 ? -9.055 9.672 8.695 1 87.44 171 LEU B N 1
ATOM 4199 C CA . LEU B 1 171 ? -8.992 11.055 9.164 1 87.44 171 LEU B CA 1
ATOM 4200 C C . LEU B 1 171 ? -7.734 11.75 8.648 1 87.44 171 LEU B C 1
ATOM 4202 O O . LEU B 1 171 ? -7.453 12.891 9.023 1 87.44 171 LEU B O 1
ATOM 4206 N N . LEU B 1 172 ? -7.098 11.07 7.781 1 86.19 172 LEU B N 1
ATOM 4207 C CA . LEU B 1 172 ? -5.797 11.578 7.359 1 86.19 172 LEU B CA 1
ATOM 4208 C C . LEU B 1 172 ? -5.941 12.914 6.641 1 86.19 172 LEU B C 1
ATOM 4210 O O . LEU B 1 172 ? -5.141 13.828 6.859 1 86.19 172 LEU B O 1
ATOM 4214 N N . PHE B 1 173 ? -6.961 13.047 5.895 1 83.31 173 PHE B N 1
ATOM 4215 C CA . PHE B 1 173 ? -7.184 14.289 5.168 1 83.31 173 PHE B CA 1
ATOM 4216 C C . PHE B 1 173 ? -7.445 15.438 6.133 1 83.31 173 PHE B C 1
ATOM 4218 O O . PHE B 1 173 ? -6.855 16.516 6 1 83.31 173 PHE B O 1
ATOM 4225 N N . LEU B 1 174 ? -8.289 15.18 7.012 1 87.25 174 LEU B N 1
ATOM 4226 C CA . LEU B 1 174 ? -8.648 16.188 8.008 1 87.25 174 LEU B CA 1
ATOM 4227 C C . LEU B 1 174 ? -7.445 16.562 8.859 1 87.25 174 LEU B C 1
ATOM 4229 O O . LEU B 1 174 ? -7.172 17.75 9.062 1 87.25 174 LEU B O 1
ATOM 4233 N N . LEU B 1 175 ? -6.746 15.586 9.305 1 91.56 175 LEU B N 1
ATOM 4234 C CA . LEU B 1 175 ? -5.609 15.836 10.188 1 91.56 175 LEU B CA 1
ATOM 4235 C C . LEU B 1 175 ? -4.496 16.562 9.438 1 91.56 175 LEU B C 1
ATOM 4237 O O . LEU B 1 175 ? -3.904 17.5 9.969 1 91.56 175 LEU B O 1
ATOM 4241 N N . ASP B 1 176 ? -4.219 16.125 8.273 1 90.38 176 ASP B N 1
ATOM 4242 C CA . ASP B 1 176 ? -3.162 16.719 7.465 1 90.38 176 ASP B CA 1
ATOM 4243 C C . ASP B 1 176 ? -3.438 18.203 7.215 1 90.38 176 ASP B C 1
ATOM 4245 O O . ASP B 1 176 ? -2.545 19.047 7.367 1 90.38 176 ASP B O 1
ATOM 4249 N N . LYS B 1 177 ? -4.598 18.516 6.812 1 88.75 177 LYS B N 1
ATOM 4250 C CA . LYS B 1 177 ? -5 19.906 6.582 1 88.75 177 LYS B CA 1
ATOM 4251 C C . LYS B 1 177 ? -4.863 20.734 7.855 1 88.75 177 LYS B C 1
ATOM 4253 O O . LYS B 1 177 ? -4.266 21.812 7.836 1 88.75 177 LYS B O 1
ATOM 4258 N N . ASN B 1 178 ? -5.387 20.219 8.922 1 91.38 178 ASN B N 1
ATOM 4259 C CA . ASN B 1 178 ? -5.336 20.938 10.188 1 91.38 178 ASN B CA 1
ATOM 4260 C C . ASN B 1 178 ? -3.898 21.109 10.68 1 91.38 178 ASN B C 1
ATOM 4262 O O . ASN B 1 178 ? -3.564 22.109 11.305 1 91.38 178 ASN B O 1
ATOM 4266 N N . ALA B 1 179 ? -3.145 20.094 10.445 1 93.31 179 ALA B N 1
ATOM 4267 C CA . ALA B 1 179 ? -1.739 20.156 10.836 1 93.31 179 ALA B CA 1
ATOM 4268 C C . ALA B 1 179 ? -1.027 21.297 10.109 1 93.31 179 ALA B C 1
ATOM 4270 O O . ALA B 1 179 ? -0.333 22.109 10.742 1 93.31 179 ALA B O 1
ATOM 4271 N N . ARG B 1 180 ? -1.177 21.406 8.836 1 91.69 180 ARG B N 1
ATOM 4272 C CA . ARG B 1 180 ? -0.544 22.469 8.047 1 91.69 180 ARG B CA 1
ATOM 4273 C C . ARG B 1 180 ? -0.984 23.844 8.531 1 91.69 180 ARG B C 1
ATOM 4275 O O . ARG B 1 180 ? -0.152 24.734 8.734 1 91.69 180 ARG B O 1
ATOM 4282 N N . ILE B 1 181 ? -2.258 23.969 8.695 1 90.94 181 ILE B N 1
ATOM 4283 C CA . ILE B 1 181 ? -2.807 25.25 9.141 1 90.94 181 ILE B CA 1
ATOM 4284 C C . ILE B 1 181 ? -2.264 25.578 10.523 1 90.94 181 ILE B C 1
ATOM 4286 O O . ILE B 1 181 ? -1.842 26.719 10.773 1 90.94 181 ILE B O 1
ATOM 4290 N N . CYS B 1 182 ? -2.25 24.609 11.375 1 94.19 182 CYS B N 1
ATOM 4291 C CA . CYS B 1 182 ? -1.75 24.781 12.734 1 94.19 182 CYS B CA 1
ATOM 4292 C C . CYS B 1 182 ? -0.304 25.266 12.719 1 94.19 182 CYS B C 1
ATOM 4294 O O . CYS B 1 182 ? 0.041 26.219 13.422 1 94.19 182 CYS B O 1
ATOM 4296 N N . HIS B 1 183 ? 0.524 24.641 11.945 1 95.88 183 HIS B N 1
ATOM 4297 C CA . HIS B 1 183 ? 1.93 25.016 11.852 1 95.88 183 HIS B CA 1
ATOM 4298 C C . HIS B 1 183 ? 2.082 26.453 11.359 1 95.88 183 HIS B C 1
ATOM 4300 O O . HIS B 1 183 ? 2.816 27.25 11.953 1 95.88 183 HIS B O 1
ATOM 4306 N N . ILE B 1 184 ? 1.375 26.797 10.32 1 93.31 184 ILE B N 1
ATOM 4307 C CA . ILE B 1 184 ? 1.478 28.109 9.703 1 93.31 184 ILE B CA 1
ATOM 4308 C C . ILE B 1 184 ? 1.008 29.172 10.695 1 93.31 184 ILE B C 1
ATOM 4310 O O . ILE B 1 184 ? 1.69 30.188 10.898 1 93.31 184 ILE B O 1
ATOM 4314 N N . GLU B 1 185 ? -0.088 28.953 11.281 1 93.69 185 GLU B N 1
ATOM 4315 C CA . GLU B 1 185 ? -0.643 29.922 12.219 1 93.69 185 GLU B CA 1
ATOM 4316 C C . GLU B 1 185 ? 0.267 30.094 13.43 1 93.69 185 GLU B C 1
ATOM 4318 O O . GLU B 1 185 ? 0.558 31.219 13.836 1 93.69 185 GLU B O 1
ATOM 4323 N N . ASN B 1 186 ? 0.701 29.047 14.016 1 95.88 186 ASN B N 1
ATOM 4324 C CA . ASN B 1 186 ? 1.544 29.109 15.203 1 95.88 186 ASN B CA 1
ATOM 4325 C C . ASN B 1 186 ? 2.881 29.781 14.906 1 95.88 186 ASN B C 1
ATOM 4327 O O . ASN B 1 186 ? 3.334 30.641 15.664 1 95.88 186 ASN B O 1
ATOM 4331 N N . MET B 1 187 ? 3.455 29.422 13.812 1 95.94 187 MET B N 1
ATOM 4332 C CA . MET B 1 187 ? 4.766 29.969 13.477 1 95.94 187 MET B CA 1
ATOM 4333 C C . MET B 1 187 ? 4.656 31.453 13.109 1 95.94 187 MET B C 1
ATOM 4335 O O . MET B 1 187 ? 5.629 32.188 13.219 1 95.94 187 MET B O 1
ATOM 4339 N N . SER B 1 188 ? 3.482 31.828 12.633 1 94.31 188 SER B N 1
ATOM 4340 C CA . SER B 1 188 ? 3.271 33.25 12.297 1 94.31 188 SER B CA 1
ATOM 4341 C C . SER B 1 188 ? 3.207 34.094 13.547 1 94.31 188 SER B C 1
ATOM 4343 O O . SER B 1 188 ? 3.348 35.312 13.477 1 94.31 188 SER B O 1
ATOM 4345 N N . LYS B 1 189 ? 3 33.531 14.695 1 94.88 189 LYS B N 1
ATOM 4346 C CA . LYS B 1 189 ? 2.863 34.25 15.953 1 94.88 189 LYS B CA 1
ATOM 4347 C C . LYS B 1 189 ? 4.227 34.625 16.516 1 94.88 189 LYS B C 1
ATOM 4349 O O . LYS B 1 189 ? 4.32 35.438 17.438 1 94.88 189 LYS B O 1
ATOM 4354 N N . ILE B 1 190 ? 5.199 34 15.984 1 93.94 190 ILE B N 1
ATOM 4355 C CA . ILE B 1 190 ? 6.531 34.25 16.516 1 93.94 190 ILE B CA 1
ATOM 4356 C C . ILE B 1 190 ? 7.453 34.75 15.406 1 93.94 190 ILE B C 1
ATOM 4358 O O . ILE B 1 190 ? 7.148 34.594 14.227 1 93.94 190 ILE B O 1
ATOM 4362 N N . ASP B 1 191 ? 8.555 35.375 15.82 1 89.81 191 ASP B N 1
ATOM 4363 C CA . ASP B 1 191 ? 9.555 35.844 14.852 1 89.81 191 ASP B CA 1
ATOM 4364 C C . ASP B 1 191 ? 10.547 34.719 14.539 1 89.81 191 ASP B C 1
ATOM 4366 O O . ASP B 1 191 ? 11.367 34.344 15.383 1 89.81 191 ASP B O 1
ATOM 4370 N N . VAL B 1 192 ? 10.523 34.219 13.336 1 85.31 192 VAL B N 1
ATOM 4371 C CA . VAL B 1 192 ? 11.414 33.125 12.961 1 85.31 192 VAL B CA 1
ATOM 4372 C C . VAL B 1 192 ? 12.539 33.656 12.078 1 85.31 192 VAL B C 1
ATOM 4374 O O . VAL B 1 192 ? 13.289 32.875 11.484 1 85.31 192 VAL B O 1
ATOM 4377 N N . SER B 1 193 ? 12.883 35 12.055 1 79.44 193 SER B N 1
ATOM 4378 C CA . SER B 1 193 ? 14.016 35.656 11.43 1 79.44 193 SER B CA 1
ATOM 4379 C C . SER B 1 193 ? 14.25 35.125 10.016 1 79.44 193 SER B C 1
ATOM 4381 O O . SER B 1 193 ? 15.383 34.812 9.648 1 79.44 193 SER B O 1
ATOM 4383 N N . GLU B 1 194 ? 13.359 34.875 9.07 1 88.06 194 GLU B N 1
ATOM 4384 C CA . GLU B 1 194 ? 13.438 34.469 7.672 1 88.06 194 GLU B CA 1
ATOM 4385 C C . GLU B 1 194 ? 13.875 33 7.543 1 88.06 194 GLU B C 1
ATOM 4387 O O . GLU B 1 194 ? 14.289 32.562 6.469 1 88.06 194 GLU B O 1
ATOM 4392 N N . LYS B 1 195 ? 13.938 32.344 8.68 1 94.12 195 LYS B N 1
ATOM 4393 C CA . LYS B 1 195 ? 14.312 30.938 8.68 1 94.12 195 LYS B CA 1
ATOM 4394 C C . LYS B 1 195 ? 13.297 30.094 7.91 1 94.12 195 LYS B C 1
ATOM 4396 O O . LYS B 1 195 ? 12.133 30.484 7.801 1 94.12 195 LYS B O 1
ATOM 4401 N N . LYS B 1 196 ? 13.828 29.031 7.355 1 97.25 196 LYS B N 1
ATOM 4402 C CA . LYS B 1 196 ? 12.953 28.125 6.621 1 97.25 196 LYS B CA 1
ATOM 4403 C C . LYS B 1 196 ? 12.07 27.328 7.574 1 97.25 196 LYS B C 1
ATOM 4405 O O . LYS B 1 196 ? 12.5 26.969 8.68 1 97.25 196 LYS B O 1
ATOM 4410 N N . LEU B 1 197 ? 10.914 27.094 7.133 1 97.19 197 LEU B N 1
ATOM 4411 C CA . LEU B 1 197 ? 9.969 26.25 7.863 1 97.19 197 LEU B CA 1
ATOM 4412 C C . LEU B 1 197 ? 9.641 24.984 7.074 1 97.19 197 LEU B C 1
ATOM 4414 O O . LEU B 1 197 ? 9.078 25.062 5.98 1 97.19 197 LEU B O 1
ATOM 4418 N N . PHE B 1 198 ? 10.016 23.859 7.637 1 97.25 198 PHE B N 1
ATOM 4419 C CA . PHE B 1 198 ? 9.742 22.562 7.012 1 97.25 198 PHE B CA 1
ATOM 4420 C C . PHE B 1 198 ? 8.453 21.969 7.547 1 97.25 198 PHE B C 1
ATOM 4422 O O . PHE B 1 198 ? 8.305 21.766 8.75 1 97.25 198 PHE B O 1
ATOM 4429 N N . ILE B 1 199 ? 7.543 21.688 6.648 1 94.62 199 ILE B N 1
ATOM 4430 C CA . ILE B 1 199 ? 6.227 21.188 7.027 1 94.62 199 ILE B CA 1
ATOM 4431 C C . ILE B 1 199 ? 5.934 19.891 6.27 1 94.62 199 ILE B C 1
ATOM 4433 O O . ILE B 1 199 ? 6.035 19.844 5.039 1 94.62 199 ILE B O 1
ATOM 4437 N N . ASN B 1 200 ? 5.543 18.906 7.051 1 91.19 200 ASN B N 1
ATOM 4438 C CA . ASN B 1 200 ? 5.184 17.625 6.441 1 91.19 200 ASN B CA 1
ATOM 4439 C C . ASN B 1 200 ? 3.848 17.703 5.711 1 91.19 200 ASN B C 1
ATOM 4441 O O . ASN B 1 200 ? 2.965 18.469 6.109 1 91.19 200 ASN B O 1
ATOM 4445 N N . PHE B 1 201 ? 3.734 16.953 4.656 1 82.19 201 PHE B N 1
ATOM 4446 C CA . PHE B 1 201 ? 2.434 16.75 4.031 1 82.19 201 PHE B CA 1
ATOM 4447 C C . PHE B 1 201 ? 2.299 15.328 3.5 1 82.19 201 PHE B C 1
ATOM 4449 O O . PHE B 1 201 ? 3.297 14.695 3.146 1 82.19 201 PHE B O 1
ATOM 4456 N N . ASN B 1 202 ? 1.092 14.844 3.473 1 80.12 202 ASN B N 1
ATOM 4457 C CA . ASN B 1 202 ? 0.791 13.508 2.969 1 80.12 202 ASN B CA 1
ATOM 4458 C C . ASN B 1 202 ? 0.168 13.562 1.576 1 80.12 202 ASN B C 1
ATOM 4460 O O . ASN B 1 202 ? -0.978 13.992 1.42 1 80.12 202 ASN B O 1
ATOM 4464 N N . PRO B 1 203 ? 0.9 13.086 0.578 1 77.5 203 PRO B N 1
ATOM 4465 C CA . PRO B 1 203 ? 0.37 13.164 -0.785 1 77.5 203 PRO B CA 1
ATOM 4466 C C . PRO B 1 203 ? -0.94 12.398 -0.955 1 77.5 203 PRO B C 1
ATOM 4468 O O . PRO B 1 203 ? -1.767 12.758 -1.797 1 77.5 203 PRO B O 1
ATOM 4471 N N . THR B 1 204 ? -1.148 11.398 -0.19 1 74.06 204 THR B N 1
ATOM 4472 C CA . THR B 1 204 ? -2.344 10.57 -0.322 1 74.06 204 THR B CA 1
ATOM 4473 C C . THR B 1 204 ? -3.572 11.312 0.2 1 74.06 204 THR B C 1
ATOM 4475 O O . THR B 1 204 ? -4.707 10.906 -0.069 1 74.06 204 THR B O 1
ATOM 4478 N N . ALA B 1 205 ? -3.283 12.336 0.888 1 75.44 205 ALA B N 1
ATOM 4479 C CA . ALA B 1 205 ? -4.383 13.141 1.41 1 75.44 205 ALA B CA 1
ATOM 4480 C C . ALA B 1 205 ? -4.758 14.25 0.433 1 75.44 205 ALA B C 1
ATOM 4482 O O . ALA B 1 205 ? -5.566 15.125 0.757 1 75.44 205 ALA B O 1
ATOM 4483 N N . ILE B 1 206 ? -4.195 14.164 -0.769 1 76.56 206 ILE B N 1
ATOM 4484 C CA . ILE B 1 206 ? -4.449 15.211 -1.757 1 76.56 206 ILE B CA 1
ATOM 4485 C C . ILE B 1 206 ? -4.969 14.578 -3.049 1 76.56 206 ILE B C 1
ATOM 4487 O O . ILE B 1 206 ? -4.219 13.914 -3.766 1 76.56 206 ILE B O 1
ATOM 4491 N N . TYR B 1 207 ? -6.25 14.766 -3.32 1 71.19 207 TYR B N 1
ATOM 4492 C CA . TYR B 1 207 ? -6.812 14.242 -4.559 1 71.19 207 TYR B CA 1
ATOM 4493 C C . TYR B 1 207 ? -6.555 15.195 -5.723 1 71.19 207 TYR B C 1
ATOM 4495 O O . TYR B 1 207 ? -6.156 14.766 -6.809 1 71.19 207 TYR B O 1
ATOM 4503 N N . ASP B 1 208 ? -6.828 16.438 -5.441 1 74.5 208 ASP B N 1
ATOM 4504 C CA . ASP B 1 208 ? -6.633 17.516 -6.41 1 74.5 208 ASP B CA 1
ATOM 4505 C C . ASP B 1 208 ? -5.941 18.703 -5.766 1 74.5 208 ASP B C 1
ATOM 4507 O O . ASP B 1 208 ? -6.547 19.422 -4.957 1 74.5 208 ASP B O 1
ATOM 4511 N N . PRO B 1 209 ? -4.668 18.875 -6.219 1 76.31 209 PRO B N 1
ATOM 4512 C CA . PRO B 1 209 ? -3.893 19.938 -5.586 1 76.31 209 PRO B CA 1
ATOM 4513 C C . PRO B 1 209 ? -4.555 21.312 -5.73 1 76.31 209 PRO B C 1
ATOM 4515 O O . PRO B 1 209 ? -4.445 22.156 -4.836 1 76.31 209 PRO B O 1
ATOM 4518 N N . LEU B 1 210 ? -5.238 21.594 -6.801 1 75.25 210 LEU B N 1
ATOM 4519 C CA . LEU B 1 210 ? -5.852 22.891 -7.051 1 75.25 210 LEU B CA 1
ATOM 4520 C C . LEU B 1 210 ? -6.93 23.188 -6.016 1 75.25 210 LEU B C 1
ATOM 4522 O O . LEU B 1 210 ? -7.102 24.344 -5.617 1 75.25 210 LEU B O 1
ATOM 4526 N N . PHE B 1 211 ? -7.465 22.156 -5.551 1 73.44 211 PHE B N 1
ATOM 4527 C CA . PHE B 1 211 ? -8.555 22.359 -4.602 1 73.44 211 PHE B CA 1
ATOM 4528 C C . PHE B 1 211 ? -8.07 22.156 -3.172 1 73.44 211 PHE B C 1
ATOM 4530 O O . PHE B 1 211 ? -8.375 22.953 -2.287 1 73.44 211 PHE B O 1
ATOM 4537 N N . CYS B 1 212 ? -7.25 21.172 -2.977 1 73.62 212 CYS B N 1
ATOM 4538 C CA . CYS B 1 212 ? -6.898 20.734 -1.628 1 73.62 212 CYS B CA 1
ATOM 4539 C C . CYS B 1 212 ? -5.891 21.688 -0.992 1 73.62 212 CYS B C 1
ATOM 4541 O O . CYS B 1 212 ? -5.867 21.844 0.23 1 73.62 212 CYS B O 1
ATOM 4543 N N . LEU B 1 213 ? -5.16 22.422 -1.831 1 79.5 213 LEU B N 1
ATOM 4544 C CA . LEU B 1 213 ? -4.07 23.203 -1.272 1 79.5 213 LEU B CA 1
ATOM 4545 C C . LEU B 1 213 ? -4.449 24.688 -1.205 1 79.5 213 LEU B C 1
ATOM 4547 O O . LEU B 1 213 ? -3.688 25.5 -0.684 1 79.5 213 LEU B O 1
ATOM 4551 N N . THR B 1 214 ? -5.66 24.953 -1.62 1 79.75 214 THR B N 1
ATOM 4552 C CA . THR B 1 214 ? -6.156 26.328 -1.576 1 79.75 214 THR B CA 1
ATOM 4553 C C . THR B 1 214 ? -6.227 26.828 -0.137 1 79.75 214 THR B C 1
ATOM 4555 O O . THR B 1 214 ? -5.883 27.984 0.141 1 79.75 214 THR B O 1
ATOM 4558 N N . THR B 1 215 ? -6.629 25.938 0.691 1 80.31 215 THR B N 1
ATOM 4559 C CA . THR B 1 215 ? -6.773 26.328 2.09 1 80.31 215 THR B CA 1
ATOM 4560 C C . THR B 1 215 ? -5.414 26.656 2.703 1 80.31 215 THR B C 1
ATOM 4562 O O . THR B 1 215 ? -5.293 27.609 3.48 1 80.31 215 THR B O 1
ATOM 4565 N N . THR B 1 216 ? -4.449 25.906 2.379 1 82.94 216 THR B N 1
ATOM 4566 C CA . THR B 1 216 ? -3.1 26.156 2.873 1 82.94 216 THR B CA 1
ATOM 4567 C C . THR B 1 216 ? -2.592 27.516 2.389 1 82.94 216 THR B C 1
ATOM 4569 O O . THR B 1 216 ? -2.072 28.312 3.178 1 82.94 216 THR B O 1
ATOM 4572 N N . ASN B 1 217 ? -2.818 27.766 1.186 1 86.06 217 ASN B N 1
ATOM 4573 C CA . ASN B 1 217 ? -2.4 29.047 0.607 1 86.06 217 ASN B CA 1
ATOM 4574 C C . ASN B 1 217 ? -3.129 30.219 1.252 1 86.06 217 ASN B C 1
ATOM 4576 O O . ASN B 1 217 ? -2.523 31.25 1.521 1 86.06 217 ASN B O 1
ATOM 4580 N N . GLN B 1 218 ? -4.352 30 1.444 1 86.88 218 GLN B N 1
ATOM 4581 C CA . GLN B 1 218 ? -5.148 31.062 2.061 1 86.88 218 GLN B CA 1
ATOM 4582 C C . GLN B 1 218 ? -4.684 31.344 3.486 1 86.88 218 GLN B C 1
ATOM 4584 O O . GLN B 1 218 ? -4.645 32.5 3.92 1 86.88 218 GLN B O 1
ATOM 4589 N N . SER B 1 219 ? -4.371 30.297 4.18 1 87.12 219 SER B N 1
ATOM 4590 C CA . SER B 1 219 ? -3.867 30.453 5.539 1 87.12 219 SER B CA 1
ATOM 4591 C C . SER B 1 219 ? -2.549 31.219 5.551 1 87.12 219 SER B C 1
ATOM 4593 O O . SER B 1 219 ? -2.326 32.062 6.422 1 87.12 219 SER B O 1
ATOM 4595 N N . LEU B 1 220 ? -1.74 30.953 4.66 1 89.25 220 LEU B N 1
ATOM 4596 C CA . LEU B 1 220 ? -0.441 31.609 4.574 1 89.25 220 LEU B CA 1
ATOM 4597 C C . LEU B 1 220 ? -0.603 33.094 4.25 1 89.25 220 LEU B C 1
ATOM 4599 O O . LEU B 1 220 ? 0.121 33.938 4.789 1 89.25 220 LEU B O 1
ATOM 4603 N N . LYS B 1 221 ? -1.503 33.375 3.391 1 88.06 221 LYS B N 1
ATOM 4604 C CA . LYS B 1 221 ? -1.732 34.75 2.965 1 88.06 221 LYS B CA 1
ATOM 4605 C C . LYS B 1 221 ? -2.15 35.625 4.141 1 88.06 221 LYS B C 1
ATOM 4607 O O . LYS B 1 221 ? -1.924 36.844 4.129 1 88.06 221 LYS B O 1
ATOM 4612 N N . LYS B 1 222 ? -2.707 35.031 5.094 1 90.69 222 LYS B N 1
ATOM 4613 C CA . LYS B 1 222 ? -3.16 35.75 6.27 1 90.69 222 LYS B CA 1
ATOM 4614 C C . LYS B 1 222 ? -2.002 36.031 7.219 1 90.69 222 LYS B C 1
ATOM 4616 O O . LYS B 1 222 ? -2.178 36.719 8.234 1 90.69 222 LYS B O 1
ATOM 4621 N N . THR B 1 223 ? -0.913 35.5 6.863 1 90.69 223 THR B N 1
ATOM 4622 C CA . THR B 1 223 ? 0.248 35.656 7.734 1 90.69 223 THR B CA 1
ATOM 4623 C C . THR B 1 223 ? 1.353 36.438 7.027 1 90.69 223 THR B C 1
ATOM 4625 O O . THR B 1 223 ? 1.2 36.812 5.863 1 90.69 223 THR B O 1
ATOM 4628 N N . GLY B 1 224 ? 2.406 36.719 7.77 1 87.75 224 GLY B N 1
ATOM 4629 C CA . GLY B 1 224 ? 3.561 37.406 7.203 1 87.75 224 GLY B CA 1
ATOM 4630 C C . GLY B 1 224 ? 4.617 36.469 6.684 1 87.75 224 GLY B C 1
ATOM 4631 O O . GLY B 1 224 ? 5.68 36.875 6.223 1 87.75 224 GLY B O 1
ATOM 4632 N N . ILE B 1 225 ? 4.34 35.281 6.699 1 91.69 225 ILE B N 1
ATOM 4633 C CA . ILE B 1 225 ? 5.301 34.281 6.238 1 91.69 225 ILE B CA 1
ATOM 4634 C C . ILE B 1 225 ? 5.273 34.219 4.711 1 91.69 225 ILE B C 1
ATOM 4636 O O . ILE B 1 225 ? 4.203 34.094 4.109 1 91.69 225 ILE B O 1
ATOM 4640 N N . GLN 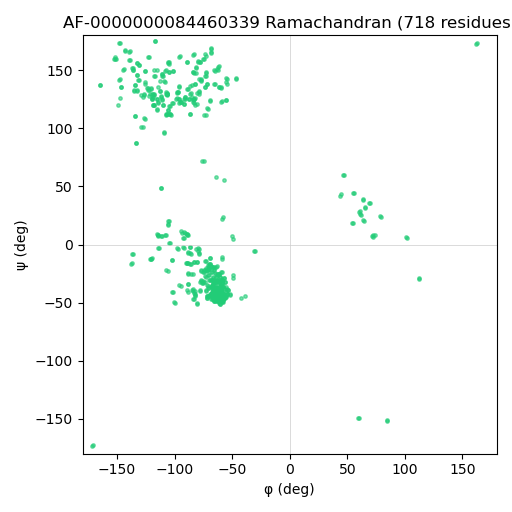B 1 226 ? 6.414 34.281 4.098 1 92.19 226 GLN B N 1
ATOM 4641 C CA . GLN B 1 226 ? 6.512 34.219 2.645 1 92.19 226 GLN B CA 1
ATOM 4642 C C . GLN B 1 226 ? 6.5 32.75 2.172 1 92.19 226 GLN B C 1
ATOM 4644 O O . GLN B 1 226 ? 7.066 31.875 2.828 1 92.19 226 GLN B O 1
ATOM 4649 N N . PRO B 1 227 ? 5.945 32.531 1.01 1 92.31 227 PRO B N 1
ATOM 4650 C CA . PRO B 1 227 ? 5.941 31.156 0.466 1 92.31 227 PRO B CA 1
ATOM 4651 C C . PRO B 1 227 ? 7.344 30.562 0.358 1 92.31 227 PRO B C 1
ATOM 4653 O O . PRO B 1 227 ? 7.527 29.375 0.586 1 92.31 227 PRO B O 1
ATOM 4656 N N . SER B 1 228 ? 8.273 31.391 0.107 1 93.31 228 SER B N 1
ATOM 4657 C CA . SER B 1 228 ? 9.648 30.938 -0.085 1 93.31 228 SER B CA 1
ATOM 4658 C C . SER B 1 228 ? 10.25 30.422 1.221 1 93.31 228 SER B C 1
ATOM 4660 O O . SER B 1 228 ? 11.281 29.766 1.215 1 93.31 228 SER B O 1
ATOM 4662 N N . GLN B 1 229 ? 9.641 30.75 2.336 1 94.81 229 GLN B N 1
ATOM 4663 C CA . GLN B 1 229 ? 10.109 30.297 3.639 1 94.81 229 GLN B CA 1
ATOM 4664 C C . GLN B 1 229 ? 9.602 28.891 3.941 1 94.81 229 GLN B C 1
ATOM 4666 O O . GLN B 1 229 ? 10.109 28.219 4.844 1 94.81 229 GLN B O 1
ATOM 4671 N N . ILE B 1 230 ? 8.672 28.469 3.236 1 95 230 ILE B N 1
ATOM 4672 C CA . ILE B 1 230 ? 8.031 27.188 3.527 1 95 230 ILE B CA 1
ATOM 4673 C C . ILE B 1 230 ? 8.633 26.109 2.637 1 95 230 ILE B C 1
ATOM 4675 O O . ILE B 1 230 ? 8.789 26.297 1.429 1 95 230 ILE B O 1
ATOM 4679 N N . VAL B 1 231 ? 9.008 25.031 3.197 1 95.81 231 VAL B N 1
ATOM 4680 C CA . VAL B 1 231 ? 9.438 23.812 2.494 1 95.81 231 VAL B CA 1
ATOM 4681 C C . VAL B 1 231 ? 8.5 22.656 2.842 1 95.81 231 VAL B C 1
ATOM 4683 O O . VAL B 1 231 ? 8.391 22.266 4.008 1 95.81 231 VAL B O 1
ATOM 4686 N N . PHE B 1 232 ? 7.891 22.125 1.849 1 92 232 PHE B N 1
ATOM 4687 C CA . PHE B 1 232 ? 7.012 20.984 2.078 1 92 232 PHE B CA 1
ATOM 4688 C C . PHE B 1 232 ? 7.781 19.672 1.939 1 92 232 PHE B C 1
ATOM 4690 O O . PHE B 1 232 ? 8.492 19.469 0.952 1 92 232 PHE B O 1
ATOM 4697 N N . GLU B 1 233 ? 7.633 18.891 2.986 1 91.69 233 GLU B N 1
ATOM 4698 C CA . GLU B 1 233 ? 8.297 17.594 3.01 1 91.69 233 GLU B CA 1
ATOM 4699 C C . GLU B 1 233 ? 7.348 16.484 2.557 1 91.69 233 GLU B C 1
ATOM 4701 O O . GLU B 1 233 ? 6.285 16.297 3.152 1 91.69 233 GLU B O 1
ATOM 4706 N N . VAL B 1 234 ? 7.852 15.781 1.567 1 81 234 VAL B N 1
ATOM 4707 C CA . VAL B 1 234 ? 7.047 14.688 1.032 1 81 234 VAL B CA 1
ATOM 4708 C C . VAL B 1 234 ? 7.621 13.352 1.491 1 81 234 VAL B C 1
ATOM 4710 O O . VAL B 1 234 ? 8.805 13.078 1.293 1 81 234 VAL B O 1
ATOM 4713 N N . THR B 1 235 ? 6.801 12.648 2.287 1 68.44 235 THR B N 1
ATOM 4714 C CA . THR B 1 235 ? 7.262 11.336 2.707 1 68.44 235 THR B CA 1
ATOM 4715 C C . THR B 1 235 ? 6.992 10.289 1.624 1 68.44 235 THR B C 1
ATOM 4717 O O . THR B 1 235 ? 5.969 10.352 0.939 1 68.44 235 THR B O 1
ATOM 4720 N N . GLU B 1 236 ? 8.141 9.664 1.152 1 54.22 236 GLU B N 1
ATOM 4721 C CA . GLU B 1 236 ? 8.047 8.625 0.131 1 54.22 236 GLU B CA 1
ATOM 4722 C C . GLU B 1 236 ? 7.16 7.477 0.593 1 54.22 236 GLU B C 1
ATOM 4724 O O . GLU B 1 236 ? 7.246 6.367 0.061 1 54.22 236 GLU B O 1
ATOM 4729 N N . SER B 1 237 ? 6.305 7.676 1.474 1 49.84 237 SER B N 1
ATOM 4730 C CA . SER B 1 237 ? 5.633 6.461 1.923 1 49.84 237 SER B CA 1
ATOM 4731 C C . SER B 1 237 ? 5.191 5.605 0.741 1 49.84 237 SER B C 1
ATOM 4733 O O . SER B 1 237 ? 5.105 6.094 -0.388 1 49.84 237 SER B O 1
ATOM 4735 N N . ASP B 1 238 ? 5.312 4.289 1.004 1 47 238 ASP B N 1
ATOM 4736 C CA . ASP B 1 238 ? 5.035 3.102 0.199 1 47 238 ASP B CA 1
ATOM 4737 C C . ASP B 1 238 ? 3.906 3.361 -0.794 1 47 238 ASP B C 1
ATOM 4739 O O . ASP B 1 238 ? 3.697 2.578 -1.724 1 47 238 ASP B O 1
ATOM 4743 N N . GLU B 1 239 ? 3.314 4.605 -0.632 1 48.81 239 GLU B N 1
ATOM 4744 C CA . GLU B 1 239 ? 1.996 4.555 -1.258 1 48.81 239 GLU B CA 1
ATOM 4745 C C . GLU B 1 239 ? 1.918 5.492 -2.459 1 48.81 239 GLU B C 1
ATOM 4747 O O . GLU B 1 239 ? 0.837 5.715 -3.01 1 48.81 239 GLU B O 1
ATOM 4752 N N . VAL B 1 240 ? 3.143 6.008 -2.77 1 52.78 240 VAL B N 1
ATOM 4753 C CA . VAL B 1 240 ? 2.836 6.871 -3.906 1 52.78 240 VAL B CA 1
ATOM 4754 C C . VAL B 1 240 ? 2.619 6.023 -5.156 1 52.78 240 VAL B C 1
ATOM 4756 O O . VAL B 1 240 ? 3.572 5.703 -5.871 1 52.78 240 VAL B O 1
ATOM 4759 N N . LYS B 1 241 ? 1.493 5.344 -5.141 1 54.78 241 LYS B N 1
ATOM 4760 C CA . LYS B 1 241 ? 1.081 4.457 -6.227 1 54.78 241 LYS B CA 1
ATOM 4761 C C . LYS B 1 241 ? 0.982 5.219 -7.547 1 54.78 241 LYS B C 1
ATOM 4763 O O . LYS B 1 241 ? 0.969 4.609 -8.617 1 54.78 241 LYS B O 1
ATOM 4768 N N . ASP B 1 242 ? 1.065 6.602 -7.367 1 65.62 242 ASP B N 1
ATOM 4769 C CA . ASP B 1 242 ? 0.874 7.383 -8.586 1 65.62 242 ASP B CA 1
ATOM 4770 C C . ASP B 1 242 ? 1.938 8.469 -8.711 1 65.62 242 ASP B C 1
ATOM 4772 O O . ASP B 1 242 ? 1.737 9.602 -8.25 1 65.62 242 ASP B O 1
ATOM 4776 N N . LYS B 1 243 ? 3.062 8.102 -9.312 1 69.94 243 LYS B N 1
ATOM 4777 C CA . LYS B 1 243 ? 4.18 9.023 -9.508 1 69.94 243 LYS B CA 1
ATOM 4778 C C . LYS B 1 243 ? 3.725 10.297 -10.219 1 69.94 243 LYS B C 1
ATOM 4780 O O . LYS B 1 243 ? 4.18 11.391 -9.891 1 69.94 243 LYS B O 1
ATOM 4785 N N . ARG B 1 244 ? 2.896 10.109 -11.125 1 72.5 244 ARG B N 1
ATOM 4786 C CA . ARG B 1 244 ? 2.414 11.258 -11.883 1 72.5 244 ARG B CA 1
ATOM 4787 C C . ARG B 1 244 ? 1.66 12.234 -10.984 1 72.5 244 ARG B C 1
ATOM 4789 O O . ARG B 1 244 ? 1.814 13.453 -11.109 1 72.5 244 ARG B O 1
ATOM 4796 N N . HIS B 1 245 ? 0.864 11.672 -10.156 1 77.5 245 HIS B N 1
ATOM 4797 C CA . HIS B 1 245 ? 0.112 12.492 -9.219 1 77.5 245 HIS B CA 1
ATOM 4798 C C . HIS B 1 245 ? 1.046 13.242 -8.273 1 77.5 245 HIS B C 1
ATOM 4800 O O . HIS B 1 245 ? 0.83 14.422 -7.984 1 77.5 245 HIS B O 1
ATOM 4806 N N . LEU B 1 246 ? 2.045 12.617 -7.859 1 78.5 246 LEU B N 1
ATOM 4807 C CA . LEU B 1 246 ? 3.01 13.242 -6.965 1 78.5 246 LEU B CA 1
ATOM 4808 C C . LEU B 1 246 ? 3.721 14.406 -7.656 1 78.5 246 LEU B C 1
ATOM 4810 O O . LEU B 1 246 ? 3.91 15.469 -7.059 1 78.5 246 LEU B O 1
ATOM 4814 N N . LEU B 1 247 ? 4.027 14.195 -8.836 1 80.62 247 LEU B N 1
ATOM 4815 C CA . LEU B 1 247 ? 4.691 15.242 -9.617 1 80.62 247 LEU B CA 1
ATOM 4816 C C . LEU B 1 247 ? 3.787 16.453 -9.773 1 80.62 247 LEU B C 1
ATOM 4818 O O . LEU B 1 247 ? 4.258 17.594 -9.703 1 80.62 247 LEU B O 1
ATOM 4822 N N . LYS B 1 248 ? 2.564 16.172 -9.977 1 81.94 248 LYS B N 1
ATOM 4823 C CA . LYS B 1 248 ? 1.612 17.266 -10.109 1 81.94 248 LYS B CA 1
ATOM 4824 C C . LYS B 1 248 ? 1.553 18.109 -8.828 1 81.94 248 LYS B C 1
ATOM 4826 O O . LYS B 1 248 ? 1.484 19.328 -8.883 1 81.94 248 LYS B O 1
ATOM 4831 N N . ILE B 1 249 ? 1.56 17.438 -7.746 1 82.81 249 ILE B N 1
ATOM 4832 C CA . ILE B 1 249 ? 1.519 18.125 -6.457 1 82.81 249 ILE B CA 1
ATOM 4833 C C . ILE B 1 249 ? 2.785 18.953 -6.273 1 82.81 249 ILE B C 1
ATOM 4835 O O . ILE B 1 249 ? 2.719 20.125 -5.887 1 82.81 249 ILE B O 1
ATOM 4839 N N . ILE B 1 250 ? 3.857 18.375 -6.582 1 83.75 250 ILE B N 1
ATOM 4840 C CA . ILE B 1 250 ? 5.148 19.016 -6.414 1 83.75 250 ILE B CA 1
ATOM 4841 C C . ILE B 1 250 ? 5.23 20.25 -7.324 1 83.75 250 ILE B C 1
ATOM 4843 O O . ILE B 1 250 ? 5.668 21.312 -6.895 1 83.75 250 ILE B O 1
ATOM 4847 N N . ASP B 1 251 ? 4.781 20.047 -8.445 1 85.69 251 ASP B N 1
ATOM 4848 C CA . ASP B 1 251 ? 4.785 21.156 -9.398 1 85.69 251 ASP B CA 1
ATOM 4849 C C . ASP B 1 251 ? 3.895 22.297 -8.922 1 85.69 251 ASP B C 1
ATOM 4851 O O . ASP B 1 251 ? 4.246 23.469 -9.062 1 85.69 251 ASP B O 1
ATOM 4855 N N . TYR B 1 252 ? 2.791 21.969 -8.391 1 87.25 252 TYR B N 1
ATOM 4856 C CA . TYR B 1 252 ? 1.895 22.984 -7.844 1 87.25 252 TYR B CA 1
ATOM 4857 C C . TYR B 1 252 ? 2.59 23.797 -6.762 1 87.25 252 TYR B C 1
ATOM 4859 O O . TYR B 1 252 ? 2.557 25.031 -6.789 1 87.25 252 TYR B O 1
ATOM 4867 N N . TYR B 1 253 ? 3.236 23.141 -5.887 1 85.44 253 TYR B N 1
ATOM 4868 C CA . TYR B 1 253 ? 3.922 23.812 -4.789 1 85.44 253 TYR B CA 1
ATOM 4869 C C . TYR B 1 253 ? 5.051 24.703 -5.309 1 85.44 253 TYR B C 1
ATOM 4871 O O . TYR B 1 253 ? 5.176 25.859 -4.902 1 85.44 253 TYR B O 1
ATOM 4879 N N . ARG B 1 254 ? 5.746 24.219 -6.16 1 88.88 254 ARG B N 1
ATOM 4880 C CA . ARG B 1 254 ? 6.863 24.969 -6.719 1 88.88 254 ARG B CA 1
ATOM 4881 C C . ARG B 1 254 ? 6.383 26.234 -7.398 1 88.88 254 ARG B C 1
ATOM 4883 O O . ARG B 1 254 ? 6.98 27.312 -7.234 1 88.88 254 ARG B O 1
ATOM 4890 N N . ASN B 1 255 ? 5.355 26.062 -8.117 1 90.75 255 ASN B N 1
ATOM 4891 C CA . ASN B 1 255 ? 4.809 27.203 -8.852 1 90.75 255 ASN B CA 1
ATOM 4892 C C . ASN B 1 255 ? 4.297 28.281 -7.91 1 90.75 255 ASN B C 1
ATOM 4894 O O . ASN B 1 255 ? 4.211 29.453 -8.289 1 90.75 255 ASN B O 1
ATOM 4898 N N . GLN B 1 256 ? 3.949 27.906 -6.766 1 90.44 256 GLN B N 1
ATOM 4899 C CA . GLN B 1 256 ? 3.469 28.859 -5.777 1 90.44 256 GLN B CA 1
ATOM 4900 C C . GLN B 1 256 ? 4.629 29.469 -5 1 90.44 256 GLN B C 1
ATOM 4902 O O . GLN B 1 256 ? 4.426 30.359 -4.172 1 90.44 256 GLN B O 1
ATOM 4907 N N . GLY B 1 257 ? 5.867 28.953 -5.207 1 91.94 257 GLY B N 1
ATOM 4908 C CA . GLY B 1 257 ? 7.043 29.516 -4.574 1 91.94 257 GLY B CA 1
ATOM 4909 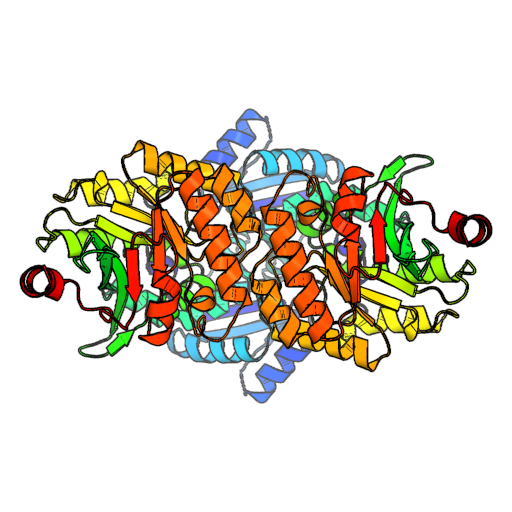C C . GLY B 1 257 ? 7.52 28.734 -3.369 1 91.94 257 GLY B C 1
ATOM 4910 O O . GLY B 1 257 ? 8.43 29.172 -2.656 1 91.94 257 GLY B O 1
ATOM 4911 N N . TYR B 1 258 ? 6.941 27.625 -3.113 1 92.88 258 TYR B N 1
ATOM 4912 C CA . TYR B 1 258 ? 7.348 26.781 -1.995 1 92.88 258 TYR B CA 1
ATOM 4913 C C . TYR B 1 258 ? 8.555 25.938 -2.371 1 92.88 258 TYR B C 1
ATOM 4915 O O . TYR B 1 258 ? 8.797 25.672 -3.553 1 92.88 258 TYR B O 1
ATOM 4923 N N . GLY B 1 259 ? 9.367 25.562 -1.367 1 93.88 259 GLY B N 1
ATOM 4924 C CA . GLY B 1 259 ? 10.352 24.5 -1.551 1 93.88 259 GLY B CA 1
ATOM 4925 C C . GLY B 1 259 ? 9.773 23.109 -1.359 1 93.88 259 GLY B C 1
ATOM 4926 O O . GLY B 1 259 ? 8.695 22.953 -0.787 1 93.88 259 GLY B O 1
ATOM 4927 N N . VAL B 1 260 ? 10.578 22.156 -1.879 1 92.06 260 VAL B N 1
ATOM 4928 C CA . VAL B 1 260 ? 10.133 20.766 -1.739 1 92.06 260 VAL B CA 1
ATOM 4929 C C . VAL B 1 260 ? 11.281 19.906 -1.239 1 92.06 260 VAL B C 1
ATOM 4931 O O . VAL B 1 260 ? 12.406 20.016 -1.732 1 92.06 260 VAL B O 1
ATOM 4934 N N . ALA B 1 261 ? 10.977 19.109 -0.242 1 91.81 261 ALA B N 1
ATOM 4935 C CA . ALA B 1 261 ? 11.938 18.156 0.297 1 91.81 261 ALA B CA 1
ATOM 4936 C C . ALA B 1 261 ? 11.398 16.734 0.22 1 91.81 261 ALA B C 1
ATOM 4938 O O . ALA B 1 261 ? 10.227 16.484 0.498 1 91.81 261 ALA B O 1
ATOM 4939 N N . LEU B 1 262 ? 12.234 15.875 -0.254 1 84.38 262 LEU B N 1
ATOM 4940 C CA . LEU B 1 262 ? 11.914 14.453 -0.179 1 84.38 262 LEU B CA 1
ATOM 4941 C C . LEU B 1 262 ? 12.383 13.859 1.145 1 84.38 262 LEU B C 1
ATOM 4943 O O . LEU B 1 262 ? 13.57 13.906 1.463 1 84.38 262 LEU B O 1
ATOM 4947 N N . ASP B 1 263 ? 11.367 13.258 1.784 1 80.44 263 ASP B N 1
ATOM 4948 C CA . ASP B 1 263 ? 11.648 12.766 3.129 1 80.44 263 ASP B CA 1
ATOM 4949 C C . ASP B 1 263 ? 11.797 11.25 3.139 1 80.44 263 ASP B C 1
ATOM 4951 O O . ASP B 1 263 ? 11.211 10.555 2.303 1 80.44 263 ASP B O 1
ATOM 4955 N N . ASP B 1 264 ? 12.648 10.797 4.047 1 71.56 264 ASP B N 1
ATOM 4956 C CA . ASP B 1 264 ? 12.891 9.391 4.344 1 71.56 264 ASP B CA 1
ATOM 4957 C C . ASP B 1 264 ? 13.516 8.68 3.146 1 71.56 264 ASP B C 1
ATOM 4959 O O . ASP B 1 264 ? 13.141 7.547 2.826 1 71.56 264 ASP B O 1
ATOM 4963 N N . LEU B 1 265 ? 14.297 9.461 2.432 1 61.88 265 LEU B N 1
ATOM 4964 C CA . LEU B 1 265 ? 15.031 8.828 1.343 1 61.88 265 LEU B CA 1
ATOM 4965 C C . LEU B 1 265 ? 15.945 7.734 1.872 1 61.88 265 LEU B C 1
ATOM 4967 O O . LEU B 1 265 ? 16.609 7.918 2.891 1 61.88 265 LEU B O 1
ATOM 4971 N N . GLY B 1 266 ? 15.898 6.57 1.151 1 55.31 266 GLY B N 1
ATOM 4972 C CA . GLY B 1 266 ? 16.719 5.426 1.531 1 55.31 266 GLY B CA 1
ATOM 4973 C C . GLY B 1 266 ? 15.898 4.254 2.045 1 55.31 266 GLY B C 1
ATOM 4974 O O . GLY B 1 266 ? 16.391 3.127 2.109 1 55.31 266 GLY B O 1
ATOM 4975 N N . SER B 1 267 ? 14.711 4.566 2.674 1 50.34 267 SER B N 1
ATOM 4976 C CA . SER B 1 267 ? 13.891 3.469 3.172 1 50.34 267 SER B CA 1
ATOM 4977 C C . SER B 1 267 ? 13.289 2.662 2.025 1 50.34 267 SER B C 1
ATOM 4979 O O . SER B 1 267 ? 12.891 1.512 2.211 1 50.34 267 SER B O 1
ATOM 4981 N N . GLY B 1 268 ? 13.375 3.215 0.693 1 47.59 268 GLY B N 1
ATOM 4982 C CA . GLY B 1 268 ? 12.867 2.5 -0.468 1 47.59 268 GLY B CA 1
ATOM 4983 C C . GLY B 1 268 ? 13.672 2.764 -1.728 1 47.59 268 GLY B C 1
ATOM 4984 O O . GLY B 1 268 ? 14.375 3.773 -1.824 1 47.59 268 GLY B O 1
ATOM 4985 N N . TYR B 1 269 ? 14.219 1.729 -2.504 1 45.47 269 TYR B N 1
ATOM 4986 C CA . TYR B 1 269 ? 15.039 1.777 -3.711 1 45.47 269 TYR B CA 1
ATOM 4987 C C . TYR B 1 269 ? 14.523 2.83 -4.68 1 45.47 269 TYR B C 1
ATOM 4989 O O . TYR B 1 269 ? 15.297 3.451 -5.41 1 45.47 269 TYR B O 1
ATOM 4997 N N . SER B 1 270 ? 13.188 2.812 -4.863 1 47.53 270 SER B N 1
ATOM 4998 C CA . SER B 1 270 ? 12.656 3.67 -5.918 1 47.53 270 SER B CA 1
ATOM 4999 C C . SER B 1 270 ? 13.188 5.094 -5.797 1 47.53 270 SER B C 1
ATOM 5001 O O . SER B 1 270 ? 12.891 5.945 -6.641 1 47.53 270 SER B O 1
ATOM 5003 N N . SER B 1 271 ? 14.156 5.129 -4.809 1 53.22 271 SER B N 1
ATOM 5004 C CA . SER B 1 271 ? 14.461 6.473 -4.324 1 53.22 271 SER B CA 1
ATOM 5005 C C . SER B 1 271 ? 15.328 7.238 -5.324 1 53.22 271 SER B C 1
ATOM 5007 O O . SER B 1 271 ? 15.047 8.398 -5.633 1 53.22 271 SER B O 1
ATOM 5009 N N . LEU B 1 272 ? 16.172 6.426 -5.984 1 57.66 272 LEU B N 1
ATOM 5010 C CA . LEU B 1 272 ? 17.109 7.215 -6.77 1 57.66 272 LEU B CA 1
ATOM 5011 C C . LEU B 1 272 ? 16.469 7.73 -8.047 1 57.66 272 LEU B C 1
ATOM 5013 O O . LEU B 1 272 ? 16.703 8.867 -8.461 1 57.66 272 LEU B O 1
ATOM 5017 N N . ASN B 1 273 ? 15.672 6.855 -8.602 1 59.53 273 ASN B N 1
ATOM 5018 C CA . ASN B 1 273 ? 14.945 7.289 -9.789 1 59.53 273 ASN B CA 1
ATOM 5019 C C . ASN B 1 273 ? 13.992 8.438 -9.477 1 59.53 273 ASN B C 1
ATOM 5021 O O . ASN B 1 273 ? 13.82 9.344 -10.297 1 59.53 273 ASN B O 1
ATOM 5025 N N . LEU B 1 274 ? 13.578 8.336 -8.312 1 65.75 274 LEU B N 1
ATOM 5026 C CA . LEU B 1 274 ? 12.68 9.406 -7.898 1 65.75 274 LEU B CA 1
ATOM 5027 C C . LEU B 1 274 ? 13.422 10.734 -7.805 1 65.75 274 LEU B C 1
ATOM 5029 O O . LEU B 1 274 ? 12.867 11.789 -8.109 1 65.75 274 LEU B O 1
ATOM 5033 N N . LEU B 1 275 ? 14.648 10.633 -7.488 1 70 275 LEU B N 1
ATOM 5034 C CA . LEU B 1 275 ? 15.453 11.844 -7.352 1 70 275 LEU B CA 1
ATOM 5035 C C . LEU B 1 275 ? 15.625 12.539 -8.695 1 70 275 LEU B C 1
ATOM 5037 O O . LEU B 1 275 ? 15.516 13.766 -8.789 1 70 275 LEU B O 1
ATOM 5041 N N . THR B 1 276 ? 15.766 11.695 -9.633 1 67.75 276 THR B N 1
ATOM 5042 C CA . THR B 1 276 ? 15.992 12.25 -10.969 1 67.75 276 THR B CA 1
ATOM 5043 C C . THR B 1 276 ? 14.695 12.812 -11.547 1 67.75 276 THR B C 1
ATOM 5045 O O . THR B 1 276 ? 14.711 13.828 -12.242 1 67.75 276 THR B O 1
ATOM 5048 N N . GLU B 1 277 ? 13.727 12.242 -11.219 1 71.38 277 GLU B N 1
ATOM 5049 C CA . GLU B 1 277 ? 12.438 12.625 -11.797 1 71.38 277 GLU B CA 1
ATOM 5050 C C . GLU B 1 277 ? 11.836 13.812 -11.047 1 71.38 277 GLU B C 1
ATOM 5052 O O . GLU B 1 277 ? 11.289 14.727 -11.672 1 71.38 277 GLU B O 1
ATOM 5057 N N . LEU B 1 278 ? 12 13.75 -9.773 1 76.5 278 LEU B N 1
ATOM 5058 C CA . LEU B 1 278 ? 11.328 14.758 -8.961 1 76.5 278 LEU B CA 1
ATOM 5059 C C . LEU B 1 278 ? 12.211 16 -8.797 1 76.5 278 LEU B C 1
ATOM 5061 O O . LEU B 1 278 ? 11.703 17.109 -8.695 1 76.5 278 LEU B O 1
ATOM 5065 N N . GLN B 1 279 ? 13.445 15.859 -8.734 1 80.62 279 GLN B N 1
ATOM 5066 C CA . GLN B 1 279 ? 14.43 16.922 -8.555 1 80.62 279 GLN B CA 1
ATOM 5067 C C . GLN B 1 279 ? 14.016 17.875 -7.43 1 80.62 279 GLN B C 1
ATOM 5069 O O . GLN B 1 279 ? 13.875 19.078 -7.645 1 80.62 279 GLN B O 1
ATOM 5074 N N . PRO B 1 280 ? 13.883 17.328 -6.281 1 87.44 280 PRO B N 1
ATOM 5075 C CA . PRO B 1 280 ? 13.508 18.188 -5.152 1 87.44 280 PRO B CA 1
ATOM 5076 C C . PRO B 1 280 ? 14.617 19.172 -4.766 1 87.44 280 PRO B C 1
ATOM 5078 O O . PRO B 1 280 ? 15.75 19.047 -5.23 1 87.44 280 PRO B O 1
ATOM 5081 N N . ASP B 1 281 ? 14.203 20.172 -3.947 1 92.56 281 ASP B N 1
ATOM 5082 C CA . ASP B 1 281 ? 15.188 21.125 -3.451 1 92.56 281 ASP B CA 1
ATOM 5083 C C . ASP B 1 281 ? 16.047 20.5 -2.357 1 92.56 281 ASP B C 1
ATOM 5085 O O . ASP B 1 281 ? 17.234 20.828 -2.23 1 92.56 281 ASP B O 1
ATOM 5089 N N . TYR B 1 282 ? 15.438 19.594 -1.624 1 93.06 282 TYR B N 1
ATOM 5090 C CA . TYR B 1 282 ? 16.109 18.938 -0.502 1 93.06 282 TYR B CA 1
ATOM 5091 C C . TYR B 1 282 ? 15.82 17.438 -0.489 1 93.06 282 TYR B C 1
ATOM 5093 O O . TYR B 1 282 ? 14.766 17 -0.944 1 93.06 282 TYR B O 1
ATOM 5101 N N . ILE B 1 283 ? 16.781 16.75 0.062 1 88.38 283 ILE B N 1
ATOM 5102 C CA . ILE B 1 283 ? 16.547 15.359 0.444 1 88.38 283 ILE B CA 1
ATOM 5103 C C . ILE B 1 283 ? 16.891 15.164 1.917 1 88.38 283 ILE B C 1
ATOM 5105 O O . ILE B 1 283 ? 17.875 15.727 2.408 1 88.38 283 ILE B O 1
ATOM 5109 N N . LYS B 1 284 ? 16 14.383 2.568 1 90.81 284 LYS B N 1
ATOM 5110 C CA . LYS B 1 284 ? 16.266 14.062 3.969 1 90.81 284 LYS B CA 1
ATOM 5111 C C . LYS B 1 284 ? 16.609 12.586 4.137 1 90.81 284 LYS B C 1
ATOM 5113 O O . LYS B 1 284 ? 15.852 11.711 3.721 1 90.81 284 LYS B O 1
ATOM 5118 N N . LEU B 1 285 ? 17.766 12.422 4.742 1 84.94 285 LEU B N 1
ATOM 5119 C CA . LEU B 1 285 ? 18.188 11.055 5.012 1 84.94 285 LEU B CA 1
ATOM 5120 C C . LEU B 1 285 ? 17.625 10.555 6.332 1 84.94 285 LEU B C 1
ATOM 5122 O O . LEU B 1 285 ? 17.781 11.203 7.371 1 84.94 285 LEU B O 1
ATOM 5126 N N . ASP B 1 286 ? 17.031 9.383 6.254 1 77.75 286 ASP B N 1
ATOM 5127 C CA . ASP B 1 286 ? 16.234 8.891 7.367 1 77.75 286 ASP B CA 1
ATOM 5128 C C . ASP B 1 286 ? 17.109 8.43 8.523 1 77.75 286 ASP B C 1
ATOM 5130 O O . ASP B 1 286 ? 18.281 8.117 8.328 1 77.75 286 ASP B O 1
ATOM 5134 N N . TYR B 1 287 ? 16.469 8.398 9.617 1 77.44 287 TYR B N 1
ATOM 5135 C CA . TYR B 1 287 ? 17.078 7.957 10.867 1 77.44 287 TYR B CA 1
ATOM 5136 C C . TYR B 1 287 ? 17.688 6.566 10.719 1 77.44 287 TYR B C 1
ATOM 5138 O O . TYR B 1 287 ? 18.781 6.297 11.242 1 77.44 287 TYR B O 1
ATOM 5146 N N . GLU B 1 288 ? 17.031 5.762 10.008 1 74.31 288 GLU B N 1
ATOM 5147 C CA . GLU B 1 288 ? 17.484 4.379 9.875 1 74.31 288 GLU B CA 1
ATOM 5148 C C . GLU B 1 288 ? 18.828 4.301 9.156 1 74.31 288 GLU B C 1
ATOM 5150 O O . GLU B 1 288 ? 19.641 3.432 9.453 1 74.31 288 GLU B O 1
ATOM 5155 N N . LEU B 1 289 ? 19.047 5.133 8.258 1 77.06 289 LEU B N 1
ATOM 5156 C CA . LEU B 1 289 ? 20.312 5.164 7.535 1 77.06 289 LEU B CA 1
ATOM 5157 C C . LEU B 1 289 ? 21.438 5.715 8.414 1 77.06 289 LEU B C 1
ATOM 5159 O O . LEU B 1 289 ? 22.594 5.301 8.289 1 77.06 289 LEU B O 1
ATOM 5163 N N . VAL B 1 290 ? 21.078 6.535 9.328 1 83.44 290 VAL B N 1
ATOM 5164 C CA . VAL B 1 290 ? 22.062 7.289 10.102 1 83.44 290 VAL B CA 1
ATOM 5165 C C . VAL B 1 290 ? 22.375 6.559 11.406 1 83.44 290 VAL B C 1
ATOM 5167 O O . VAL B 1 290 ? 23.516 6.527 11.852 1 83.44 290 VAL B O 1
ATOM 5170 N N . HIS B 1 291 ? 21.359 5.961 11.914 1 85.31 291 HIS B N 1
ATOM 5171 C CA . HIS B 1 291 ? 21.5 5.309 13.211 1 85.31 291 HIS B CA 1
ATOM 5172 C C . HIS B 1 291 ? 22.578 4.23 13.164 1 85.31 291 HIS B C 1
ATOM 5174 O O . HIS B 1 291 ? 22.547 3.336 12.312 1 85.31 291 HIS B O 1
ATOM 5180 N N . GLN B 1 292 ? 23.562 4.309 13.984 1 87.06 292 GLN B N 1
ATOM 5181 C CA . GLN B 1 292 ? 24.688 3.389 14.141 1 87.06 292 GLN B CA 1
ATOM 5182 C C . GLN B 1 292 ? 25.5 3.281 12.852 1 87.06 292 GLN B C 1
ATOM 5184 O O . GLN B 1 292 ? 26.062 2.23 12.555 1 87.06 292 GLN B O 1
ATOM 5189 N N . ILE B 1 293 ? 25.5 4.262 12.109 1 85.12 293 ILE B N 1
ATOM 5190 C CA . ILE B 1 293 ? 26.203 4.277 10.836 1 85.12 293 ILE B CA 1
ATOM 5191 C C . ILE B 1 293 ? 27.703 4.086 11.078 1 85.12 293 ILE B C 1
ATOM 5193 O O . ILE B 1 293 ? 28.422 3.553 10.219 1 85.12 293 ILE B O 1
ATOM 5197 N N . HIS B 1 294 ? 28.188 4.422 12.211 1 89.25 294 HIS B N 1
ATOM 5198 C CA . HIS B 1 294 ? 29.609 4.324 12.539 1 89.25 294 HIS B CA 1
ATOM 5199 C C . HIS B 1 294 ? 30.062 2.871 12.625 1 89.25 294 HIS B C 1
ATOM 5201 O O . HIS B 1 294 ? 31.25 2.578 12.523 1 89.25 294 HIS B O 1
ATOM 5207 N N . THR B 1 295 ? 29.078 2.021 12.773 1 86.19 295 THR B N 1
ATOM 5208 C CA . THR B 1 295 ? 29.422 0.608 12.891 1 86.19 295 THR B CA 1
ATOM 5209 C C . THR B 1 295 ? 28.891 -0.177 11.695 1 86.19 295 THR B C 1
ATOM 5211 O O . THR B 1 295 ? 28.922 -1.409 11.688 1 86.19 295 THR B O 1
ATOM 5214 N N . ASN B 1 296 ? 28.406 0.553 10.758 1 77.69 296 ASN B N 1
ATOM 5215 C CA . ASN B 1 296 ? 27.781 -0.121 9.625 1 77.69 296 ASN B CA 1
ATOM 5216 C C . ASN B 1 296 ? 28.328 0.382 8.297 1 77.69 296 ASN B C 1
ATOM 5218 O O . ASN B 1 296 ? 27.906 1.427 7.801 1 77.69 296 ASN B O 1
ATOM 5222 N N . GLU B 1 297 ? 29.188 -0.361 7.73 1 72.5 297 GLU B N 1
ATOM 5223 C CA . GLU B 1 297 ? 29.875 0.028 6.508 1 72.5 297 GLU B CA 1
ATOM 5224 C C . GLU B 1 297 ? 28.906 0.181 5.344 1 72.5 297 GLU B C 1
ATOM 5226 O O . GLU B 1 297 ? 29.109 1.015 4.457 1 72.5 297 GLU B O 1
ATOM 5231 N N . PHE B 1 298 ? 27.953 -0.57 5.43 1 67.81 298 PHE B N 1
ATOM 5232 C CA . PHE B 1 298 ? 26.969 -0.499 4.348 1 67.81 298 PHE B CA 1
ATOM 5233 C C . PHE B 1 298 ? 26.266 0.847 4.348 1 67.81 298 PHE B C 1
ATOM 5235 O O . PHE B 1 298 ? 26.094 1.471 3.299 1 67.81 298 PHE B O 1
ATOM 5242 N N . LYS B 1 299 ? 25.875 1.192 5.465 1 75.38 299 LYS B N 1
ATOM 5243 C CA . LYS B 1 299 ? 25.234 2.498 5.59 1 75.38 299 LYS B CA 1
ATOM 5244 C C . LYS B 1 299 ? 26.156 3.613 5.121 1 75.38 299 LYS B C 1
ATOM 5246 O O . LYS B 1 299 ? 25.719 4.578 4.496 1 75.38 299 LYS B O 1
ATOM 5251 N N . GLN B 1 300 ? 27.391 3.42 5.391 1 79.38 300 GLN B N 1
ATOM 5252 C CA . GLN B 1 300 ? 28.375 4.426 5.012 1 79.38 300 GLN B CA 1
ATOM 5253 C C . GLN B 1 300 ? 28.5 4.527 3.494 1 79.38 300 GLN B C 1
ATOM 5255 O O . GLN B 1 300 ? 28.547 5.633 2.943 1 79.38 300 GLN B O 1
ATOM 5260 N N . ILE B 1 301 ? 28.516 3.512 2.912 1 71.25 301 ILE B N 1
ATOM 5261 C CA . ILE B 1 301 ? 28.641 3.477 1.46 1 71.25 301 ILE B CA 1
ATOM 5262 C C . ILE B 1 301 ? 27.391 4.09 0.823 1 71.25 301 ILE B C 1
ATOM 5264 O O . ILE B 1 301 ? 27.5 4.863 -0.133 1 71.25 301 ILE B O 1
ATOM 5268 N N . ILE B 1 302 ? 26.297 3.754 1.326 1 72.44 302 ILE B N 1
ATOM 5269 C CA . ILE B 1 302 ? 25.047 4.297 0.803 1 72.44 302 ILE B CA 1
ATOM 5270 C C . ILE B 1 302 ? 25.047 5.816 0.945 1 72.44 302 ILE B C 1
ATOM 5272 O O . ILE B 1 302 ? 24.703 6.535 0 1 72.44 302 ILE B O 1
ATOM 5276 N N . LEU B 1 303 ? 25.406 6.176 2.076 1 78.81 303 LEU B N 1
ATOM 5277 C CA . LEU B 1 303 ? 25.453 7.613 2.332 1 78.81 303 LEU B CA 1
ATOM 5278 C C . LEU B 1 303 ? 26.391 8.305 1.355 1 78.81 303 LEU B C 1
ATOM 5280 O O . LEU B 1 303 ? 26.078 9.367 0.825 1 78.81 303 LEU B O 1
ATOM 5284 N N . GLU B 1 304 ? 27.484 7.746 1.179 1 77.69 304 GLU B N 1
ATOM 5285 C CA . GLU B 1 304 ? 28.453 8.305 0.25 1 77.69 304 GLU B CA 1
ATOM 5286 C C . GLU B 1 304 ? 27.875 8.43 -1.156 1 77.69 304 GLU B C 1
ATOM 5288 O O . GLU B 1 304 ? 28.047 9.461 -1.811 1 77.69 304 GLU B O 1
ATOM 5293 N N . LYS B 1 305 ? 27.281 7.488 -1.562 1 70.81 305 LYS B N 1
ATOM 5294 C CA . LYS B 1 305 ? 26.75 7.469 -2.922 1 70.81 305 LYS B CA 1
ATOM 5295 C C . LYS B 1 305 ? 25.578 8.445 -3.074 1 70.81 305 LYS B C 1
ATOM 5297 O O . LYS B 1 305 ? 25.469 9.125 -4.094 1 70.81 305 LYS B O 1
ATOM 5302 N N . ILE B 1 306 ? 24.688 8.43 -2.107 1 75.5 306 ILE B N 1
ATOM 5303 C CA . ILE B 1 306 ? 23.578 9.391 -2.125 1 75.5 306 ILE B CA 1
ATOM 5304 C C . ILE B 1 306 ? 24.141 10.812 -2.158 1 75.5 306 ILE B C 1
ATOM 5306 O O . ILE B 1 306 ? 23.641 11.664 -2.885 1 75.5 306 ILE B O 1
ATOM 5310 N N . GLY B 1 307 ? 25.141 11 -1.347 1 79.06 307 GLY B N 1
ATOM 5311 C CA . GLY B 1 307 ? 25.781 12.305 -1.311 1 79.06 307 GLY B CA 1
ATOM 5312 C C . GLY B 1 307 ? 26.344 12.734 -2.654 1 79.06 307 GLY B C 1
ATOM 5313 O O . GLY B 1 307 ? 26.172 13.875 -3.072 1 79.06 307 GLY B O 1
ATOM 5314 N N . GLU B 1 308 ? 26.969 11.867 -3.285 1 75.94 308 GLU B N 1
ATOM 5315 C CA . GLU B 1 308 ? 27.516 12.141 -4.609 1 75.94 308 GLU B CA 1
ATOM 5316 C C . GLU B 1 308 ? 26.422 12.523 -5.598 1 75.94 308 GLU B C 1
ATOM 5318 O O . GLU B 1 308 ? 26.578 13.477 -6.363 1 75.94 308 GLU B O 1
ATOM 5323 N N . MET B 1 309 ? 25.422 11.805 -5.57 1 73.75 309 MET B N 1
ATOM 5324 C CA . MET B 1 309 ? 24.312 12.055 -6.48 1 73.75 309 MET B CA 1
ATOM 5325 C C . MET B 1 309 ? 23.656 13.406 -6.184 1 73.75 309 MET B C 1
ATOM 5327 O O . MET B 1 309 ? 23.344 14.164 -7.102 1 73.75 309 MET B O 1
ATOM 5331 N N . ALA B 1 310 ? 23.406 13.594 -4.98 1 81.56 310 ALA B N 1
ATOM 5332 C CA . ALA B 1 310 ? 22.797 14.859 -4.566 1 81.56 310 ALA B CA 1
ATOM 5333 C C . ALA B 1 310 ? 23.641 16.047 -5.027 1 81.56 310 ALA B C 1
ATOM 5335 O O . ALA B 1 310 ? 23.109 17.047 -5.5 1 81.56 310 ALA B O 1
ATOM 5336 N N . THR B 1 311 ? 24.875 15.906 -4.906 1 81.5 311 THR B N 1
ATOM 5337 C CA . THR B 1 311 ? 25.797 16.969 -5.328 1 81.5 311 THR B CA 1
ATOM 5338 C C . THR B 1 311 ? 25.703 17.188 -6.832 1 81.5 311 THR B C 1
ATOM 5340 O O . THR B 1 311 ? 25.609 18.328 -7.289 1 81.5 311 THR B O 1
ATOM 5343 N N . LYS B 1 312 ? 25.672 16.141 -7.484 1 77.31 312 LYS B N 1
ATOM 5344 C CA . LYS B 1 312 ? 25.578 16.219 -8.938 1 77.31 312 LYS B CA 1
ATOM 5345 C C . LYS B 1 312 ? 24.281 16.906 -9.383 1 77.31 312 LYS B C 1
ATOM 5347 O O . LYS B 1 312 ? 24.281 17.672 -10.344 1 77.31 312 LYS B O 1
ATOM 5352 N N . LEU B 1 313 ? 23.219 16.688 -8.742 1 80.88 313 LEU B N 1
ATOM 5353 C CA . LEU B 1 313 ? 21.906 17.203 -9.109 1 80.88 313 LEU B CA 1
ATOM 5354 C C . LEU B 1 313 ? 21.625 18.531 -8.406 1 80.88 313 LEU B C 1
ATOM 5356 O O . LEU B 1 313 ? 20.562 19.125 -8.602 1 80.88 313 LEU B O 1
ATOM 5360 N N . LYS B 1 314 ? 22.5 18.969 -7.613 1 88.75 314 LYS B N 1
ATOM 5361 C CA . LYS B 1 314 ? 22.406 20.219 -6.875 1 88.75 314 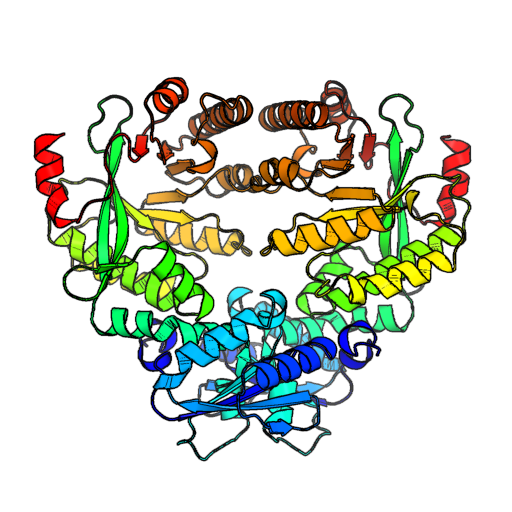LYS B CA 1
ATOM 5362 C C . LYS B 1 314 ? 21.234 20.188 -5.891 1 88.75 314 LYS B C 1
ATOM 5364 O O . LYS B 1 314 ? 20.453 21.141 -5.805 1 88.75 314 LYS B O 1
ATOM 5369 N N . ILE B 1 315 ? 21.078 19.078 -5.332 1 90.25 315 ILE B N 1
ATOM 5370 C CA . ILE B 1 315 ? 20.078 18.891 -4.285 1 90.25 315 ILE B CA 1
ATOM 5371 C C . ILE B 1 315 ? 20.734 19.016 -2.914 1 90.25 315 ILE B C 1
ATOM 5373 O O . ILE B 1 315 ? 21.812 18.438 -2.682 1 90.25 315 ILE B O 1
ATOM 5377 N N . LYS B 1 316 ? 20.156 19.797 -2.061 1 94.81 316 LYS B N 1
ATOM 5378 C CA . LYS B 1 316 ? 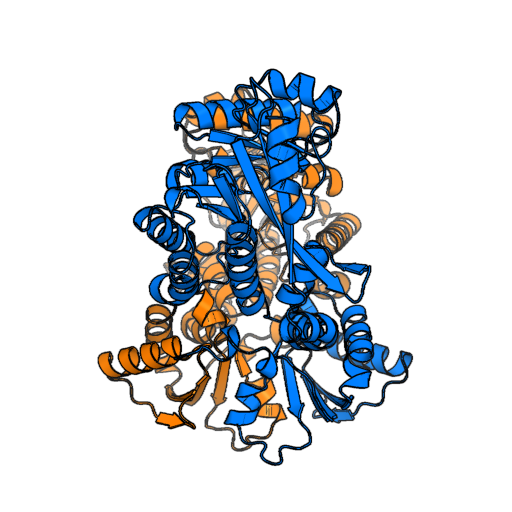20.688 19.938 -0.712 1 94.81 316 LYS B CA 1
ATOM 5379 C C . LYS B 1 316 ? 20.328 18.734 0.157 1 94.81 316 LYS B C 1
ATOM 5381 O O . LYS B 1 316 ? 19.203 18.219 0.081 1 94.81 316 LYS B O 1
ATOM 5386 N N . MET B 1 317 ? 21.25 18.312 1.02 1 93.06 317 MET B N 1
ATOM 5387 C CA . MET B 1 317 ? 21.031 17.125 1.828 1 93.06 317 MET B CA 1
ATOM 5388 C C . MET B 1 317 ? 20.906 17.469 3.307 1 93.06 317 MET B C 1
ATOM 5390 O O . MET B 1 317 ? 21.719 18.234 3.83 1 93.06 317 MET B O 1
ATOM 5394 N N . ILE B 1 318 ? 19.906 16.922 3.896 1 95.5 318 ILE B N 1
ATOM 5395 C CA . ILE B 1 318 ? 19.703 17.031 5.34 1 95.5 318 ILE B CA 1
ATOM 5396 C C . ILE B 1 318 ? 19.844 15.648 5.977 1 95.5 318 ILE B C 1
ATOM 5398 O O . ILE B 1 318 ? 19.141 14.711 5.602 1 95.5 318 ILE B O 1
ATOM 5402 N N . CYS B 1 319 ? 20.719 15.539 6.859 1 92.5 319 CYS B N 1
ATOM 5403 C CA . CYS B 1 319 ? 20.859 14.289 7.602 1 92.5 319 CYS B CA 1
ATOM 5404 C C . CYS B 1 319 ? 20.094 14.359 8.922 1 92.5 319 CYS B C 1
ATOM 5406 O O . CYS B 1 319 ? 20.391 15.203 9.773 1 92.5 319 CYS B O 1
ATOM 5408 N N . GLU B 1 320 ? 19.188 13.414 9.055 1 92.5 320 GLU B N 1
ATOM 5409 C CA . GLU B 1 320 ? 18.312 13.43 10.227 1 92.5 320 GLU B CA 1
ATOM 5410 C C . GLU B 1 320 ? 18.719 12.352 11.227 1 92.5 320 GLU B C 1
ATOM 5412 O O . GLU B 1 320 ? 19.391 11.383 10.859 1 92.5 320 GLU B O 1
ATOM 5417 N N . GLY B 1 321 ? 18.359 12.539 12.484 1 92.5 321 GLY B N 1
ATOM 5418 C CA . GLY B 1 321 ? 18.438 11.5 13.492 1 92.5 321 GLY B CA 1
ATOM 5419 C C . GLY B 1 321 ? 19.844 11.312 14.031 1 92.5 321 GLY B C 1
ATOM 5420 O O . GLY B 1 321 ? 20.219 10.219 14.461 1 92.5 321 GLY B O 1
ATOM 5421 N N . ILE B 1 322 ? 20.625 12.336 13.914 1 94.5 322 ILE B N 1
ATOM 5422 C CA . ILE B 1 322 ? 21.969 12.25 14.508 1 94.5 322 ILE B CA 1
ATOM 5423 C C . ILE B 1 322 ? 21.859 12.297 16.031 1 94.5 322 ILE B C 1
ATOM 5425 O O . ILE B 1 322 ? 21.406 13.297 16.594 1 94.5 322 ILE B O 1
ATOM 5429 N N . GLU B 1 323 ? 22.281 11.203 16.672 1 94.94 323 GLU B N 1
ATOM 5430 C CA . GLU B 1 323 ? 22.047 11.125 18.109 1 94.94 323 GLU B CA 1
ATOM 5431 C C . GLU B 1 323 ? 23.359 11.016 18.891 1 94.94 323 GLU B C 1
ATOM 5433 O O . GLU B 1 323 ? 23.375 11.195 20.109 1 94.94 323 GLU B O 1
ATOM 5438 N N . SER B 1 324 ? 24.453 10.766 18.172 1 95.19 324 SER B N 1
ATOM 5439 C CA . SER B 1 324 ? 25.719 10.578 18.875 1 95.19 324 SER B CA 1
ATOM 5440 C C . SER B 1 324 ? 26.859 11.258 18.141 1 95.19 324 SER B C 1
ATOM 5442 O O . SER B 1 324 ? 26.75 11.539 16.938 1 95.19 324 SER B O 1
ATOM 5444 N N . ASN B 1 325 ? 27.875 11.484 18.938 1 95.56 325 ASN B N 1
ATOM 5445 C CA . ASN B 1 325 ? 29.078 12.078 18.344 1 95.56 325 ASN B CA 1
ATOM 5446 C C . ASN B 1 325 ? 29.75 11.125 17.359 1 95.56 325 ASN B C 1
ATOM 5448 O O . ASN B 1 325 ? 30.328 11.555 16.375 1 95.56 325 ASN B O 1
ATOM 5452 N N . GLU B 1 326 ? 29.672 9.883 17.641 1 95.31 326 GLU B N 1
ATOM 5453 C CA . GLU B 1 326 ? 30.25 8.883 16.75 1 95.31 326 GLU B CA 1
ATOM 5454 C C . GLU B 1 326 ? 29.594 8.914 15.375 1 95.31 326 GLU B C 1
ATOM 5456 O O . GLU B 1 326 ? 30.266 8.828 14.344 1 95.31 326 GLU B O 1
ATOM 5461 N N . GLU B 1 327 ? 28.375 9.016 15.383 1 94.25 327 GLU B N 1
ATOM 5462 C CA . GLU B 1 327 ? 27.641 9.125 14.133 1 94.25 327 GLU B CA 1
ATOM 5463 C C . GLU B 1 327 ? 28.031 10.391 13.375 1 94.25 327 GLU B C 1
ATOM 5465 O O . GLU B 1 327 ? 28.281 10.352 12.164 1 94.25 327 GLU B O 1
ATOM 5470 N N . LEU B 1 328 ? 28.078 11.469 14.141 1 94.94 328 LEU B N 1
ATOM 5471 C CA . LEU B 1 328 ? 28.406 12.766 13.547 1 94.94 328 LEU B CA 1
ATOM 5472 C C . LEU B 1 328 ? 29.797 12.734 12.898 1 94.94 328 LEU B C 1
ATOM 5474 O O . LEU B 1 328 ? 29.984 13.266 11.805 1 94.94 328 LEU B O 1
ATOM 5478 N N . GLN B 1 329 ? 30.703 12.117 13.516 1 94.44 329 GLN B N 1
ATOM 5479 C CA . GLN B 1 329 ? 32.062 12.039 13 1 94.44 329 GLN B CA 1
ATOM 5480 C C . GLN B 1 329 ? 32.094 11.359 11.633 1 94.44 329 GLN B C 1
ATOM 5482 O O . GLN B 1 329 ? 32.844 11.789 10.742 1 94.44 329 GLN B O 1
ATOM 5487 N N . ILE B 1 330 ? 31.344 10.383 11.539 1 92.56 330 ILE B N 1
ATOM 5488 C CA . ILE B 1 330 ? 31.297 9.656 10.273 1 92.56 330 ILE B CA 1
ATOM 5489 C C . ILE B 1 330 ? 30.578 10.508 9.219 1 92.56 330 ILE B C 1
ATOM 5491 O O . ILE B 1 330 ? 31.062 10.648 8.094 1 92.56 330 ILE B O 1
ATOM 5495 N N . ILE B 1 331 ? 29.516 11.094 9.586 1 92.81 331 ILE B N 1
ATOM 5496 C CA . ILE B 1 331 ? 28.656 11.852 8.68 1 92.81 331 ILE B CA 1
ATOM 5497 C C . ILE B 1 331 ? 29.406 13.07 8.148 1 92.81 331 ILE B C 1
ATOM 5499 O O . ILE B 1 331 ? 29.234 13.453 6.988 1 92.81 331 ILE B O 1
ATOM 5503 N N . GLN B 1 332 ? 30.234 13.586 8.938 1 92.69 332 GLN B N 1
ATOM 5504 C CA . GLN B 1 332 ? 30.984 14.789 8.594 1 92.69 332 GLN B CA 1
ATOM 5505 C C . GLN B 1 332 ? 31.906 14.539 7.395 1 92.69 332 GLN B C 1
ATOM 5507 O O . GLN B 1 332 ? 32.312 15.484 6.719 1 92.69 332 GLN B O 1
ATOM 5512 N N . GLN B 1 333 ? 32.125 13.344 7.184 1 88.75 333 GLN B N 1
ATOM 5513 C CA . GLN B 1 333 ? 33.031 12.977 6.102 1 88.75 333 GLN B CA 1
ATOM 5514 C C . GLN B 1 333 ? 32.344 13.055 4.746 1 88.75 333 GLN B C 1
ATOM 5516 O O . GLN B 1 333 ? 33 12.984 3.701 1 88.75 333 GLN B O 1
ATOM 5521 N N . TYR B 1 334 ? 31.109 13.266 4.945 1 83.69 334 TYR B N 1
ATOM 5522 C CA . TYR B 1 334 ? 30.328 13.289 3.713 1 83.69 334 TYR B CA 1
ATOM 5523 C C . TYR B 1 334 ? 29.781 14.68 3.441 1 83.69 334 TYR B C 1
ATOM 5525 O O . TYR B 1 334 ? 29.734 15.523 4.344 1 83.69 334 TYR B O 1
ATOM 5533 N N . GLY B 1 335 ? 29.703 15.242 2.246 1 84.62 335 GLY B N 1
ATOM 5534 C CA . GLY B 1 335 ? 29.281 16.578 1.846 1 84.62 335 GLY B CA 1
ATOM 5535 C C . GLY B 1 335 ? 27.812 16.844 2.154 1 84.62 335 GLY B C 1
ATOM 5536 O O . GLY B 1 335 ? 27.062 17.266 1.277 1 84.62 335 GLY B O 1
ATOM 5537 N N . ILE B 1 336 ? 27.469 16.703 3.539 1 92.06 336 ILE B N 1
ATOM 5538 C CA . ILE B 1 336 ? 26.094 16.969 3.986 1 92.06 336 ILE B CA 1
ATOM 5539 C C . ILE B 1 336 ? 25.922 18.453 4.285 1 92.06 336 ILE B C 1
ATOM 5541 O O . ILE B 1 336 ? 26.797 19.078 4.906 1 92.06 336 ILE B O 1
ATOM 5545 N N . ASP B 1 337 ? 24.797 19 3.826 1 95.62 337 ASP B N 1
ATOM 5546 C CA . ASP B 1 337 ? 24.578 20.438 3.953 1 95.62 337 ASP B CA 1
ATOM 5547 C C . ASP B 1 337 ? 24.062 20.781 5.344 1 95.62 337 ASP B C 1
ATOM 5549 O O . ASP B 1 337 ? 24.453 21.797 5.922 1 95.62 337 ASP B O 1
ATOM 5553 N N . PHE B 1 338 ? 23.141 19.953 5.824 1 96.94 338 PHE B N 1
ATOM 5554 C CA . PHE B 1 338 ? 22.453 20.297 7.059 1 96.94 338 PHE B CA 1
ATOM 5555 C C . PHE B 1 338 ? 22.344 19.094 7.988 1 96.94 338 PHE B C 1
ATOM 5557 O O . PHE B 1 338 ? 22.25 17.953 7.523 1 96.94 338 PHE B O 1
ATOM 5564 N N . TYR B 1 339 ? 22.328 19.406 9.289 1 96.38 339 TYR B N 1
ATOM 5565 C CA . TYR B 1 339 ? 22.203 18.375 10.32 1 96.38 339 TYR B CA 1
ATOM 5566 C C . TYR B 1 339 ? 20.922 18.578 11.125 1 96.38 339 TYR B C 1
ATOM 5568 O O . TYR B 1 339 ? 20.484 19.703 11.359 1 96.38 339 TYR B O 1
ATOM 5576 N N . GLN B 1 340 ? 20.375 17.5 11.5 1 96.38 340 GLN B N 1
ATOM 5577 C CA . GLN B 1 340 ? 19.219 17.453 12.391 1 96.38 340 GLN B CA 1
ATOM 5578 C C . GLN B 1 340 ? 19.25 16.234 13.289 1 96.38 340 GLN B C 1
ATOM 5580 O O . GLN B 1 340 ? 19.594 15.133 12.844 1 96.38 340 GLN B O 1
ATOM 5585 N N . GLY B 1 341 ? 18.953 16.453 14.602 1 95.38 341 GLY B N 1
ATOM 5586 C CA . GLY B 1 341 ? 18.953 15.297 15.5 1 95.38 341 GLY B CA 1
ATOM 5587 C C . GLY B 1 341 ? 19.031 15.688 16.969 1 95.38 341 GLY B C 1
ATOM 5588 O O . GLY B 1 341 ? 19.25 16.859 17.297 1 95.38 341 GLY B O 1
ATOM 5589 N N . PHE B 1 342 ? 18.891 14.672 17.828 1 95.12 342 PHE B N 1
ATOM 5590 C CA . PHE B 1 342 ? 18.844 14.859 19.266 1 95.12 342 PHE B CA 1
ATOM 5591 C C . PHE B 1 342 ? 20.203 15.312 19.797 1 95.12 342 PHE B C 1
ATOM 5593 O O . PHE B 1 342 ? 20.281 15.914 20.875 1 95.12 342 PHE B O 1
ATOM 5600 N N . LEU B 1 343 ? 21.203 15 19.047 1 95.25 343 LEU B N 1
ATOM 5601 C CA . LEU B 1 343 ? 22.531 15.453 19.438 1 95.25 343 LEU B CA 1
ATOM 5602 C C . LEU B 1 343 ? 22.578 16.969 19.547 1 95.25 343 LEU B C 1
ATOM 5604 O O . LEU B 1 343 ? 23.312 17.531 20.375 1 95.25 343 LEU B O 1
ATOM 5608 N N . PHE B 1 344 ? 21.797 17.672 18.75 1 95.5 344 PHE B N 1
ATOM 5609 C CA . PHE B 1 344 ? 21.812 19.125 18.688 1 95.5 344 PHE B CA 1
ATOM 5610 C C . PHE B 1 344 ? 20.672 19.719 19.5 1 95.5 344 PHE B C 1
ATOM 5612 O O . PHE B 1 344 ? 20.875 20.656 20.281 1 95.5 344 PHE B O 1
ATOM 5619 N N . SER B 1 345 ? 19.5 19.188 19.234 1 95.75 345 SER B N 1
ATOM 5620 C CA . SER B 1 345 ? 18.328 19.672 19.953 1 95.75 345 SER B CA 1
ATOM 5621 C C . SER B 1 345 ? 17.141 18.719 19.812 1 95.75 345 SER B C 1
ATOM 5623 O O . SER B 1 345 ? 16.906 18.172 18.734 1 95.75 345 SER B O 1
ATOM 5625 N N . LYS B 1 346 ? 16.484 18.516 20.906 1 95.44 346 LYS B N 1
ATOM 5626 C CA . LYS B 1 346 ? 15.195 17.828 20.844 1 95.44 346 LYS B CA 1
ATOM 5627 C C . LYS B 1 346 ? 14.094 18.781 20.359 1 95.44 346 LYS B C 1
ATOM 5629 O O . LYS B 1 346 ? 14.242 20 20.453 1 95.44 346 LYS B O 1
ATOM 5634 N N . PRO B 1 347 ? 13.016 18.172 19.812 1 96.69 347 PRO B N 1
ATOM 5635 C CA . PRO B 1 347 ? 11.898 19.062 19.469 1 96.69 347 PRO B CA 1
ATOM 5636 C C . PRO B 1 347 ? 11.422 19.891 20.656 1 96.69 347 PRO B C 1
ATOM 5638 O O . PRO B 1 347 ? 11.391 19.406 21.781 1 96.69 347 PRO B O 1
ATOM 5641 N N . MET B 1 348 ? 11.117 21.141 20.406 1 96.69 348 MET B N 1
ATOM 5642 C CA . MET B 1 348 ? 10.68 22.078 21.438 1 96.69 348 MET B CA 1
ATOM 5643 C C . MET B 1 348 ? 9.422 22.828 21.016 1 96.69 348 MET B C 1
ATOM 5645 O O . MET B 1 348 ? 9.148 22.938 19.812 1 96.69 348 MET B O 1
ATOM 5649 N N . PRO B 1 349 ? 8.633 23.297 22.016 1 96.31 349 PRO B N 1
ATOM 5650 C CA . PRO B 1 349 ? 7.477 24.109 21.641 1 96.31 349 PRO B CA 1
ATOM 5651 C C . PRO B 1 349 ? 7.863 25.312 20.781 1 96.31 349 PRO B C 1
ATOM 5653 O O . PRO B 1 349 ? 8.914 25.922 21.016 1 96.31 349 PRO B O 1
ATOM 5656 N N . TYR B 1 350 ? 7.008 25.656 19.797 1 97.06 350 TYR B N 1
ATOM 5657 C CA . TYR B 1 350 ? 7.344 26.703 18.844 1 97.06 350 TYR B CA 1
ATOM 5658 C C . TYR B 1 350 ? 7.59 28.031 19.547 1 97.06 350 TYR B C 1
ATOM 5660 O O . TYR B 1 350 ? 8.352 28.859 19.062 1 97.06 350 TYR B O 1
ATOM 5668 N N . GLU B 1 351 ? 7.039 28.188 20.719 1 96.19 351 GLU B N 1
ATOM 5669 C CA . GLU B 1 351 ? 7.18 29.422 21.484 1 96.19 351 GLU B CA 1
ATOM 5670 C C . GLU B 1 351 ? 8.625 29.641 21.922 1 96.19 351 GLU B C 1
ATOM 5672 O O . GLU B 1 351 ? 9.031 30.766 22.219 1 96.19 351 GLU B O 1
ATOM 5677 N N . CYS B 1 352 ? 9.414 28.609 21.969 1 95.62 352 CYS B N 1
ATOM 5678 C CA . CYS B 1 352 ? 10.781 28.672 22.453 1 95.62 352 CYS B CA 1
ATOM 5679 C C . CYS B 1 352 ? 11.75 29.031 21.328 1 95.62 352 CYS B C 1
ATOM 5681 O O . CYS B 1 352 ? 12.922 29.312 21.578 1 95.62 352 CYS B O 1
ATOM 5683 N N . ILE B 1 353 ? 11.375 29.109 20.141 1 95.38 353 ILE B N 1
ATOM 5684 C CA . ILE B 1 353 ? 12.227 29.203 18.953 1 95.38 353 ILE B CA 1
ATOM 5685 C C . ILE B 1 353 ? 12.93 30.562 18.953 1 95.38 353 ILE B C 1
ATOM 5687 O O . ILE B 1 353 ? 14.133 30.641 18.703 1 95.38 353 ILE B O 1
ATOM 5691 N N . PRO B 1 354 ? 12.195 31.703 19.203 1 94.75 354 PRO B N 1
ATOM 5692 C CA . PRO B 1 354 ? 12.898 33 19.203 1 94.75 354 PRO B CA 1
ATOM 5693 C C . PRO B 1 354 ? 14.078 33 20.172 1 94.75 354 PRO B C 1
ATOM 5695 O O . PRO B 1 354 ? 15.148 33.531 19.828 1 94.75 354 PRO B O 1
ATOM 5698 N N . GLU B 1 355 ? 13.844 32.438 21.344 1 94.31 355 GLU B N 1
ATOM 5699 C CA . GLU B 1 355 ? 14.93 32.375 22.312 1 94.31 355 GLU B CA 1
ATOM 5700 C C . GLU B 1 355 ? 16.047 31.453 21.812 1 94.31 355 GLU B C 1
ATOM 5702 O O . GLU B 1 355 ? 17.234 31.734 22.016 1 94.31 355 GLU B O 1
ATOM 5707 N N . TYR B 1 356 ? 15.703 30.391 21.234 1 94.62 356 TYR B N 1
ATOM 5708 C CA . TYR B 1 356 ? 16.672 29.453 20.672 1 94.62 356 TYR B CA 1
ATOM 5709 C C . TYR B 1 356 ? 17.547 30.141 19.625 1 94.62 356 TYR B C 1
ATOM 5711 O O . TYR B 1 356 ? 18.781 29.969 19.625 1 94.62 356 TYR B O 1
ATOM 5719 N N . ILE B 1 357 ? 16.984 30.891 18.75 1 93.44 357 ILE B N 1
ATOM 5720 C CA . ILE B 1 357 ? 17.688 31.578 17.672 1 93.44 357 ILE B CA 1
ATOM 5721 C C . ILE B 1 357 ? 18.672 32.594 18.266 1 93.44 357 ILE B C 1
ATOM 5723 O O . ILE B 1 357 ? 19.797 32.719 17.766 1 93.44 357 ILE B O 1
ATOM 5727 N N . GLN B 1 358 ? 18.281 33.219 19.312 1 90.56 358 GLN B N 1
ATOM 5728 C CA . GLN B 1 358 ? 19.125 34.219 19.938 1 90.56 358 GLN B CA 1
ATOM 5729 C C . GLN B 1 358 ? 20.312 33.594 20.656 1 90.56 358 GLN B C 1
ATOM 5731 O O . GLN B 1 358 ? 21.422 34.156 20.656 1 90.56 358 GLN B O 1
ATOM 5736 N N . THR B 1 359 ? 20.125 32.406 21.25 1 88 359 THR B N 1
ATOM 5737 C CA . THR B 1 359 ? 21.172 31.766 22.047 1 88 359 THR B CA 1
ATOM 5738 C C . THR B 1 359 ? 22.172 31.062 21.156 1 88 359 THR B C 1
ATOM 5740 O O . THR B 1 359 ? 23.375 31.094 21.406 1 88 359 THR B O 1
ATOM 5743 N N . ILE B 1 360 ? 21.688 30.25 20.25 1 77.62 360 ILE B N 1
ATOM 5744 C CA . ILE B 1 360 ? 22.562 29.406 19.422 1 77.62 360 ILE B CA 1
ATOM 5745 C C . ILE B 1 360 ? 22.969 30.172 18.172 1 77.62 360 ILE B C 1
ATOM 5747 O O . ILE B 1 360 ? 24.031 29.922 17.594 1 77.62 360 ILE B O 1
ATOM 5751 N N . GLY B 1 361 ? 22.109 31.188 17.734 1 58.91 361 GLY B N 1
ATOM 5752 C CA . GLY B 1 361 ? 22.438 31.969 16.562 1 58.91 361 GLY B CA 1
ATOM 5753 C C . GLY B 1 361 ? 23.547 32.969 16.812 1 58.91 361 GLY B C 1
ATOM 5754 O O . GLY B 1 361 ? 23.875 33.281 17.953 1 58.91 361 GLY B O 1
#

pLDDT: mean 86.64, std 11.18, range [45.47, 97.69]

Sequence (722 aa):
MPCQKCDSTATYRLSGAYQLLISPPRGHCYSKLINHLTQCHYAFNTKDGEIIELFFSSEEAKDLGHALECCFSQAELEDSKAVLLPLDIPDKHIERVLNHTHSLKKVVGLCLSQWLVELITNQGLTTFCQPILHSDTLKPYGFECLLRGKQGDTAIISPAALFGAAKSSELLFLLDKNARICHIENMSKIDVSEKKLFINFNPTAIYDPLFCLTTTNQSLKKTGIQPSQIVFEVTESDEVKDKRHLLKIIDYYRNQGYGVALDDLGSGYSSLNLLTELQPDYIKLDYELVHQIHTNEFKQIILEKIGEMATKLKIKMICEGIESNEELQIIQQYGIDFYQGFLFSKPMPYECIPEYIQTIGMPCQKCDSTATYRLSGAYQLLISPPRGHCYSKLINHLTQCHYAFNTKDGEIIELFFSSEEAKDLGHALECCFSQAELEDSKAVLLPLDIPDKHIERVLNHTHSLKKVVGLCLSQWLVELITNQGLTTFCQPILHSDTLKPYGFECLLRGKQGDTAIISPAALFGAAKSSELLFLLDKNARICHIENMSKIDVSEKKLFINFNPTAIYDPLFCLTTTNQSLKKTGIQPSQIVFEVTESDEVKDKRHLLKIIDYYRNQGYGVALDDLGSGYSSLNLLTELQPDYIKLDYELVHQIHTNEFKQIILEKIGEMATKLKIKMICEGIESNEELQIIQQYGIDFYQGFLFSKPMPYECIPEYIQTIG

Solvent-accessible surface area (backbone atoms only — not comparable to full-atom values): 37681 Å² total; per-residue (Å²): 128,85,42,63,72,53,70,35,58,70,77,63,56,73,72,60,44,35,40,35,38,36,34,49,72,42,69,68,50,43,54,50,49,52,52,49,38,56,76,71,68,52,77,70,47,78,43,94,88,54,32,40,35,38,70,49,39,46,89,43,27,43,60,51,21,50,55,52,55,72,69,42,53,71,67,51,25,53,58,10,36,24,36,58,38,56,62,87,55,82,76,70,48,63,68,50,48,54,74,31,47,41,37,33,36,38,51,33,20,36,31,59,26,47,65,56,43,51,34,58,73,65,64,21,63,46,46,26,30,30,58,29,19,32,56,86,77,62,28,72,55,24,32,37,50,39,58,32,34,47,50,82,94,74,43,72,39,52,48,68,58,53,51,52,36,18,58,37,37,72,33,40,38,30,50,50,54,50,47,50,46,47,40,53,55,58,53,56,75,48,71,62,84,85,36,32,37,32,37,70,51,60,69,88,55,46,90,42,56,82,64,64,46,45,60,55,53,55,55,40,67,76,41,86,61,54,48,70,31,34,26,41,28,36,62,64,53,77,66,68,83,43,64,66,59,51,48,52,44,51,49,53,41,45,75,66,42,30,43,37,26,39,28,50,45,60,56,31,36,55,40,60,62,43,45,71,72,63,58,45,54,27,37,28,36,27,41,78,55,39,51,65,27,67,78,29,68,64,40,46,52,49,49,50,51,52,44,51,51,29,57,74,70,67,29,44,38,32,42,31,47,38,64,43,69,62,36,45,6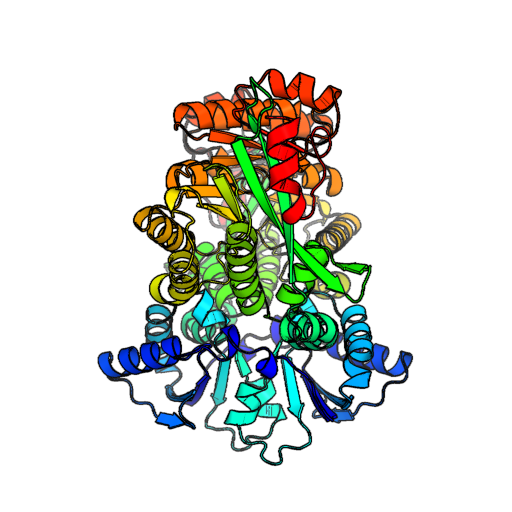0,54,51,66,76,41,93,54,49,26,38,25,25,60,62,81,43,61,71,36,55,53,84,50,46,53,61,47,48,64,69,65,81,129,85,44,61,72,54,69,38,58,70,78,64,58,72,71,59,43,35,39,36,38,35,33,48,70,41,66,68,49,42,53,50,49,52,52,50,37,56,75,69,67,54,75,69,47,77,44,94,88,56,30,40,36,38,71,48,41,45,88,43,26,44,61,53,20,48,56,52,56,71,70,41,53,73,69,50,25,55,58,11,36,22,34,59,38,58,63,86,55,82,75,70,47,63,69,52,49,56,73,31,47,41,36,34,35,38,52,33,19,37,32,60,26,47,65,55,44,50,34,58,73,65,64,23,64,47,47,27,30,29,57,30,18,30,55,87,77,62,30,72,53,25,31,38,50,40,60,32,33,48,51,81,92,74,43,72,39,51,48,68,58,53,51,51,36,18,60,38,35,72,33,39,39,28,49,50,54,49,47,49,47,48,41,52,55,57,54,56,75,48,70,62,86,85,39,33,37,32,36,69,50,61,69,88,56,45,91,42,57,82,65,62,44,44,60,54,52,53,55,39,68,76,41,86,61,56,49,69,31,33,27,42,28,37,62,64,54,79,66,66,82,44,63,67,58,52,49,51,44,50,49,52,41,46,74,66,41,32,41,38,25,39,29,50,46,58,58,35,31,57,39,60,62,44,44,69,70,61,58,45,55,27,38,27,37,27,40,78,55,38,51,65,27,68,79,28,68,64,40,45,52,51,49,49,51,53,41,52,50,28,57,74,70,67,29,45,37,32,43,32,48,39,64,44,67,61,36,45,60,53,52,65,75,42,90,55,49,26,38,28,24,61,62,80,43,61,71,36,56,54,86,50,45,52,59,47,48,64,70,66,81

Secondary structure (DSSP, 8-state):
---HHHH-GGGG---SEEEEEEE-SSHHHHHHHHHHHHHTT---EEETTTEEEEEEEGGGHHHHHHHHHHHS-HHHHHH-EEEEEETT-----HHHHHHTEEEHHHHHHHHHTHHHHHHHHTT-EEEEEEEEEETTT--EEEEEEEEEEEETTTEEE-HHHHHHHHHHTT-HHHHHHHHHHHHHHHHHTS--TT-EEEEEE-GGG-S-HHHHTHHHHHHHHTSS--GGGEEEEEE--TT---HHHHHHHHHHHHHTT-EEEEEEETSSTHHHHHHHHH--SEEEE-HHHHTTGGG-HHHHHHHHHHHHHHHHHT-EEEE----SHHHHHHHTTS---EE-STTT---EEGGGHHHHHHHH-/---HHHH-GGGG---SEEEEEEE-SSHHHHHHHHHHHHHTT---EEETTTEEEEEEEGGGHHHHHHHHHHHS-HHHHHH-EEEEEETT-----HHHHHHTEEEHHHHHHHHHTHHHHHHHHTT-EEEEEEEEEETTT--EEEEEEEEEEEETTTEEE-HHHHHHHHHHTT-HHHHHHHHHHHHHHHHHTS--TT-EEEEEE-GGG-S-HHHHTHHHHHHHHTSS--GGGEEEEEE--TT---HHHHHHHHHHHHHTT-EEEEEEETSSTHHHHHHHHH--SEEEE-HHHHTTGGG-HHHHHHHHHHHHHHHHHT-EEEE----SHHHHHHHTTS---EE-STTT---EEGGGHHHHHHHH-

Foldseek 3Di:
DDDCLQAPLVVLAFAFKKKKKKFWQDDVLLVLLVVLCVVVVADWDDDPSGIIIHMDGLVCLQVVLVSVPVRDDPVRQQNMKMFIGHPPDDDPDPVNSVVRMDRSLQSSLSSNLNVLSVQVVVVQKAWWWFFKAFLPQRAGQAIETAIWGDDPDDDIHHNCRNCVSCVSNVVQSNCQLSSLLRRLVQLLVDDLPLHAYEYEHELVSPPDLVPSCVSSVVSNVVGPHAQLRYEYEYEPPPPCVDLPSVLVNLVVSVVSNHFYEYEQQPPDPVRVVSCVVNVGQEYEHDLVLQPPVLVPVVSLVVQQVVLVSCVVSVHAYEYEADCDPSSSVSNSVGPHGIYTHVNSPDIDGSVCNVVVNVPSD/DDDCLQAPLVVLAFAFKKKKKKFWQDLVLLVLLVVLCVVVVADWDDDPSGMIIHMDGLVCLQVVLVSVPVRDDPVRQQNMKMFIGHPPDPDPDPVNSVVRMDRSLQSSLSSNLNVLSVQVVVVQKAWWWFFKAFLPQRAGQAIETAIWGDDPDDDIHHSCRNCVSCVSNVVQSNCQLSSLLRRLVQLLVDDLPLHAYEYEHELVSPPDLVPSCVSSVVSNVVGPHQQLRYEYEYEPPPPCVDLPSVLVNLVVSVVSNHFYEYEQQPPDPVRPVSCVVNVGQEYEHDLVLQPVVLVPVVSLVVQQVVLVSCVVSVHAYEYEADDDPSSSVSNSVGPHGIYTHVNSNDIDGSVCNVVVNVPSD